Protein AF-0000000081423277 (afdb_homodimer)

InterPro domains:
  IPR006593 Cytochrome b561/ferric reductase, transmembrane domain [PF03188] (86-213)
  IPR006593 Cytochrome b561/ferric reductase, transmembrane domain [PS50939] (46-257)
  IPR006593 Cytochrome b561/ferric reductase, transmembrane domain [SM00665] (85-212)
  IPR043205 Cytochrome b561/Cytochrome b reductase 1-like [PTHR10106] (36-263)

Sequence (548 aa):
MDQNDYGYGYFVTYPDSKEGLVERENVEVSEDTKKVYKRFDYFVTLTHGIGITMLVLNAFYFGTSRGGFTWNGHLRIYQQGFINFHGFLMTAGFIFCQGEALIIYRVYRYEPKNVTKFLHVALHLCSLACAAVALTAIVKEKVMTTNIQMYSFHSWVGVIVISMYCIQFIVGFFNFAFPRTGYKVRSWIMPGHKWVGSLIFKLSAANVLMGHQGYACFGIDQWCNPLHNCPKNMGIVLNFSVISILFYAICVIIIITKKNWSRRITNDEKEHDEMDQNDYGYGYFVTYPDSKEGLVERENVEVSEDTKKVYKRFDYFVTLTHGIGITMLVLNAFYFGTSRGGFTWNGHLRIYQQGFINFHGFLMTAGFIFCQGEALIIYRVYRYEPKNVTKFLHVALHLCSLACAAVALTAIVKEKVMTTNIQMYSFHSWVGVIVISMYCIQFIVGFFNFAFPRTGYKVRSWIMPGHKWVGSLIFKLSAANVLMGHQGYACFGIDQWCNPLHNCPKNMGIVLNFSVISILFYAICVIIIITKKNWSRRITNDEKEHDE

Nearest PDB structures (foldseek):
  5zle-assembly1_A  TM=9.331E-01  e=3.308E-09  Homo sapiens
  4o79-assembly1_A  TM=9.192E-01  e=2.093E-07  Arabidopsis thaliana
  8d9p-assembly1_A  TM=3.036E-01  e=5.369E+00  synthetic construct
  6z0c-assembly1_A  TM=3.241E-01  e=7.242E+00  Escherichia coli
  4tql-assembly1_A  TM=1.841E-01  e=5.369E+00  synthetic construct

Radius of gyration: 27.17 Å; Cα contacts (8 Å, |Δi|>4): 530; chains: 2; bounding box: 77×77×68 Å

Foldseek 3Di:
DPPPPVPVPPPPDDPDDPDDPPVPPPPVCDPVLVVVVVVVLVLVVVLVVLLVVLLVLLQVLLQPPQQGQDQPPPPPVRHLNLLSLLLNLLCCQLQRLLLCLLLLCLNVLVDDPLVNLVSSLVSNVSSVVSNVSSVVSVCVVCVVVVVNDLPDPLSVLVVVLVVLSVVLSVVCCDCPVVNPDALVVNVVCVVVSSVSSLVSSVSSLVSSLVSLVVVCVVCCCQQVVPVHPNPPVSVVSSVSSNVSSVVSSVSSSCSNPDPSSHRDPPPVNVVVSD/DPPPPVPVPPPPPDPDDPDDPPVPPVPPPDPVLVVVVVVVLVLVVVLVVLLVVLLVLLQVLLQPPQQGQDQPPPPPVRHLNLLSLLLNLLCCQLQRLLLCLLLLCLNVLVDDPLVNLVSSLVSNVSSVVSNVSSVVSVCVVCVVVVVNDLPDPLSVLVVVLVVLSVVLSVVCCDCPVVNPDAPVVNVVCVVVSSVSSLVSSVSSLVSSLVSLVVVCVVCCCQQVVPVHPNPPVSVVSSVSSNVSSVVSSVSSSCSNPDPSSHRDPDPVNVVVSD

Structure (mmCIF, N/CA/C/O backbone):
data_AF-0000000081423277-model_v1
#
loop_
_entity.id
_entity.type
_entity.pdbx_description
1 polymer 'Cytochrome b561 domain-containing protein'
#
loop_
_atom_site.group_PDB
_atom_site.id
_atom_site.type_symbol
_atom_site.label_atom_id
_atom_site.label_alt_id
_atom_site.label_comp_id
_atom_site.label_asym_id
_atom_site.label_entity_id
_atom_site.label_seq_id
_atom_site.pdbx_PDB_ins_code
_atom_site.Cartn_x
_atom_site.Cartn_y
_atom_site.Cartn_z
_atom_site.occupancy
_atom_site.B_iso_or_equiv
_atom_site.auth_seq_id
_atom_site.auth_comp_id
_atom_site.auth_asym_id
_atom_site.auth_atom_id
_atom_site.pdbx_PDB_model_num
ATOM 1 N N . MET A 1 1 ? 27.562 11.891 42.625 1 24.11 1 MET A N 1
ATOM 2 C CA . MET A 1 1 ? 26.391 12.531 42.031 1 24.11 1 MET A CA 1
ATOM 3 C C . MET A 1 1 ? 26.719 13.125 40.656 1 24.11 1 MET A C 1
ATOM 5 O O . MET A 1 1 ? 27.484 14.094 40.562 1 24.11 1 MET A O 1
ATOM 9 N N . ASP A 1 2 ? 27 12.32 39.531 1 23.81 2 ASP A N 1
ATOM 10 C CA . ASP A 1 2 ? 27.625 12.25 38.188 1 23.81 2 ASP A CA 1
ATOM 11 C C . ASP A 1 2 ? 26.812 13.023 37.156 1 23.81 2 ASP A C 1
ATOM 13 O O . ASP A 1 2 ? 25.906 12.469 36.531 1 23.81 2 ASP A O 1
ATOM 17 N N . GLN A 1 3 ? 26.438 14.352 37.406 1 24.66 3 GLN A N 1
ATOM 18 C CA . GLN A 1 3 ? 25.547 15.312 36.75 1 24.66 3 GLN A CA 1
ATOM 19 C C . GLN A 1 3 ? 26.125 15.75 35.406 1 24.66 3 GLN A C 1
ATOM 21 O O . GLN A 1 3 ? 25.922 16.891 34.969 1 24.66 3 GLN A O 1
ATOM 26 N N . ASN A 1 4 ? 27.078 15.133 34.719 1 26.56 4 ASN A N 1
ATOM 27 C CA . ASN A 1 4 ? 27.625 15.711 33.5 1 26.56 4 ASN A CA 1
ATOM 28 C C . ASN A 1 4 ? 26.578 15.828 32.406 1 26.56 4 ASN A C 1
ATOM 30 O O . ASN A 1 4 ? 26.281 14.852 31.719 1 26.56 4 ASN A O 1
ATOM 34 N N . ASP A 1 5 ? 25.469 16.594 32.625 1 26.8 5 ASP A N 1
ATOM 35 C CA . ASP A 1 5 ? 24.453 17 31.672 1 26.8 5 ASP A CA 1
ATOM 36 C C . ASP A 1 5 ? 25.078 17.703 30.469 1 26.8 5 ASP A C 1
ATOM 38 O O . ASP A 1 5 ? 25.484 18.859 30.562 1 26.8 5 ASP A O 1
ATOM 42 N N . TYR A 1 6 ? 25.969 17.047 29.719 1 28.22 6 TYR A N 1
ATOM 43 C CA . TYR A 1 6 ? 26.625 17.594 28.531 1 28.22 6 TYR A CA 1
ATOM 44 C C . TYR A 1 6 ? 25.609 18.234 27.594 1 28.22 6 TYR A C 1
ATOM 46 O O . TYR A 1 6 ? 24.703 17.562 27.094 1 28.22 6 TYR A O 1
ATOM 54 N N . GLY A 1 7 ? 25.172 19.469 27.938 1 28.09 7 GLY A N 1
ATOM 55 C CA . GLY A 1 7 ? 24.5 20.391 27.031 1 28.09 7 GLY A CA 1
ATOM 56 C C . GLY A 1 7 ? 25.219 20.562 25.703 1 28.09 7 GLY A C 1
ATOM 57 O O . GLY A 1 7 ? 26.375 20.969 25.672 1 28.09 7 GLY A O 1
ATOM 58 N N . TYR A 1 8 ? 25.156 19.625 24.781 1 29 8 TYR A N 1
ATOM 59 C CA . TYR A 1 8 ? 25.781 19.703 23.469 1 29 8 TYR A CA 1
ATOM 60 C C . TYR A 1 8 ? 25.516 21.047 22.797 1 29 8 TYR A C 1
ATOM 62 O O . TYR A 1 8 ? 24.406 21.297 22.312 1 29 8 TYR A O 1
ATOM 70 N N . GLY A 1 9 ? 26 22.203 23.391 1 28.52 9 GLY A N 1
ATOM 71 C CA . GLY A 1 9 ? 26.062 23.547 22.812 1 28.52 9 GLY A CA 1
ATOM 72 C C . GLY A 1 9 ? 26.891 23.594 21.547 1 28.52 9 GLY A C 1
ATOM 73 O O . GLY A 1 9 ? 28.062 23.25 21.547 1 28.52 9 GLY A O 1
ATOM 74 N N . TYR A 1 10 ? 26.406 23.125 20.406 1 29.91 10 TYR A N 1
ATOM 75 C CA . TYR A 1 10 ? 27.203 23.422 19.219 1 29.91 10 TYR A CA 1
ATOM 76 C C . TYR A 1 10 ? 27.484 24.906 19.109 1 29.91 10 TYR A C 1
ATOM 78 O O . TYR A 1 10 ? 26.578 25.734 19.266 1 29.91 10 TYR A O 1
ATOM 86 N N . PHE A 1 11 ? 28.641 25.281 19.531 1 29.66 11 PHE A N 1
ATOM 87 C CA . PHE A 1 11 ? 29.25 26.609 19.469 1 29.66 11 PHE A CA 1
ATOM 88 C C . PHE A 1 11 ? 29.484 27.016 18.016 1 29.66 11 PHE A C 1
ATOM 90 O O . PHE A 1 11 ? 30.188 26.312 17.266 1 29.66 11 PHE A O 1
ATOM 97 N N . VAL A 1 12 ? 28.438 27.422 17.266 1 30.48 12 VAL A N 1
ATOM 98 C CA . VAL A 1 12 ? 28.812 28.031 15.984 1 30.48 12 VAL A CA 1
ATOM 99 C C . VAL A 1 12 ? 29.547 29.328 16.219 1 30.48 12 VAL A C 1
ATOM 101 O O . VAL A 1 12 ? 29.016 30.266 16.844 1 30.48 12 VAL A O 1
ATOM 104 N N . THR A 1 13 ? 30.797 29.312 16.344 1 29.69 13 THR A N 1
ATOM 105 C CA . THR A 1 13 ? 31.703 30.453 16.484 1 29.69 13 THR A CA 1
ATOM 106 C C . THR A 1 13 ? 31.719 31.297 15.219 1 29.69 13 THR A C 1
ATOM 108 O O . THR A 1 13 ? 32.156 30.812 14.164 1 29.69 13 THR A O 1
ATOM 111 N N . TYR A 1 14 ? 30.766 32.188 15 1 30.22 14 TYR A N 1
ATOM 112 C CA . TYR A 1 14 ? 31.031 33.156 13.953 1 30.22 14 TYR A CA 1
ATOM 113 C C . TYR A 1 14 ? 32.25 34 14.281 1 30.22 14 TYR A C 1
ATOM 115 O O . TYR A 1 14 ? 32.469 34.406 15.438 1 30.22 14 TYR A O 1
ATOM 123 N N . PRO A 1 15 ? 33.25 34.031 13.398 1 31.67 15 PRO A N 1
ATOM 124 C CA . PRO A 1 15 ? 34.531 34.75 13.641 1 31.67 15 PRO A CA 1
ATOM 125 C C . PRO A 1 15 ? 34.312 36.156 14.18 1 31.67 15 PRO A C 1
ATOM 127 O O . PRO A 1 15 ? 34.875 36.531 15.195 1 31.67 15 PRO A O 1
ATOM 130 N N . ASP A 1 16 ? 34.562 37.344 13.375 1 31.52 16 ASP A N 1
ATOM 131 C CA . ASP A 1 16 ? 35.219 38.625 13.656 1 31.52 16 ASP A CA 1
ATOM 132 C C . ASP A 1 16 ? 34.281 39.562 14.391 1 31.52 16 ASP A C 1
ATOM 134 O O . ASP A 1 16 ? 34.625 40.688 14.711 1 31.52 16 ASP A O 1
ATOM 138 N N . SER A 1 17 ? 33.031 39.906 13.953 1 34 17 SER A N 1
ATOM 139 C CA . SER A 1 17 ? 32.469 41.156 14.461 1 34 17 SER A CA 1
ATOM 140 C C . SER A 1 17 ? 32.344 41.125 15.977 1 34 17 SER A C 1
ATOM 142 O O . SER A 1 17 ? 31.938 40.094 16.547 1 34 17 SER A O 1
ATOM 144 N N . LYS A 1 18 ? 33.094 41.969 16.812 1 35.97 18 LYS A N 1
ATOM 145 C CA . LYS A 1 18 ? 33.188 42.25 18.25 1 35.97 18 LYS A CA 1
ATOM 146 C C . LYS A 1 18 ? 31.828 42.188 18.922 1 35.97 18 LYS A C 1
ATOM 148 O O . LYS A 1 18 ? 31.703 42.438 20.125 1 35.97 18 LYS A O 1
ATOM 153 N N . GLU A 1 19 ? 30.734 42.656 18.203 1 34.38 19 GLU A N 1
ATOM 154 C CA . GLU A 1 19 ? 29.547 42.938 19 1 34.38 19 GLU A CA 1
ATOM 155 C C . GLU A 1 19 ? 29.156 41.719 19.859 1 34.38 19 GLU A C 1
ATOM 157 O O . GLU A 1 19 ? 29.578 40.594 19.578 1 34.38 19 GLU A O 1
ATOM 162 N N . GLY A 1 20 ? 28.062 41.938 20.859 1 29.47 20 GLY A N 1
ATOM 163 C CA . GLY A 1 20 ? 27.562 41.219 22.031 1 29.47 20 GLY A CA 1
ATOM 164 C C . GLY A 1 20 ? 27.25 39.781 21.781 1 29.47 20 GLY A C 1
ATOM 165 O O . GLY A 1 20 ? 27.062 39.375 20.625 1 29.47 20 GLY A O 1
ATOM 166 N N . LEU A 1 21 ? 27.766 38.781 22.609 1 32.88 21 LEU A N 1
ATOM 167 C CA . LEU A 1 21 ? 27.359 37.406 22.875 1 32.88 21 LEU A CA 1
ATOM 168 C C . LEU A 1 21 ? 25.859 37.25 22.703 1 32.88 21 LEU A C 1
ATOM 170 O O . LEU A 1 21 ? 25.062 37.719 23.531 1 32.88 21 LEU A O 1
ATOM 174 N N . VAL A 1 22 ? 25.344 37.562 21.547 1 33.31 22 VAL A N 1
ATOM 175 C CA . VAL A 1 22 ? 23.938 37.156 21.578 1 33.31 22 VAL A CA 1
ATOM 176 C C . VAL A 1 22 ? 23.797 35.812 22.312 1 33.31 22 VAL A C 1
ATOM 178 O O . VAL A 1 22 ? 24.406 34.812 21.906 1 33.31 22 VAL A O 1
ATOM 181 N N . GLU A 1 23 ? 23.703 35.875 23.641 1 32.97 23 GLU A N 1
ATOM 182 C CA . GLU A 1 23 ? 23.234 34.75 24.438 1 32.97 23 GLU A CA 1
ATOM 183 C C . GLU A 1 23 ? 22.266 33.875 23.656 1 32.97 23 GLU A C 1
ATOM 185 O O . GLU A 1 23 ? 21.234 34.344 23.188 1 32.97 23 GLU A O 1
ATOM 190 N N . ARG A 1 24 ? 22.734 33.062 22.75 1 34.94 24 ARG A N 1
ATOM 191 C CA . ARG A 1 24 ? 21.828 32.031 22.266 1 34.94 24 ARG A CA 1
ATOM 192 C C . ARG A 1 24 ? 20.828 31.625 23.359 1 34.94 24 ARG A C 1
ATOM 194 O O . ARG A 1 24 ? 21.234 31.109 24.406 1 34.94 24 ARG A O 1
ATOM 201 N N . GLU A 1 25 ? 19.859 32.406 23.641 1 35.53 25 GLU A N 1
ATOM 202 C CA . GLU A 1 25 ? 18.797 31.984 24.531 1 35.53 25 GLU A CA 1
ATOM 203 C C . GLU A 1 25 ? 18.594 30.469 24.453 1 35.53 25 GLU A C 1
ATOM 205 O O . GLU A 1 25 ? 18.469 29.906 23.359 1 35.53 25 GLU A O 1
ATOM 210 N N . ASN A 1 26 ? 19.234 29.594 25.203 1 40.09 26 ASN A N 1
ATOM 211 C CA . ASN A 1 26 ? 18.781 28.25 25.578 1 40.09 26 ASN A CA 1
ATOM 212 C C . ASN A 1 26 ? 17.297 28.062 25.344 1 40.09 26 ASN A C 1
ATOM 214 O O . ASN A 1 26 ? 16.469 28.578 26.109 1 40.09 26 ASN A O 1
ATOM 218 N N . VAL A 1 27 ? 16.859 28.312 24.203 1 44.38 27 VAL A N 1
ATOM 219 C CA . VAL A 1 27 ? 15.445 27.984 24.062 1 44.38 27 VAL A CA 1
ATOM 220 C C . VAL A 1 27 ? 15.141 26.719 24.859 1 44.38 27 VAL A C 1
ATOM 222 O O . VAL A 1 27 ? 15.703 25.656 24.594 1 44.38 27 VAL A O 1
ATOM 225 N N . GLU A 1 28 ? 15.008 26.703 26.062 1 51.59 28 GLU A N 1
ATOM 226 C CA . GLU A 1 28 ? 14.477 25.656 26.938 1 51.59 28 GLU A CA 1
ATOM 227 C C . GLU A 1 28 ? 13.422 24.828 26.203 1 51.59 28 GLU A C 1
ATOM 229 O O . GLU A 1 28 ? 12.367 25.344 25.844 1 51.59 28 GLU A O 1
ATOM 234 N N . VAL A 1 29 ? 13.953 23.891 25.359 1 61.22 29 VAL A N 1
ATOM 235 C CA . VAL A 1 29 ? 12.984 22.922 24.844 1 61.22 29 VAL A CA 1
ATOM 236 C C . VAL A 1 29 ? 12.102 22.422 25.984 1 61.22 29 VAL A C 1
ATOM 238 O O . VAL A 1 29 ? 12.609 22.016 27.031 1 61.22 29 VAL A O 1
ATOM 241 N N . SER A 1 30 ? 10.922 22.844 26 1 71.88 30 SER A N 1
ATOM 242 C CA . SER A 1 30 ? 9.969 22.422 27.016 1 71.88 30 SER A CA 1
ATOM 243 C C . SER A 1 30 ? 10.094 20.922 27.297 1 71.88 30 SER A C 1
ATOM 245 O O . SER A 1 30 ? 10.578 20.172 26.453 1 71.88 30 SER A O 1
ATOM 247 N N . GLU A 1 31 ? 9.938 20.469 28.5 1 73.06 31 GLU A N 1
ATOM 248 C CA . GLU A 1 31 ? 9.945 19.062 28.906 1 73.06 31 GLU A CA 1
ATOM 249 C C . GLU A 1 31 ? 9.078 18.219 27.969 1 73.06 31 GLU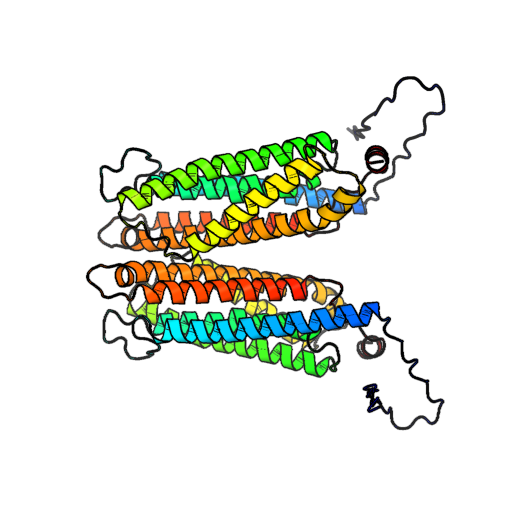 A C 1
ATOM 251 O O . GLU A 1 31 ? 9.43 17.078 27.641 1 73.06 31 GLU A O 1
ATOM 256 N N . ASP A 1 32 ? 8.016 18.766 27.484 1 75.12 32 ASP A N 1
ATOM 257 C CA . ASP A 1 32 ? 7.117 18.062 26.578 1 75.12 32 ASP A CA 1
ATOM 258 C C . ASP A 1 32 ? 7.781 17.812 25.219 1 75.12 32 ASP A C 1
ATOM 260 O O . ASP A 1 32 ? 7.637 16.734 24.641 1 75.12 32 ASP A O 1
ATOM 264 N N . THR A 1 33 ? 8.5 18.734 24.828 1 75.12 33 THR A N 1
ATOM 265 C CA . THR A 1 33 ? 9.203 18.609 23.547 1 75.12 33 THR A CA 1
ATOM 266 C C . THR A 1 33 ? 10.312 17.562 23.656 1 75.12 33 THR A C 1
ATOM 268 O O . THR A 1 33 ? 10.523 16.781 22.719 1 75.12 33 THR A O 1
ATOM 271 N N . LYS A 1 34 ? 10.953 17.562 24.797 1 76.44 34 LYS A N 1
ATOM 272 C CA . LYS A 1 34 ? 11.992 16.562 25.016 1 76.44 34 LYS A CA 1
ATOM 273 C C . LYS A 1 34 ? 11.414 15.148 24.984 1 76.44 34 LYS A C 1
ATOM 275 O O . LYS A 1 34 ? 12.031 14.227 24.438 1 76.44 34 LYS A O 1
ATOM 280 N N . LYS A 1 35 ? 10.289 14.961 25.547 1 80.44 35 LYS A N 1
ATOM 281 C CA . LYS A 1 35 ? 9.625 13.656 25.562 1 80.44 35 LYS A CA 1
ATOM 282 C C . LYS A 1 35 ? 9.234 13.234 24.156 1 80.44 35 LYS A C 1
ATOM 284 O O . LYS A 1 35 ? 9.359 12.062 23.797 1 80.44 35 LYS A O 1
ATOM 289 N N . VAL A 1 36 ? 8.797 14.164 23.375 1 78 36 VAL A N 1
ATOM 290 C CA . VAL A 1 36 ? 8.383 13.891 22 1 78 36 VAL A CA 1
ATOM 291 C C . VAL A 1 36 ? 9.594 13.453 21.172 1 78 36 VAL A C 1
ATOM 293 O O . VAL A 1 36 ? 9.523 12.477 20.422 1 78 36 VAL A O 1
ATOM 296 N N . TYR A 1 37 ? 10.711 14.062 21.406 1 80.31 37 TYR A N 1
ATOM 297 C CA . TYR A 1 37 ? 11.906 13.742 20.625 1 80.31 37 TYR A CA 1
ATOM 298 C C . TYR A 1 37 ? 12.492 12.406 21.062 1 80.31 37 TYR A C 1
ATOM 300 O O . TYR A 1 37 ? 13.031 11.664 20.234 1 80.31 37 TYR A O 1
ATOM 308 N N . LYS A 1 38 ? 12.336 12.109 22.312 1 84.12 38 LYS A N 1
ATOM 309 C CA . LYS A 1 38 ? 12.789 10.805 22.781 1 84.12 38 LYS A CA 1
ATOM 310 C C . LYS A 1 38 ? 11.969 9.68 22.156 1 84.12 38 LYS A C 1
ATOM 312 O O . LYS A 1 38 ? 12.523 8.664 21.734 1 84.12 38 LYS A O 1
ATOM 317 N N . ARG A 1 39 ? 10.719 9.891 22.125 1 84.19 39 ARG A N 1
ATOM 318 C CA . ARG A 1 39 ? 9.844 8.914 21.484 1 84.19 39 ARG A CA 1
ATOM 319 C C . ARG A 1 39 ? 10.164 8.766 20 1 84.19 39 ARG A C 1
ATOM 321 O O . ARG A 1 39 ? 10.141 7.66 19.469 1 84.19 39 ARG A O 1
ATOM 328 N N . PHE A 1 40 ? 10.477 9.875 19.469 1 88.38 40 PHE A N 1
ATOM 329 C CA . PHE A 1 40 ? 10.867 9.875 18.062 1 88.38 40 PHE A CA 1
ATOM 330 C C . PHE A 1 40 ? 12.141 9.055 17.859 1 88.38 40 PHE A C 1
ATOM 332 O O . PHE A 1 40 ? 12.211 8.219 16.969 1 88.38 40 PHE A O 1
ATOM 339 N N . ASP A 1 41 ? 13.047 9.219 18.688 1 88.56 41 ASP A N 1
ATOM 340 C CA . ASP A 1 41 ? 14.32 8.516 18.562 1 88.56 41 ASP A CA 1
ATOM 341 C C . ASP A 1 41 ? 14.141 7.008 18.734 1 88.56 41 ASP A C 1
ATOM 343 O O . ASP A 1 41 ? 14.766 6.215 18.031 1 88.56 41 ASP A O 1
ATOM 347 N N . TYR A 1 42 ? 13.328 6.672 19.641 1 90.69 42 TYR A N 1
ATOM 348 C CA . TYR A 1 42 ? 13.031 5.258 19.828 1 90.69 42 TYR A CA 1
ATOM 349 C C . TYR A 1 42 ? 12.359 4.664 18.594 1 90.69 42 TYR A C 1
ATOM 351 O O . TYR A 1 42 ? 12.703 3.562 18.156 1 90.69 42 TYR A O 1
ATOM 359 N N . PHE A 1 43 ? 11.461 5.41 18.078 1 92.38 43 PHE A N 1
ATOM 360 C CA . PHE A 1 43 ? 10.719 4.953 16.906 1 92.38 43 PHE A CA 1
ATOM 361 C C . PHE A 1 43 ? 11.648 4.828 15.695 1 92.38 43 PHE A C 1
ATOM 363 O O . PHE A 1 43 ? 11.555 3.865 14.93 1 92.38 43 PHE A O 1
ATOM 370 N N . VAL A 1 44 ? 12.539 5.715 15.57 1 93.88 44 VAL A N 1
ATOM 371 C CA . VAL A 1 44 ? 13.5 5.695 14.469 1 93.88 44 VAL A CA 1
ATOM 372 C C . VAL A 1 44 ? 14.438 4.504 14.633 1 93.88 44 VAL A C 1
ATOM 374 O O . VAL A 1 44 ? 14.742 3.807 13.656 1 93.88 44 VAL A O 1
ATOM 377 N N . THR A 1 45 ? 14.875 4.293 15.859 1 94.56 45 THR A N 1
ATOM 378 C CA . THR A 1 45 ? 15.75 3.154 16.125 1 94.56 45 THR A CA 1
ATOM 379 C C . THR A 1 45 ? 15.039 1.842 15.812 1 94.56 45 THR A C 1
ATOM 381 O O . THR A 1 45 ? 15.625 0.943 15.203 1 94.56 45 THR A O 1
ATOM 384 N N . LEU A 1 46 ? 13.828 1.8 16.188 1 95.75 46 LEU A N 1
ATOM 385 C CA . LEU A 1 46 ? 13.023 0.625 15.867 1 95.75 46 LEU A CA 1
ATOM 386 C C . LEU A 1 46 ? 12.891 0.444 14.359 1 95.75 46 LEU A C 1
ATOM 388 O O . LEU A 1 46 ? 13.031 -0.671 13.852 1 95.75 46 LEU A O 1
ATOM 392 N N . THR A 1 47 ? 12.664 1.513 13.672 1 96.56 47 THR A N 1
ATOM 393 C CA . THR A 1 47 ? 12.508 1.482 12.219 1 96.56 47 THR A CA 1
ATOM 394 C C . THR A 1 47 ? 13.789 0.978 11.555 1 96.56 47 THR A C 1
ATOM 396 O O . THR A 1 47 ? 13.734 0.128 10.664 1 96.56 47 THR A O 1
ATOM 399 N N . HIS A 1 48 ? 14.961 1.421 12.047 1 97.25 48 HIS A N 1
ATOM 400 C CA . HIS A 1 48 ? 16.234 0.952 11.508 1 97.25 48 HIS A CA 1
ATOM 401 C C . HIS A 1 48 ? 16.438 -0.53 11.797 1 97.25 48 HIS A C 1
ATOM 403 O O . HIS A 1 48 ? 16.953 -1.269 10.953 1 97.25 48 HIS A O 1
ATOM 409 N N . GLY A 1 49 ? 16.047 -0.907 12.984 1 97.12 49 GLY A N 1
ATOM 410 C CA . GLY A 1 49 ? 16.141 -2.316 13.328 1 97.12 49 GLY A CA 1
ATOM 411 C C . GLY A 1 49 ? 15.305 -3.213 12.438 1 97.12 49 GLY A C 1
ATOM 412 O O . GLY A 1 49 ? 15.781 -4.254 11.977 1 97.12 49 GLY A O 1
ATOM 413 N N . ILE A 1 50 ? 14.125 -2.809 12.156 1 97.81 50 ILE A N 1
ATOM 414 C CA . ILE A 1 50 ? 13.242 -3.555 11.273 1 97.81 50 ILE A CA 1
ATOM 415 C C . ILE A 1 50 ? 13.82 -3.572 9.859 1 97.81 50 ILE A C 1
ATOM 417 O O . ILE A 1 50 ? 13.766 -4.598 9.172 1 97.81 50 ILE A O 1
ATOM 421 N N . GLY A 1 51 ? 14.359 -2.439 9.469 1 98.06 51 GLY A N 1
ATOM 422 C CA . GLY A 1 51 ? 14.961 -2.354 8.148 1 98.06 51 GLY A CA 1
ATOM 423 C C . GLY A 1 51 ? 16.125 -3.309 7.961 1 98.06 51 GLY A C 1
ATOM 424 O O . GLY A 1 51 ? 16.219 -3.984 6.938 1 98.06 51 GLY A O 1
ATOM 425 N N . ILE A 1 52 ? 16.984 -3.381 8.938 1 97.75 52 ILE A N 1
ATOM 426 C CA . ILE A 1 52 ? 18.125 -4.281 8.883 1 97.75 52 ILE A CA 1
ATOM 427 C C . ILE A 1 52 ? 17.656 -5.73 8.883 1 97.75 52 ILE A C 1
ATOM 429 O O . ILE A 1 52 ? 18.141 -6.555 8.109 1 97.75 52 ILE A O 1
ATOM 433 N N . THR A 1 53 ? 16.703 -5.996 9.727 1 97.44 53 THR A N 1
ATOM 434 C CA . THR A 1 53 ? 16.125 -7.336 9.773 1 97.44 53 THR A CA 1
ATOM 435 C C . THR A 1 53 ? 15.523 -7.711 8.422 1 97.44 53 THR A C 1
ATOM 437 O O . THR A 1 53 ? 15.711 -8.836 7.945 1 97.44 53 THR A O 1
ATOM 440 N N . MET A 1 54 ? 14.844 -6.797 7.82 1 97.81 54 MET A N 1
ATOM 441 C CA . MET A 1 54 ? 14.227 -6.992 6.508 1 97.81 54 MET A CA 1
ATOM 442 C C . MET A 1 54 ? 15.281 -7.336 5.461 1 97.81 54 MET A C 1
ATOM 444 O O . MET A 1 54 ? 15.102 -8.273 4.68 1 97.81 54 MET A O 1
ATOM 448 N N . LEU A 1 55 ? 16.391 -6.672 5.484 1 97.94 55 LEU A N 1
ATOM 449 C CA . LEU A 1 55 ? 17.453 -6.926 4.516 1 97.94 55 LEU A CA 1
ATOM 450 C C . LEU A 1 55 ? 18.078 -8.297 4.738 1 97.94 55 LEU A C 1
ATOM 452 O O . LEU A 1 55 ? 18.328 -9.039 3.781 1 97.94 55 LEU A O 1
ATOM 456 N N . VAL A 1 56 ? 18.234 -8.625 5.984 1 97.44 56 VAL A N 1
ATOM 457 C CA . VAL A 1 56 ? 18.859 -9.898 6.316 1 97.44 56 VAL A CA 1
ATOM 458 C C . VAL A 1 56 ? 17.938 -11.047 5.934 1 97.44 56 VAL A C 1
ATOM 460 O O . VAL A 1 56 ? 18.359 -12.016 5.297 1 97.44 56 VAL A O 1
ATOM 463 N N . LEU A 1 57 ? 16.719 -10.938 6.27 1 95.81 57 LEU A N 1
ATOM 464 C CA . LEU A 1 57 ? 15.742 -11.984 5.961 1 95.81 57 LEU A CA 1
ATOM 465 C C . LEU A 1 57 ? 15.578 -12.141 4.453 1 95.81 57 LEU A C 1
ATOM 467 O O . LEU A 1 57 ? 15.523 -13.266 3.943 1 95.81 57 LEU A O 1
ATOM 471 N N . ASN A 1 58 ? 15.5 -11.062 3.744 1 96.31 58 ASN A N 1
ATOM 472 C CA . ASN A 1 58 ? 15.344 -11.117 2.293 1 96.31 58 ASN A CA 1
ATOM 473 C C . ASN A 1 58 ? 16.594 -11.68 1.618 1 96.31 58 ASN A C 1
ATOM 475 O O . ASN A 1 58 ? 16.5 -12.477 0.683 1 96.31 58 ASN A O 1
ATOM 479 N N . ALA A 1 59 ? 17.75 -11.266 2.125 1 96.12 59 ALA A N 1
ATOM 480 C CA . ALA A 1 59 ? 18.984 -11.82 1.587 1 96.12 59 ALA A CA 1
ATOM 481 C C . ALA A 1 59 ? 19.062 -13.328 1.79 1 96.12 59 ALA A C 1
ATOM 483 O O . ALA A 1 59 ? 19.438 -14.07 0.882 1 96.12 59 ALA A O 1
ATOM 484 N N . PHE A 1 60 ? 18.656 -13.688 2.939 1 92.81 60 PHE A N 1
ATOM 485 C CA . PHE A 1 60 ? 18.656 -15.109 3.252 1 92.81 60 PHE A CA 1
ATOM 486 C C . PHE A 1 60 ? 17.656 -15.859 2.379 1 92.81 60 PHE A C 1
ATOM 488 O O . PHE A 1 60 ? 17.984 -16.906 1.804 1 92.81 60 PHE A O 1
ATOM 495 N N . TYR A 1 61 ? 16.516 -15.352 2.268 1 89.88 61 TYR A N 1
ATOM 496 C CA . TYR A 1 61 ? 15.461 -16 1.506 1 89.88 61 TYR A CA 1
ATOM 497 C C . TYR A 1 61 ? 15.844 -16.141 0.036 1 89.88 61 TYR A C 1
ATOM 499 O O . TYR A 1 61 ? 15.836 -17.234 -0.52 1 89.88 61 TYR A O 1
ATOM 507 N N . PHE A 1 62 ? 16.219 -15.086 -0.601 1 90.75 62 PHE A N 1
ATOM 508 C CA . PHE A 1 62 ? 16.578 -15.109 -2.016 1 90.75 62 PHE A CA 1
ATOM 509 C C . PHE A 1 62 ? 17.875 -15.867 -2.234 1 90.75 62 PHE A C 1
ATOM 511 O O . PHE A 1 62 ? 18.062 -16.516 -3.271 1 90.75 62 PHE A O 1
ATOM 518 N N . GLY A 1 63 ? 18.75 -15.883 -1.261 1 89.88 63 GLY A N 1
ATOM 519 C CA . GLY A 1 63 ? 20.047 -16.547 -1.375 1 89.88 63 GLY A CA 1
ATOM 520 C C . GLY A 1 63 ? 19.953 -18.047 -1.248 1 89.88 63 GLY A C 1
ATOM 521 O O . GLY A 1 63 ? 20.844 -18.766 -1.706 1 89.88 63 GLY A O 1
ATOM 522 N N . THR A 1 64 ? 18.859 -18.5 -0.704 1 86.06 64 THR A N 1
ATOM 523 C CA . THR A 1 64 ? 18.75 -19.938 -0.473 1 86.06 64 THR A CA 1
ATOM 524 C C . THR A 1 64 ? 17.609 -20.531 -1.297 1 86.06 64 THR A C 1
ATOM 526 O O . THR A 1 64 ? 17.406 -21.75 -1.301 1 86.06 64 THR A O 1
ATOM 529 N N . SER A 1 65 ? 17 -19.672 -1.943 1 81.56 65 SER A N 1
ATOM 530 C CA . SER A 1 65 ? 15.867 -20.156 -2.719 1 81.56 65 SER A CA 1
ATOM 531 C C . SER A 1 65 ? 16.219 -20.25 -4.203 1 81.56 65 SER A C 1
ATOM 533 O O . SER A 1 65 ? 16.922 -19.391 -4.738 1 81.56 65 SER A O 1
ATOM 535 N N . ARG A 1 66 ? 15.773 -21.344 -4.793 1 81.56 66 ARG A N 1
ATOM 536 C CA . ARG A 1 66 ? 15.742 -21.516 -6.242 1 81.56 66 ARG A CA 1
ATOM 537 C C . ARG A 1 66 ? 17.094 -21.188 -6.863 1 81.56 66 ARG A C 1
ATOM 539 O O . ARG A 1 66 ? 17.172 -20.438 -7.844 1 81.56 66 ARG A O 1
ATOM 546 N N . GLY A 1 67 ? 18.109 -21.688 -6.301 1 80.5 67 GLY A N 1
ATOM 547 C CA . GLY A 1 67 ? 19.453 -21.594 -6.859 1 80.5 67 GLY A CA 1
ATOM 548 C C . GLY A 1 67 ? 20.25 -20.422 -6.301 1 80.5 67 GLY A C 1
ATOM 549 O O . GLY A 1 67 ? 21.406 -20.219 -6.68 1 80.5 67 GLY A O 1
ATOM 550 N N . GLY A 1 68 ? 19.578 -19.641 -5.434 1 88.44 68 GLY A N 1
ATOM 551 C CA . GLY A 1 68 ? 20.281 -18.562 -4.773 1 88.44 68 GLY A CA 1
ATOM 552 C C . GLY A 1 68 ? 20.703 -17.453 -5.727 1 88.44 68 GLY A C 1
ATOM 553 O O . GLY A 1 68 ? 20.062 -17.234 -6.754 1 88.44 68 GLY A O 1
ATOM 554 N N . PHE A 1 69 ? 21.688 -16.688 -5.34 1 90.81 69 PHE A N 1
ATOM 555 C CA . PHE A 1 69 ? 22.203 -15.594 -6.152 1 90.81 69 PHE A CA 1
ATOM 556 C C . PHE A 1 69 ? 23.203 -16.109 -7.176 1 90.81 69 PHE A C 1
ATOM 558 O O . PHE A 1 69 ? 24.391 -16.234 -6.875 1 90.81 69 PHE A O 1
ATOM 565 N N . THR A 1 70 ? 22.703 -16.469 -8.328 1 88.19 70 THR A N 1
ATOM 566 C CA . THR A 1 70 ? 23.531 -16.938 -9.422 1 88.19 70 THR A CA 1
ATOM 567 C C . THR A 1 70 ? 23.312 -16.094 -10.68 1 88.19 70 THR A C 1
ATOM 569 O O . THR A 1 70 ? 22.188 -16.016 -11.188 1 88.19 70 THR A O 1
ATOM 572 N N . TRP A 1 71 ? 24.266 -15.406 -11.211 1 84.75 71 TRP A N 1
ATOM 573 C CA . TRP A 1 71 ? 24.156 -14.516 -12.367 1 84.75 71 TRP A CA 1
ATOM 574 C C . TRP A 1 71 ? 24.328 -15.289 -13.672 1 84.75 71 TRP A C 1
ATOM 576 O O . TRP A 1 71 ? 23.656 -15.008 -14.664 1 84.75 71 TRP A O 1
ATOM 586 N N . ASN A 1 72 ? 25.328 -16.234 -13.836 1 70.06 72 ASN A N 1
ATOM 587 C CA . ASN A 1 72 ? 25.609 -16.984 -15.055 1 70.06 72 ASN A CA 1
ATOM 588 C C . ASN A 1 72 ? 25.094 -18.422 -14.953 1 70.06 72 ASN A C 1
ATOM 590 O O . ASN A 1 72 ? 25.453 -19.266 -15.773 1 70.06 72 ASN A O 1
ATOM 594 N N . GLY A 1 73 ? 24.453 -18.812 -13.883 1 55 73 GLY A N 1
ATOM 595 C CA . GLY A 1 73 ? 24.25 -20.234 -13.641 1 55 73 GLY A CA 1
ATOM 596 C C . GLY A 1 73 ? 23.047 -20.797 -14.367 1 55 73 GLY A C 1
ATOM 597 O O . GLY A 1 73 ? 22.562 -21.875 -14.023 1 55 73 GLY A O 1
ATOM 598 N N . HIS A 1 74 ? 22.516 -20.141 -15.234 1 51.78 74 HIS A N 1
ATOM 599 C CA . HIS A 1 74 ? 21.266 -20.547 -15.859 1 51.78 74 HIS A CA 1
ATOM 600 C C . HIS A 1 74 ? 21.312 -22.016 -16.281 1 51.78 74 HIS A C 1
ATOM 602 O O . HIS A 1 74 ? 20.375 -22.531 -16.891 1 51.78 74 HIS A O 1
ATOM 608 N N . LEU A 1 75 ? 22.453 -22.656 -16.219 1 48.06 75 LEU A N 1
ATOM 609 C CA . LEU A 1 75 ? 22.406 -23.875 -17 1 48.06 75 LEU A CA 1
ATOM 610 C C . LEU A 1 75 ? 21.312 -24.812 -16.484 1 48.06 75 LEU A C 1
ATOM 612 O O . LEU A 1 75 ? 21 -25.812 -17.125 1 48.06 75 LEU A O 1
ATOM 616 N N . ARG A 1 76 ? 20.812 -24.547 -15.312 1 50 76 ARG A N 1
ATOM 617 C CA . ARG A 1 76 ? 19.812 -25.562 -15.008 1 50 76 ARG A CA 1
ATOM 618 C C . ARG A 1 76 ? 18.422 -24.953 -14.906 1 50 76 ARG A C 1
ATOM 620 O O . ARG A 1 76 ? 18.266 -23.797 -14.516 1 50 76 ARG A O 1
ATOM 627 N N . ILE A 1 77 ? 17.422 -25.359 -15.609 1 48.38 77 ILE A N 1
ATOM 628 C CA . ILE A 1 77 ? 16.016 -25.062 -15.859 1 48.38 77 ILE A CA 1
ATOM 629 C C . ILE A 1 77 ? 15.391 -24.438 -14.617 1 48.38 77 ILE A C 1
ATOM 631 O O . ILE A 1 77 ? 14.547 -23.547 -14.727 1 48.38 77 ILE A O 1
ATOM 635 N N . TYR A 1 78 ? 15.93 -24.844 -13.383 1 53.5 78 TYR A N 1
ATOM 636 C CA . TYR A 1 78 ? 15.18 -24.469 -12.188 1 53.5 78 TYR A CA 1
ATOM 637 C C . TYR A 1 78 ? 15.875 -23.344 -11.438 1 53.5 78 TYR A C 1
ATOM 639 O O . TYR A 1 78 ? 15.422 -22.922 -10.367 1 53.5 78 TYR A O 1
ATOM 647 N N . GLN A 1 79 ? 16.891 -22.734 -12.156 1 61.88 79 GLN A N 1
ATOM 648 C CA . GLN A 1 79 ? 17.609 -21.703 -11.414 1 61.88 79 GLN A CA 1
ATOM 649 C C . GLN A 1 79 ? 17.109 -20.312 -11.781 1 61.88 79 GLN A C 1
ATOM 651 O O . GLN A 1 79 ? 17.172 -19.906 -12.945 1 61.88 79 GLN A O 1
ATOM 656 N N . GLN A 1 80 ? 16.562 -19.672 -10.844 1 80.12 80 GLN A N 1
ATOM 657 C CA . GLN A 1 80 ? 15.984 -18.344 -10.984 1 80.12 80 GLN A CA 1
ATOM 658 C C . GLN A 1 80 ? 16.844 -17.297 -10.273 1 80.12 80 GLN A C 1
ATOM 660 O O . GLN A 1 80 ? 16.312 -16.453 -9.539 1 80.12 80 GLN A O 1
ATOM 665 N N . GLY A 1 81 ? 18.219 -17.453 -10.57 1 86.75 81 GLY A N 1
ATOM 666 C CA . GLY A 1 81 ? 19.156 -16.531 -9.93 1 86.75 81 GLY A CA 1
ATOM 667 C C . GLY A 1 81 ? 18.891 -15.078 -10.281 1 86.75 81 GLY A C 1
ATOM 668 O O . GLY A 1 81 ? 19 -14.203 -9.414 1 86.75 81 GLY A O 1
ATOM 669 N N . PHE A 1 82 ? 18.484 -14.812 -11.539 1 90.31 82 PHE A N 1
ATOM 670 C CA . PHE A 1 82 ? 18.203 -13.453 -11.984 1 90.31 82 PHE A CA 1
ATOM 671 C C . PHE A 1 82 ? 17.016 -12.867 -11.234 1 90.31 82 PHE A C 1
ATOM 673 O O . PHE A 1 82 ? 17.031 -11.703 -10.836 1 90.31 82 PHE A O 1
ATOM 680 N N . ILE A 1 83 ? 16.062 -13.719 -11.008 1 90.25 83 ILE A N 1
ATOM 681 C CA . ILE A 1 83 ? 14.875 -13.258 -10.297 1 90.25 83 ILE A CA 1
ATOM 682 C C . ILE A 1 83 ? 15.234 -12.969 -8.836 1 90.25 83 ILE A C 1
ATOM 684 O O . ILE A 1 83 ? 14.719 -12.016 -8.25 1 90.25 83 ILE A O 1
ATOM 688 N N . ASN A 1 84 ? 16.125 -13.758 -8.312 1 93.06 84 ASN A N 1
ATOM 689 C CA . ASN A 1 84 ? 16.578 -13.555 -6.934 1 93.06 84 ASN A CA 1
ATOM 690 C C . ASN A 1 84 ? 17.344 -12.242 -6.781 1 93.06 84 ASN A C 1
ATOM 692 O O . ASN A 1 84 ? 17.094 -11.492 -5.832 1 93.06 84 ASN A O 1
ATOM 696 N N . PHE A 1 85 ? 18.188 -11.984 -7.766 1 95.25 85 PHE A N 1
ATOM 697 C CA . PHE A 1 85 ? 18.875 -10.703 -7.766 1 95.25 85 PHE A CA 1
ATOM 698 C C . PHE A 1 85 ? 17.891 -9.555 -7.867 1 95.25 85 PHE A C 1
ATOM 700 O O . PHE A 1 85 ? 17.984 -8.57 -7.125 1 95.25 85 PHE A O 1
ATOM 707 N N . HIS A 1 86 ? 16.969 -9.688 -8.797 1 96.31 86 HIS A N 1
ATOM 708 C CA . HIS A 1 86 ? 15.977 -8.641 -9.023 1 96.31 86 HIS A CA 1
ATOM 709 C C . HIS A 1 86 ? 15.18 -8.359 -7.75 1 96.31 86 HIS A C 1
ATOM 711 O O . HIS A 1 86 ? 15.102 -7.207 -7.309 1 96.31 86 HIS A O 1
ATOM 717 N N . GLY A 1 87 ? 14.68 -9.43 -7.156 1 96.25 87 GLY A N 1
ATOM 718 C CA . GLY A 1 87 ? 13.859 -9.266 -5.965 1 96.25 87 GLY A CA 1
ATOM 719 C C . GLY A 1 87 ? 14.609 -8.633 -4.809 1 96.25 87 GLY A C 1
ATOM 720 O O . GLY A 1 87 ? 14.109 -7.707 -4.168 1 96.25 87 GLY A O 1
ATOM 721 N N . PHE A 1 88 ? 15.789 -9.109 -4.555 1 97.5 88 PHE A N 1
ATOM 722 C CA . PHE A 1 88 ? 16.562 -8.617 -3.416 1 97.5 88 PHE A CA 1
ATOM 723 C C . PHE A 1 88 ? 16.984 -7.168 -3.635 1 97.5 88 PHE A C 1
ATOM 725 O O . PHE A 1 88 ? 16.812 -6.328 -2.746 1 97.5 88 PHE A O 1
ATOM 732 N N . LEU A 1 89 ? 17.469 -6.848 -4.777 1 98.38 89 LEU A N 1
ATOM 733 C CA . LEU A 1 89 ? 18.016 -5.52 -5.035 1 98.38 89 LEU A CA 1
ATOM 734 C C . LEU A 1 89 ? 16.891 -4.484 -5.105 1 98.38 89 LEU A C 1
ATOM 736 O O . LEU A 1 89 ? 17.094 -3.33 -4.715 1 98.38 89 LEU A O 1
ATOM 740 N N . MET A 1 90 ? 15.719 -4.91 -5.609 1 98.56 90 MET A N 1
ATOM 741 C CA . MET A 1 90 ? 14.594 -3.979 -5.594 1 98.56 90 MET A CA 1
ATOM 742 C C . MET A 1 90 ? 14.125 -3.717 -4.164 1 98.56 90 MET A C 1
ATOM 744 O O . MET A 1 90 ? 13.719 -2.602 -3.834 1 98.56 90 MET A O 1
ATOM 748 N N . THR A 1 91 ? 14.172 -4.691 -3.318 1 98.44 91 THR A N 1
ATOM 749 C CA . THR A 1 91 ? 13.836 -4.5 -1.914 1 98.44 91 THR A CA 1
ATOM 750 C C . THR A 1 91 ? 14.852 -3.598 -1.229 1 98.44 91 THR A C 1
ATOM 752 O O . THR A 1 91 ? 14.484 -2.654 -0.526 1 98.44 91 THR A O 1
ATOM 755 N N . ALA A 1 92 ? 16.094 -3.852 -1.466 1 98.56 92 ALA A N 1
ATOM 756 C CA . ALA A 1 92 ? 17.172 -3.053 -0.871 1 98.56 92 ALA A CA 1
ATOM 757 C C . ALA A 1 92 ? 17.125 -1.613 -1.377 1 98.56 92 ALA A C 1
ATOM 759 O O . ALA A 1 92 ? 17.297 -0.67 -0.602 1 98.56 92 ALA A O 1
ATOM 760 N N . GLY A 1 93 ? 16.859 -1.468 -2.611 1 98.62 93 GLY A N 1
ATOM 761 C CA . GLY A 1 93 ? 16.906 -0.155 -3.234 1 98.62 93 GLY A CA 1
ATOM 762 C C . GLY A 1 93 ? 15.625 0.641 -3.037 1 98.62 93 GLY A C 1
ATOM 763 O O . GLY A 1 93 ? 15.664 1.784 -2.58 1 98.62 93 GLY A O 1
ATOM 764 N N . PHE A 1 94 ? 14.5 0.019 -3.275 1 98.62 94 PHE A N 1
ATOM 765 C CA . PHE A 1 94 ? 13.266 0.782 -3.4 1 98.62 94 PHE A CA 1
ATOM 766 C C . PHE A 1 94 ? 12.422 0.662 -2.135 1 98.62 94 PHE A C 1
ATOM 768 O O . PHE A 1 94 ? 11.328 1.22 -2.055 1 98.62 94 PHE A O 1
ATOM 775 N N . ILE A 1 95 ? 12.898 -0.082 -1.149 1 98.62 95 ILE A N 1
ATOM 776 C CA . ILE A 1 95 ? 12.266 -0.054 0.167 1 98.62 95 ILE A CA 1
ATOM 777 C C . ILE A 1 95 ? 13.242 0.529 1.189 1 98.62 95 ILE A C 1
ATOM 779 O O . ILE A 1 95 ? 12.992 1.594 1.759 1 98.62 95 ILE A O 1
ATOM 783 N N . PHE A 1 96 ? 14.391 -0.106 1.282 1 98.69 96 PHE A N 1
ATOM 784 C CA . PHE A 1 96 ? 15.297 0.302 2.35 1 98.69 96 PHE A CA 1
ATOM 785 C C . PHE A 1 96 ? 15.953 1.637 2.021 1 98.69 96 PHE A C 1
ATOM 787 O O . PHE A 1 96 ? 15.789 2.613 2.756 1 98.69 96 PHE A O 1
ATOM 794 N N . CYS A 1 97 ? 16.719 1.729 0.899 1 98.62 97 CYS A N 1
ATOM 795 C CA . CYS A 1 97 ? 17.422 2.961 0.555 1 98.62 97 CYS A CA 1
ATOM 796 C C . CYS A 1 97 ? 16.438 4.109 0.351 1 98.62 97 CYS A C 1
ATOM 798 O O . CYS A 1 97 ? 16.656 5.211 0.855 1 98.62 97 CYS A O 1
ATOM 800 N N . GLN A 1 98 ? 15.383 3.822 -0.396 1 98.69 98 GLN A N 1
ATOM 801 C CA . GLN A 1 98 ? 14.375 4.848 -0.624 1 98.69 98 GLN A CA 1
ATOM 802 C C . GLN A 1 98 ? 13.742 5.293 0.69 1 98.69 98 GLN A C 1
ATOM 804 O O . GLN A 1 98 ? 13.562 6.492 0.923 1 98.69 98 GLN A O 1
ATOM 809 N N . GLY A 1 99 ? 13.359 4.328 1.557 1 98.31 99 GLY A N 1
ATOM 810 C CA . GLY A 1 99 ? 12.797 4.656 2.855 1 98.31 99 GLY A CA 1
ATOM 811 C C . GLY A 1 99 ? 13.727 5.492 3.715 1 98.31 99 GLY A C 1
ATOM 812 O O . GLY A 1 99 ? 13.297 6.484 4.312 1 98.31 99 GLY A O 1
ATOM 813 N N . GLU A 1 100 ? 15.008 5.145 3.742 1 98.06 100 GLU A N 1
ATOM 814 C CA . GLU A 1 100 ? 16 5.902 4.5 1 98.06 100 GLU A CA 1
ATOM 815 C C . GLU A 1 100 ? 16.141 7.32 3.951 1 98.06 100 GLU A C 1
ATOM 817 O O . GLU A 1 100 ? 16.297 8.273 4.715 1 98.06 100 GLU A O 1
ATOM 822 N N . ALA A 1 101 ? 16.094 7.41 2.658 1 98.12 101 ALA A N 1
ATOM 823 C CA . ALA A 1 101 ? 16.203 8.727 2.043 1 98.12 101 ALA A CA 1
ATOM 824 C C . ALA A 1 101 ? 15.039 9.625 2.449 1 98.12 101 ALA A C 1
ATOM 826 O O . ALA A 1 101 ? 15.211 10.836 2.627 1 98.12 101 ALA A O 1
ATOM 827 N N . LEU A 1 102 ? 13.891 9.055 2.615 1 97.31 102 LEU A N 1
ATOM 828 C CA . LEU A 1 102 ? 12.695 9.828 2.932 1 97.31 102 LEU A CA 1
ATOM 829 C C . LEU A 1 102 ? 12.742 10.336 4.367 1 97.31 102 LEU A C 1
ATOM 831 O O . LEU A 1 102 ? 12.242 11.43 4.66 1 97.31 102 LEU A O 1
ATOM 835 N N . ILE A 1 103 ? 13.352 9.578 5.242 1 96.19 103 ILE A N 1
ATOM 836 C CA . ILE A 1 103 ? 13.234 9.953 6.648 1 96.19 103 ILE A CA 1
ATOM 837 C C . ILE A 1 103 ? 14.508 10.68 7.09 1 96.19 103 ILE A C 1
ATOM 839 O O . ILE A 1 103 ? 14.578 11.188 8.211 1 96.19 103 ILE A O 1
ATOM 843 N N . ILE A 1 104 ? 15.5 10.805 6.23 1 95.06 104 ILE A N 1
ATOM 844 C CA . ILE A 1 104 ? 16.828 11.266 6.609 1 95.06 104 ILE A CA 1
ATOM 845 C C . ILE A 1 104 ? 16.75 12.695 7.137 1 95.06 104 ILE A C 1
ATOM 847 O O . ILE A 1 104 ? 17.469 13.055 8.078 1 95.06 104 ILE A O 1
ATOM 851 N N . TYR A 1 105 ? 15.867 13.586 6.629 1 90.88 105 TYR A N 1
ATOM 852 C CA . TYR A 1 105 ? 15.742 14.977 7.059 1 90.88 105 TYR A CA 1
ATOM 853 C C . TYR A 1 105 ? 15.188 15.062 8.477 1 90.88 105 TYR A C 1
ATOM 855 O O . TYR A 1 105 ? 15.484 16 9.211 1 90.88 105 TYR A O 1
ATOM 863 N N . ARG A 1 106 ? 14.414 14.07 8.828 1 88.62 106 ARG A N 1
ATOM 864 C CA . ARG A 1 106 ? 13.828 14.07 10.164 1 88.62 106 ARG A CA 1
ATOM 865 C C . ARG A 1 106 ? 14.758 13.398 11.172 1 88.62 106 ARG A C 1
ATOM 867 O O . ARG A 1 106 ? 14.797 13.789 12.336 1 88.62 106 ARG A O 1
ATOM 874 N N . VAL A 1 107 ? 15.461 12.445 10.672 1 89 107 VAL A N 1
ATOM 875 C CA . VAL A 1 107 ? 16.391 11.703 11.523 1 89 107 VAL A CA 1
ATOM 876 C C . VAL A 1 107 ? 17.594 12.578 11.859 1 89 107 VAL A C 1
ATOM 878 O O . VAL A 1 107 ? 18.047 12.609 13 1 89 107 VAL A O 1
ATOM 881 N N . TYR A 1 108 ? 18.109 13.289 10.938 1 87.06 108 TYR A N 1
ATOM 882 C CA . TYR A 1 108 ? 19.266 14.148 11.125 1 87.06 108 TYR A CA 1
ATOM 883 C C . TYR A 1 108 ? 18.844 15.609 11.227 1 87.06 108 TYR A C 1
ATOM 885 O O . TYR A 1 108 ? 19.422 16.484 10.57 1 87.06 108 TYR A O 1
ATOM 893 N N . ARG A 1 109 ? 17.891 15.82 12.094 1 80.5 109 ARG A N 1
ATOM 894 C CA . ARG A 1 109 ? 17.281 17.141 12.227 1 80.5 109 ARG A CA 1
ATOM 895 C C . ARG A 1 109 ? 18.281 18.156 12.773 1 80.5 109 ARG A C 1
ATOM 897 O O . ARG A 1 109 ? 18.141 19.359 12.555 1 80.5 109 ARG A O 1
ATOM 904 N N . TYR A 1 110 ? 19.344 17.672 13.359 1 79.38 110 TYR A N 1
ATOM 905 C CA . TYR A 1 110 ? 20.281 18.594 14 1 79.38 110 TYR A CA 1
ATOM 906 C C . TYR A 1 110 ? 21.516 18.797 13.133 1 79.38 110 TYR A C 1
ATOM 908 O O . TYR A 1 110 ? 22.375 19.609 13.469 1 79.38 110 TYR A O 1
ATOM 916 N N . GLU A 1 111 ? 21.531 18.172 12.016 1 84.19 111 GLU A N 1
ATOM 917 C CA . GLU A 1 111 ? 22.656 18.328 11.086 1 84.19 111 GLU A CA 1
ATOM 918 C C . GLU A 1 111 ? 22.375 19.438 10.078 1 84.19 111 GLU A C 1
ATOM 920 O O . GLU A 1 111 ? 21.234 19.766 9.797 1 84.19 111 GLU A O 1
ATOM 925 N N . PRO A 1 112 ? 23.484 20.047 9.664 1 85.19 112 PRO A N 1
ATOM 926 C CA . PRO A 1 112 ? 23.297 21.047 8.602 1 85.19 112 PRO A CA 1
ATOM 927 C C . PRO A 1 112 ? 22.547 20.484 7.395 1 85.19 112 PRO A C 1
ATOM 929 O O . PRO A 1 112 ? 22.719 19.312 7.051 1 85.19 112 PRO A O 1
ATOM 932 N N . LYS A 1 113 ? 21.812 21.281 6.785 1 86.12 113 LYS A N 1
ATOM 933 C CA . LYS A 1 113 ? 20.953 20.891 5.664 1 86.12 113 LYS A CA 1
ATOM 934 C C . LYS A 1 113 ? 21.781 20.328 4.516 1 86.12 113 LYS A C 1
ATOM 936 O O . LYS A 1 113 ? 21.344 19.422 3.801 1 86.12 113 LYS A O 1
ATOM 941 N N . ASN A 1 114 ? 22.984 20.828 4.414 1 88.44 114 ASN A N 1
ATOM 942 C CA . ASN A 1 114 ? 23.828 20.344 3.324 1 88.44 114 ASN A CA 1
ATOM 943 C C . ASN A 1 114 ? 24.219 18.891 3.508 1 88.44 114 ASN A C 1
ATOM 945 O O . ASN A 1 114 ? 24.312 18.141 2.533 1 88.44 114 ASN A O 1
ATOM 949 N N . VAL A 1 115 ? 24.453 18.578 4.699 1 89.94 115 VAL A N 1
ATOM 950 C CA . VAL A 1 115 ? 24.812 17.188 4.988 1 89.94 115 VAL A CA 1
ATOM 951 C C . VAL A 1 115 ? 23.609 16.281 4.742 1 89.94 115 VAL A C 1
ATOM 953 O O . VAL A 1 115 ? 23.719 15.25 4.082 1 89.94 115 VAL A O 1
ATOM 956 N N . THR A 1 116 ? 22.453 16.688 5.234 1 92.88 116 THR A N 1
ATOM 957 C CA . THR A 1 116 ? 21.234 15.891 5.062 1 92.88 116 THR A CA 1
ATOM 958 C C . THR A 1 116 ? 20.859 15.789 3.588 1 92.88 116 THR A C 1
ATOM 960 O O . THR A 1 116 ? 20.438 14.727 3.121 1 92.88 116 THR A O 1
ATOM 963 N N . LYS A 1 117 ? 21.078 16.844 2.932 1 94.12 117 LYS A N 1
ATOM 964 C CA . LYS A 1 117 ? 20.812 16.859 1.496 1 94.12 117 LYS A CA 1
ATOM 965 C C . LYS A 1 117 ? 21.75 15.891 0.764 1 94.12 117 LYS A C 1
ATOM 967 O O . LYS A 1 117 ? 21.312 15.148 -0.114 1 94.12 117 LYS A O 1
ATOM 972 N N . PHE A 1 118 ? 22.984 15.953 1.104 1 94.44 118 PHE A N 1
ATOM 973 C CA . PHE A 1 118 ? 23.953 15.055 0.491 1 94.44 118 PHE A CA 1
ATOM 974 C C . PHE A 1 118 ? 23.594 13.602 0.741 1 94.44 118 PHE A C 1
ATOM 976 O O . PHE A 1 118 ? 23.625 12.781 -0.179 1 94.44 118 PHE A O 1
ATOM 983 N N . LEU A 1 119 ? 23.266 13.266 1.946 1 95.75 119 LEU A N 1
ATOM 984 C CA . LEU A 1 119 ? 22.891 11.898 2.297 1 95.75 119 LEU A CA 1
ATOM 985 C C . LEU A 1 119 ? 21.609 11.484 1.585 1 95.75 119 LEU A C 1
ATOM 987 O O . LEU A 1 119 ? 21.484 10.344 1.139 1 95.75 119 LEU A O 1
ATOM 991 N N . HIS A 1 120 ? 20.672 12.406 1.479 1 97.69 120 HIS A N 1
ATOM 992 C CA . HIS A 1 120 ? 19.422 12.18 0.753 1 97.69 120 HIS A CA 1
ATOM 993 C C . HIS A 1 120 ? 19.703 11.797 -0.698 1 97.69 120 HIS A C 1
ATOM 995 O O . HIS A 1 120 ? 19.203 10.773 -1.178 1 97.69 120 HIS A O 1
ATOM 1001 N N . VAL A 1 121 ? 20.562 12.523 -1.339 1 97.56 121 VAL A N 1
ATOM 1002 C CA . VAL A 1 121 ? 20.891 12.281 -2.74 1 97.56 121 VAL A CA 1
ATOM 1003 C C . VAL A 1 121 ? 21.672 10.977 -2.869 1 97.56 121 VAL A C 1
ATOM 1005 O O . VAL A 1 121 ? 21.422 10.18 -3.773 1 97.56 121 VAL A O 1
ATOM 1008 N N . ALA A 1 122 ? 22.609 10.797 -2.008 1 97.56 122 ALA A N 1
ATOM 1009 C CA . ALA A 1 122 ? 23.438 9.602 -2.047 1 97.56 122 ALA A CA 1
ATOM 1010 C C . ALA A 1 122 ? 22.594 8.336 -1.906 1 97.56 122 ALA A C 1
ATOM 1012 O O . ALA A 1 122 ? 22.812 7.352 -2.609 1 97.56 122 ALA A O 1
ATOM 1013 N N . LEU A 1 123 ? 21.672 8.336 -1.007 1 98.38 123 LEU A N 1
ATOM 1014 C CA . LEU A 1 123 ? 20.781 7.195 -0.797 1 98.38 123 LEU A CA 1
ATOM 1015 C C . LEU A 1 123 ? 19.922 6.941 -2.031 1 98.38 123 LEU A C 1
ATOM 1017 O O . LEU A 1 123 ? 19.703 5.789 -2.416 1 98.38 123 LEU A O 1
ATOM 1021 N N . HIS A 1 124 ? 19.406 7.996 -2.662 1 98.56 124 HIS A N 1
ATOM 1022 C CA . HIS A 1 124 ? 18.625 7.824 -3.883 1 98.56 124 HIS A CA 1
ATOM 1023 C C . HIS A 1 124 ? 19.5 7.305 -5.023 1 98.56 124 HIS A C 1
ATOM 1025 O O . HIS A 1 124 ? 19.031 6.547 -5.875 1 98.56 124 HIS A O 1
ATOM 1031 N N . LEU A 1 125 ? 20.781 7.695 -5.062 1 97.88 125 LEU A N 1
ATOM 1032 C CA . LEU A 1 125 ? 21.688 7.164 -6.066 1 97.88 125 LEU A CA 1
ATOM 1033 C C . LEU A 1 125 ? 21.922 5.672 -5.852 1 97.88 125 LEU A C 1
ATOM 1035 O O . LEU A 1 125 ? 22.031 4.91 -6.812 1 97.88 125 LEU A O 1
ATOM 1039 N N . CYS A 1 126 ? 22.031 5.293 -4.609 1 98.44 126 CYS A N 1
ATOM 1040 C CA . CYS A 1 126 ? 22.141 3.875 -4.289 1 98.44 126 CYS A CA 1
ATOM 1041 C C . CYS A 1 126 ? 20.906 3.115 -4.766 1 98.44 126 CYS A C 1
ATOM 1043 O O . CYS A 1 126 ? 21.016 2.021 -5.32 1 98.44 126 CYS A O 1
ATOM 1045 N N . SER A 1 127 ? 19.734 3.713 -4.535 1 98.69 127 SER A N 1
ATOM 1046 C CA . SER A 1 127 ? 18.5 3.111 -5.004 1 98.69 127 SER A CA 1
ATOM 1047 C C . SER A 1 127 ? 18.516 2.91 -6.516 1 98.69 127 SER A C 1
ATOM 1049 O O . SER A 1 127 ? 18.156 1.837 -7.008 1 98.69 127 SER A O 1
ATOM 1051 N N . LEU A 1 128 ? 19 3.885 -7.215 1 98.5 128 LEU A N 1
ATOM 1052 C CA . LEU A 1 128 ? 19.047 3.814 -8.672 1 98.5 128 LEU A CA 1
ATOM 1053 C C . LEU A 1 128 ? 20.062 2.777 -9.133 1 98.5 128 LEU A C 1
ATOM 1055 O O . LEU A 1 128 ? 19.844 2.088 -10.133 1 98.5 128 LEU A O 1
ATOM 1059 N N . ALA A 1 129 ? 21.156 2.67 -8.461 1 98.44 129 ALA A N 1
ATOM 1060 C CA . ALA A 1 129 ? 22.156 1.654 -8.781 1 98.44 129 ALA A CA 1
ATOM 1061 C C . ALA A 1 129 ? 21.594 0.25 -8.586 1 98.44 129 ALA A C 1
ATOM 1063 O O . ALA A 1 129 ? 21.781 -0.623 -9.438 1 98.44 129 ALA A O 1
ATOM 1064 N N . CYS A 1 130 ? 20.938 0.07 -7.461 1 98.56 130 CYS A N 1
ATOM 1065 C CA . CYS A 1 130 ? 20.281 -1.208 -7.219 1 98.56 130 CYS A CA 1
ATOM 1066 C C . CYS A 1 130 ? 19.266 -1.516 -8.32 1 98.56 130 CYS A C 1
ATOM 1068 O O . CYS A 1 130 ? 19.219 -2.637 -8.82 1 98.56 130 CYS A O 1
ATOM 1070 N N . ALA A 1 131 ? 18.516 -0.519 -8.695 1 98.44 131 ALA A N 1
ATOM 1071 C CA . ALA A 1 131 ? 17.5 -0.701 -9.719 1 98.44 131 ALA A CA 1
ATOM 1072 C C . ALA A 1 131 ? 18.125 -1.067 -11.062 1 98.44 131 ALA A C 1
ATOM 1074 O O . ALA A 1 131 ? 17.594 -1.91 -11.789 1 98.44 131 ALA A O 1
ATOM 1075 N N . ALA A 1 132 ? 19.219 -0.484 -11.391 1 98.06 132 ALA A N 1
ATOM 1076 C CA . ALA A 1 132 ? 19.891 -0.763 -12.656 1 98.06 132 ALA A CA 1
ATOM 1077 C C . ALA A 1 132 ? 20.297 -2.229 -12.75 1 98.06 132 ALA A C 1
ATOM 1079 O O . ALA A 1 132 ? 20.031 -2.893 -13.758 1 98.06 132 ALA A O 1
ATOM 1080 N N . VAL A 1 133 ? 20.875 -2.725 -11.727 1 97.62 133 VAL A N 1
ATOM 1081 C CA . VAL A 1 133 ? 21.297 -4.121 -11.711 1 97.62 133 VAL A CA 1
ATOM 1082 C C . VAL A 1 133 ? 20.078 -5.031 -11.688 1 97.62 133 VAL A C 1
ATOM 1084 O O . VAL A 1 133 ? 20.031 -6.027 -12.414 1 97.62 133 VAL A O 1
ATOM 1087 N N . ALA A 1 134 ? 19.109 -4.672 -10.859 1 97.69 134 ALA A N 1
ATOM 1088 C CA . ALA A 1 134 ? 17.906 -5.484 -10.711 1 97.69 134 ALA A CA 1
ATOM 1089 C C . ALA A 1 134 ? 17.141 -5.578 -12.031 1 97.69 134 ALA A C 1
ATOM 1091 O O . ALA A 1 134 ? 16.672 -6.656 -12.414 1 97.69 134 ALA A O 1
ATOM 1092 N N . LEU A 1 135 ? 17.016 -4.492 -12.719 1 96.31 135 LEU A N 1
ATOM 1093 C CA . LEU A 1 135 ? 16.297 -4.477 -13.984 1 96.31 135 LEU A CA 1
ATOM 1094 C C . LEU A 1 135 ? 17.062 -5.246 -15.062 1 96.31 135 LEU A C 1
ATOM 1096 O O . LEU A 1 135 ? 16.453 -5.934 -15.883 1 96.31 135 LEU A O 1
ATOM 1100 N N . THR A 1 136 ? 18.359 -5.145 -15.062 1 95.12 136 THR A N 1
ATOM 1101 C CA . THR A 1 136 ? 19.156 -5.953 -15.969 1 95.12 136 THR A CA 1
ATOM 1102 C C . THR A 1 136 ? 18.922 -7.441 -15.719 1 95.12 136 THR A C 1
ATOM 1104 O O . THR A 1 136 ? 18.766 -8.219 -16.672 1 95.12 136 THR A O 1
ATOM 1107 N N . ALA A 1 137 ? 18.859 -7.805 -14.477 1 93.38 137 ALA A N 1
ATOM 1108 C CA . ALA A 1 137 ? 18.672 -9.203 -14.102 1 93.38 137 ALA A CA 1
ATOM 1109 C C . ALA A 1 137 ? 17.312 -9.719 -14.602 1 93.38 137 ALA A C 1
ATOM 1111 O O . ALA A 1 137 ? 17.234 -10.797 -15.188 1 93.38 137 ALA A O 1
ATOM 1112 N N . ILE A 1 138 ? 16.312 -8.938 -14.438 1 91.31 138 ILE A N 1
ATOM 1113 C CA . ILE A 1 138 ? 14.984 -9.445 -14.773 1 91.31 138 ILE A CA 1
ATOM 1114 C C . ILE A 1 138 ? 14.82 -9.477 -16.297 1 91.31 138 ILE A C 1
ATOM 1116 O O . ILE A 1 138 ? 14.156 -10.367 -16.828 1 91.31 138 ILE A O 1
ATOM 1120 N N . VAL A 1 139 ? 15.391 -8.539 -17.016 1 89.44 139 VAL A N 1
ATOM 1121 C CA . VAL A 1 139 ? 15.344 -8.547 -18.469 1 89.44 139 VAL A CA 1
ATOM 1122 C C . VAL A 1 139 ? 16.094 -9.773 -19 1 89.44 139 VAL A C 1
ATOM 1124 O O . VAL A 1 139 ? 15.609 -10.453 -19.906 1 89.44 139 VAL A O 1
ATOM 1127 N N . LYS A 1 140 ? 17.203 -10.086 -18.422 1 87.69 140 LYS A N 1
ATOM 1128 C CA . LYS A 1 140 ? 17.938 -11.281 -18.812 1 87.69 140 LYS A CA 1
ATOM 1129 C C . LYS A 1 140 ? 17.125 -12.547 -18.547 1 87.69 140 LYS A C 1
ATOM 1131 O O . LYS A 1 140 ? 17.109 -13.461 -19.375 1 87.69 140 LYS A O 1
ATOM 1136 N N . GLU A 1 141 ? 16.469 -12.562 -17.406 1 84.44 141 GLU A N 1
ATOM 1137 C CA . GLU A 1 141 ? 15.617 -13.695 -17.078 1 84.44 141 GLU A CA 1
ATOM 1138 C C . GLU A 1 141 ? 14.508 -13.875 -18.109 1 84.44 141 GLU A C 1
ATOM 1140 O O . GLU A 1 141 ? 14.266 -14.984 -18.578 1 84.44 141 GLU A O 1
ATOM 1145 N N . LYS A 1 142 ? 13.883 -12.859 -18.547 1 80.19 142 LYS A N 1
ATOM 1146 C CA . LYS A 1 142 ? 12.758 -12.922 -19.484 1 80.19 142 LYS A CA 1
ATOM 1147 C C . LYS A 1 142 ? 13.227 -13.305 -20.891 1 80.19 142 LYS A C 1
ATOM 1149 O O . LYS A 1 142 ? 12.523 -14.023 -21.594 1 80.19 142 LYS A O 1
ATOM 1154 N N . VAL A 1 143 ? 14.352 -12.828 -21.234 1 81.06 143 VAL A N 1
ATOM 1155 C CA . VAL A 1 143 ? 14.906 -13.148 -22.547 1 81.06 143 VAL A CA 1
ATOM 1156 C C . VAL A 1 143 ? 15.289 -14.625 -22.594 1 81.06 143 VAL A C 1
ATOM 1158 O O . VAL A 1 143 ? 15.008 -15.312 -23.578 1 81.06 143 VAL A O 1
ATOM 1161 N N . MET A 1 144 ? 15.758 -15.109 -21.562 1 76.94 144 MET A N 1
ATOM 1162 C CA . MET A 1 144 ? 16.234 -16.484 -21.516 1 76.94 144 MET A CA 1
ATOM 1163 C C . MET A 1 144 ? 15.055 -17.469 -21.453 1 76.94 144 MET A C 1
ATOM 1165 O O . MET A 1 144 ? 15.133 -18.578 -21.984 1 76.94 144 MET A O 1
ATOM 1169 N N . THR A 1 145 ? 14.039 -17.094 -20.75 1 71.69 145 THR A N 1
ATOM 1170 C CA . THR A 1 145 ? 12.898 -18 -20.578 1 71.69 145 THR A CA 1
ATOM 1171 C C . THR A 1 145 ? 11.867 -17.797 -21.688 1 71.69 145 THR A C 1
ATOM 1173 O O . THR A 1 145 ? 10.852 -18.484 -21.734 1 71.69 145 THR A O 1
ATOM 1176 N N . THR A 1 146 ? 12.078 -16.969 -22.641 1 63.53 146 THR A N 1
ATOM 1177 C CA . THR A 1 146 ? 11.164 -16.641 -23.734 1 63.53 146 THR A CA 1
ATOM 1178 C C . THR A 1 146 ? 9.844 -16.094 -23.203 1 63.53 146 THR A C 1
ATOM 1180 O O . THR A 1 146 ? 8.805 -16.25 -23.828 1 63.53 146 THR A O 1
ATOM 1183 N N . ASN A 1 147 ? 9.82 -15.789 -21.969 1 59.81 147 ASN A N 1
ATOM 1184 C CA . ASN A 1 147 ? 8.664 -15.141 -21.344 1 59.81 147 ASN A CA 1
ATOM 1185 C C . ASN A 1 147 ? 8.766 -13.617 -21.422 1 59.81 147 ASN A C 1
ATOM 1187 O O . ASN A 1 147 ? 8.781 -12.938 -20.406 1 59.81 147 ASN A O 1
ATOM 1191 N N . ILE A 1 148 ? 8.969 -13.156 -22.672 1 54 148 ILE A N 1
ATOM 1192 C CA . ILE A 1 148 ? 9.328 -11.766 -22.922 1 54 148 ILE A CA 1
ATOM 1193 C C . ILE A 1 148 ? 8.156 -10.852 -22.562 1 54 148 ILE A C 1
ATOM 1195 O O . ILE A 1 148 ? 8.328 -9.648 -22.391 1 54 148 ILE A O 1
ATOM 1199 N N . GLN A 1 149 ? 6.973 -11.43 -22.312 1 55.38 149 GLN A N 1
ATOM 1200 C CA . GLN A 1 149 ? 5.816 -10.547 -22.219 1 55.38 149 GLN A CA 1
ATOM 1201 C C . GLN A 1 149 ? 5.648 -10 -20.812 1 55.38 149 GLN A C 1
ATOM 1203 O O . GLN A 1 149 ? 5.926 -10.695 -19.828 1 55.38 149 GLN A O 1
ATOM 1208 N N . MET A 1 150 ? 5.766 -8.719 -20.688 1 56.75 150 MET A N 1
ATOM 1209 C CA . MET A 1 150 ? 5.449 -7.965 -19.469 1 56.75 150 MET A CA 1
ATOM 1210 C C . MET A 1 150 ? 3.973 -8.109 -19.125 1 56.75 150 MET A C 1
ATOM 1212 O O . MET A 1 150 ? 3.225 -7.129 -19.156 1 56.75 150 MET A O 1
ATOM 1216 N N . TYR A 1 151 ? 3.662 -9.273 -18.766 1 64.06 151 TYR A N 1
ATOM 1217 C CA . TYR A 1 151 ? 2.221 -9.5 -18.734 1 64.06 151 TYR A CA 1
ATOM 1218 C C . TYR A 1 151 ? 1.689 -9.398 -17.297 1 64.06 151 TYR A C 1
ATOM 1220 O O . TYR A 1 151 ? 0.48 -9.281 -17.094 1 64.06 151 TYR A O 1
ATOM 1228 N N . SER A 1 152 ? 2.684 -9.172 -16.406 1 76.62 152 SER A N 1
ATOM 1229 C CA . SER A 1 152 ? 2.125 -9.203 -15.062 1 76.62 152 SER A CA 1
ATOM 1230 C C . SER A 1 152 ? 1.782 -7.801 -14.578 1 76.62 152 SER A C 1
ATOM 1232 O O . SER A 1 152 ? 2.402 -6.82 -15 1 76.62 152 SER A O 1
ATOM 1234 N N . PHE A 1 153 ? 0.755 -7.668 -13.859 1 82.94 153 PHE A N 1
ATOM 1235 C CA . PHE A 1 153 ? 0.405 -6.387 -13.266 1 82.94 153 PHE A CA 1
ATOM 1236 C C . PHE A 1 153 ? 1.569 -5.828 -12.453 1 82.94 153 PHE A C 1
ATOM 1238 O O . PHE A 1 153 ? 1.814 -4.621 -12.461 1 82.94 153 PHE A O 1
ATOM 1245 N N . HIS A 1 154 ? 2.367 -6.652 -11.805 1 89.31 154 HIS A N 1
ATOM 1246 C CA . HIS A 1 154 ? 3.572 -6.242 -11.094 1 89.31 154 HIS A CA 1
ATOM 1247 C C . HIS A 1 154 ? 4.535 -5.5 -12.016 1 89.31 154 HIS A C 1
ATOM 1249 O O . HIS A 1 154 ? 5.051 -4.441 -11.656 1 89.31 154 HIS A O 1
ATOM 1255 N N . SER A 1 155 ? 4.641 -6.043 -13.195 1 89.38 155 SER A N 1
ATOM 1256 C CA . SER A 1 155 ? 5.578 -5.43 -14.133 1 89.38 155 SER A CA 1
ATOM 1257 C C . SER A 1 155 ? 5.074 -4.07 -14.609 1 89.38 155 SER A C 1
ATOM 1259 O O . SER A 1 155 ? 5.863 -3.145 -14.812 1 89.38 155 SER A O 1
ATOM 1261 N N . TRP A 1 156 ? 3.771 -3.934 -14.758 1 88.69 156 TRP A N 1
ATOM 1262 C CA . TRP A 1 156 ? 3.197 -2.654 -15.164 1 88.69 156 TRP A CA 1
ATOM 1263 C C . TRP A 1 156 ? 3.412 -1.597 -14.094 1 88.69 156 TRP A C 1
ATOM 1265 O O . TRP A 1 156 ? 3.879 -0.493 -14.383 1 88.69 156 TRP A O 1
ATOM 1275 N N . VAL A 1 157 ? 3.068 -1.962 -12.914 1 91.88 157 VAL A N 1
ATOM 1276 C CA . VAL A 1 157 ? 3.229 -1.026 -11.812 1 91.88 157 VAL A CA 1
ATOM 1277 C C . VAL A 1 157 ? 4.711 -0.708 -11.609 1 91.88 157 VAL A C 1
ATOM 1279 O O . VAL A 1 157 ? 5.074 0.439 -11.344 1 91.88 157 VAL A O 1
ATOM 1282 N N . GLY A 1 158 ? 5.539 -1.7 -11.797 1 94.94 158 GLY A N 1
ATOM 1283 C CA . GLY A 1 158 ? 6.973 -1.491 -11.672 1 94.94 158 GLY A CA 1
ATOM 1284 C C . GLY A 1 158 ? 7.512 -0.457 -12.648 1 94.94 158 GLY A C 1
ATOM 1285 O O . GLY A 1 158 ? 8.305 0.406 -12.266 1 94.94 158 GLY A O 1
ATOM 1286 N N . VAL A 1 159 ? 7.051 -0.535 -13.836 1 93.81 159 VAL A N 1
ATOM 1287 C CA . VAL A 1 159 ? 7.496 0.406 -14.859 1 93.81 159 VAL A CA 1
ATOM 1288 C C . VAL A 1 159 ? 7.02 1.813 -14.508 1 93.81 159 VAL A C 1
ATOM 1290 O O . VAL A 1 159 ? 7.77 2.783 -14.648 1 93.81 159 VAL A O 1
ATOM 1293 N N . ILE A 1 160 ? 5.824 1.887 -14 1 93.38 160 ILE A N 1
ATOM 1294 C CA . ILE A 1 160 ? 5.281 3.18 -13.594 1 93.38 160 ILE A CA 1
ATOM 1295 C C . ILE A 1 160 ? 6.113 3.748 -12.445 1 93.38 160 ILE A C 1
ATOM 1297 O O . ILE A 1 160 ? 6.512 4.914 -12.477 1 93.38 160 ILE A O 1
ATOM 1301 N N . VAL A 1 161 ? 6.43 2.951 -11.492 1 97.06 161 VAL A N 1
ATOM 1302 C CA . VAL A 1 161 ? 7.152 3.383 -10.297 1 97.06 161 VAL A CA 1
ATOM 1303 C C . VAL A 1 161 ? 8.555 3.84 -10.688 1 97.06 161 VAL A C 1
ATOM 1305 O O . VAL A 1 161 ? 9 4.922 -10.289 1 97.06 161 VAL A O 1
ATOM 1308 N N . ILE A 1 162 ? 9.266 3.062 -11.484 1 97.69 162 ILE A N 1
ATOM 1309 C CA . ILE A 1 162 ? 10.641 3.402 -11.836 1 97.69 162 ILE A CA 1
ATOM 1310 C C . ILE A 1 162 ? 10.664 4.672 -12.68 1 97.69 162 ILE A C 1
ATOM 1312 O O . ILE A 1 162 ? 11.562 5.504 -12.539 1 97.69 162 ILE A O 1
ATOM 1316 N N . SER A 1 163 ? 9.664 4.82 -13.57 1 97.5 163 SER A N 1
ATOM 1317 C CA . SER A 1 163 ? 9.578 6.031 -14.375 1 97.5 163 SER A CA 1
ATOM 1318 C C . SER A 1 163 ? 9.344 7.262 -13.508 1 97.5 163 SER A C 1
ATOM 1320 O O . SER A 1 163 ? 10.031 8.273 -13.656 1 97.5 163 SER A O 1
ATOM 1322 N N . MET A 1 164 ? 8.398 7.152 -12.617 1 97.81 164 MET A N 1
ATOM 1323 C CA . MET A 1 164 ? 8.133 8.25 -11.695 1 97.81 164 MET A CA 1
ATOM 1324 C C . MET A 1 164 ? 9.359 8.555 -10.844 1 97.81 164 MET A C 1
ATOM 1326 O O . MET A 1 164 ? 9.664 9.727 -10.586 1 97.81 164 MET A O 1
ATOM 1330 N N . TYR A 1 165 ? 10.016 7.551 -10.445 1 98.44 165 TYR A N 1
ATOM 1331 C CA . TYR A 1 165 ? 11.195 7.695 -9.594 1 98.44 165 TYR A CA 1
ATOM 1332 C C . TYR A 1 165 ? 12.297 8.461 -10.32 1 98.44 165 TYR A C 1
ATOM 1334 O O . TYR A 1 165 ? 12.906 9.367 -9.758 1 98.44 165 TYR A O 1
ATOM 1342 N N . CYS A 1 166 ? 12.516 8.117 -11.57 1 97.94 166 CYS A N 1
ATOM 1343 C CA . CYS A 1 166 ? 13.547 8.773 -12.375 1 97.94 166 CYS A CA 1
ATOM 1344 C C . CYS A 1 166 ? 13.195 10.242 -12.594 1 97.94 166 CYS A C 1
ATOM 1346 O O . CYS A 1 166 ? 14.055 11.117 -12.453 1 97.94 166 CYS A O 1
ATOM 1348 N N . ILE A 1 167 ? 11.969 10.492 -12.891 1 97.88 167 ILE A N 1
ATOM 1349 C CA . ILE A 1 167 ? 11.531 11.867 -13.094 1 97.88 167 ILE A CA 1
ATOM 1350 C C . ILE A 1 167 ? 11.688 12.656 -11.789 1 97.88 167 ILE A C 1
ATOM 1352 O O . ILE A 1 167 ? 12.211 13.773 -11.797 1 97.88 167 ILE A O 1
ATOM 1356 N N . GLN A 1 168 ? 11.266 12.039 -10.68 1 97.62 168 GLN A N 1
ATOM 1357 C CA . GLN A 1 168 ? 11.391 12.664 -9.367 1 97.62 168 GLN A CA 1
ATOM 1358 C C . GLN A 1 168 ? 12.844 12.961 -9.031 1 97.62 168 GLN A C 1
ATOM 1360 O O . GLN A 1 168 ? 13.164 14.023 -8.484 1 97.62 168 GLN A O 1
ATOM 1365 N N . PHE A 1 169 ? 13.703 12 -9.305 1 97.62 169 PHE A N 1
ATOM 1366 C CA . PHE A 1 169 ? 15.125 12.172 -9.031 1 97.62 169 PHE A CA 1
ATOM 1367 C C . PHE A 1 169 ? 15.703 13.328 -9.844 1 97.62 169 PHE A C 1
ATOM 1369 O O . PHE A 1 169 ? 16.438 14.164 -9.305 1 97.62 169 PHE A O 1
ATOM 1376 N N . ILE A 1 170 ? 15.359 13.453 -11.094 1 96.12 170 ILE A N 1
ATOM 1377 C CA . ILE A 1 170 ? 15.875 14.477 -11.992 1 96.12 170 ILE A CA 1
ATOM 1378 C C . ILE A 1 170 ? 15.367 15.852 -11.555 1 96.12 170 ILE A C 1
ATOM 1380 O O . ILE A 1 170 ? 16.156 16.797 -11.438 1 96.12 170 ILE A O 1
ATOM 1384 N N . VAL A 1 171 ? 14.125 15.961 -11.289 1 94.81 171 VAL A N 1
ATOM 1385 C CA . VAL A 1 171 ? 13.523 17.219 -10.844 1 94.81 171 VAL A CA 1
ATOM 1386 C C . VAL A 1 171 ? 14.148 17.641 -9.516 1 94.81 171 VAL A C 1
ATOM 1388 O O . VAL A 1 171 ? 14.516 18.812 -9.336 1 94.81 171 VAL A O 1
ATOM 1391 N N . GLY A 1 172 ? 14.258 16.672 -8.641 1 94.62 172 GLY A N 1
ATOM 1392 C CA . GLY A 1 172 ? 14.859 16.969 -7.348 1 94.62 172 GLY A CA 1
ATOM 1393 C C . GLY A 1 172 ? 16.312 17.359 -7.449 1 94.62 172 GLY A C 1
ATOM 1394 O O . GLY A 1 172 ? 16.766 18.281 -6.766 1 94.62 172 GLY A O 1
ATOM 1395 N N . PHE A 1 173 ? 17 16.688 -8.297 1 94.25 173 PHE A N 1
ATOM 1396 C CA . PHE A 1 173 ? 18.438 16.938 -8.445 1 94.25 173 PHE A CA 1
ATOM 1397 C C . PHE A 1 173 ? 18.688 18.328 -8.984 1 94.25 173 PHE A C 1
ATOM 1399 O O . PHE A 1 173 ? 19.516 19.078 -8.453 1 94.25 173 PHE A O 1
ATOM 1406 N N . PHE A 1 174 ? 17.938 18.844 -9.906 1 92.38 174 PHE A N 1
ATOM 1407 C CA . PHE A 1 174 ? 18.219 20.094 -10.586 1 92.38 174 PHE A CA 1
ATOM 1408 C C . PHE A 1 174 ? 17.609 21.266 -9.82 1 92.38 174 PHE A C 1
ATOM 1410 O O . PHE A 1 174 ? 18.062 22.406 -9.969 1 92.38 174 PHE A O 1
ATOM 1417 N N . ASN A 1 175 ? 16.672 20.969 -8.945 1 91.75 175 ASN A N 1
ATOM 1418 C CA . ASN A 1 175 ? 16.047 22.078 -8.227 1 91.75 175 ASN A CA 1
ATOM 1419 C C . ASN A 1 175 ? 16.625 22.219 -6.812 1 91.75 175 ASN A C 1
ATOM 1421 O O . ASN A 1 175 ? 16.656 23.312 -6.262 1 91.75 175 ASN A O 1
ATOM 1425 N N . PHE A 1 176 ? 17.078 21.125 -6.309 1 91.69 176 PHE A N 1
ATOM 1426 C CA . PHE A 1 176 ? 17.406 21.219 -4.891 1 91.69 176 PHE A CA 1
ATOM 1427 C C . PHE A 1 176 ? 18.875 20.828 -4.656 1 91.69 176 PHE A C 1
ATOM 1429 O O . PHE A 1 176 ? 19.578 21.5 -3.91 1 91.69 176 PHE A O 1
ATOM 1436 N N . ALA A 1 177 ? 19.359 19.766 -5.184 1 88.81 177 ALA A N 1
ATOM 1437 C CA . ALA A 1 177 ? 20.75 19.344 -4.98 1 88.81 177 ALA A CA 1
ATOM 1438 C C . ALA A 1 177 ? 21.703 20.266 -5.734 1 88.81 177 ALA A C 1
ATOM 1440 O O . ALA A 1 177 ? 22.75 20.641 -5.207 1 88.81 177 ALA A O 1
ATOM 1441 N N . PHE A 1 178 ? 21.406 20.562 -6.91 1 85.62 178 PHE A N 1
ATOM 1442 C CA . PHE A 1 178 ? 22.141 21.484 -7.754 1 85.62 178 PHE A CA 1
ATOM 1443 C C . PHE A 1 178 ? 21.234 22.609 -8.266 1 85.62 178 PHE A C 1
ATOM 1445 O O . PHE A 1 178 ? 20.875 22.625 -9.445 1 85.62 178 PHE A O 1
ATOM 1452 N N . PRO A 1 179 ? 21 23.578 -7.25 1 79.81 179 PRO A N 1
ATOM 1453 C CA . PRO A 1 179 ? 19.953 24.578 -7.539 1 79.81 179 PRO A CA 1
ATOM 1454 C C . PRO A 1 179 ? 20.281 25.422 -8.766 1 79.81 179 PRO A C 1
ATOM 1456 O O . PRO A 1 179 ? 21.219 26.219 -8.742 1 79.81 179 PRO A O 1
ATOM 1459 N N . ARG A 1 180 ? 19.5 25.125 -9.844 1 81.94 180 ARG A N 1
ATOM 1460 C CA . ARG A 1 180 ? 19.562 25.891 -11.086 1 81.94 180 ARG A CA 1
ATOM 1461 C C . ARG A 1 180 ? 18.375 26.828 -11.227 1 81.94 180 ARG A C 1
ATOM 1463 O O . ARG A 1 180 ? 18.25 27.531 -12.234 1 81.94 180 ARG A O 1
ATOM 1470 N N . THR A 1 181 ? 17.562 26.75 -10.195 1 85.31 181 THR A N 1
ATOM 1471 C CA . THR A 1 181 ? 16.359 27.578 -10.266 1 85.31 181 THR A CA 1
ATOM 1472 C C . THR A 1 181 ? 16.297 28.562 -9.102 1 85.31 181 THR A C 1
ATOM 1474 O O . THR A 1 181 ? 17.047 28.422 -8.125 1 85.31 181 THR A O 1
ATOM 1477 N N . GLY A 1 182 ? 15.492 29.484 -9.312 1 85.81 182 GLY A N 1
ATOM 1478 C CA . GLY A 1 182 ? 15.336 30.5 -8.281 1 85.81 182 GLY A CA 1
ATOM 1479 C C . GLY A 1 182 ? 14.531 30.016 -7.094 1 85.81 182 GLY A C 1
ATOM 1480 O O . GLY A 1 182 ? 13.922 28.953 -7.141 1 85.81 182 GLY A O 1
ATOM 1481 N N . TYR A 1 183 ? 14.562 30.766 -6.039 1 86.06 183 TYR A N 1
ATOM 1482 C CA . TYR A 1 183 ? 13.898 30.438 -4.781 1 86.06 183 TYR A CA 1
ATOM 1483 C C . TYR A 1 183 ? 12.398 30.297 -4.973 1 86.06 183 TYR A C 1
ATOM 1485 O O . TYR A 1 183 ? 11.766 29.406 -4.406 1 86.06 183 TYR A O 1
ATOM 1493 N N . LYS A 1 184 ? 11.875 31.188 -5.672 1 87.5 184 LYS A N 1
ATOM 1494 C CA . LYS A 1 184 ? 10.43 31.172 -5.887 1 87.5 184 LYS A CA 1
ATOM 1495 C C . LYS A 1 184 ? 9.977 29.875 -6.527 1 87.5 184 LYS A C 1
ATOM 1497 O O . LYS A 1 184 ? 8.969 29.297 -6.113 1 87.5 184 LYS A O 1
ATOM 1502 N N . VAL A 1 185 ? 10.773 29.469 -7.5 1 88.19 185 VAL A N 1
ATOM 1503 C CA . VAL A 1 185 ? 10.453 28.219 -8.203 1 88.19 185 VAL A CA 1
ATOM 1504 C C . VAL A 1 185 ? 10.633 27.031 -7.266 1 88.19 185 VAL A C 1
ATOM 1506 O O . VAL A 1 185 ? 9.766 26.156 -7.195 1 88.19 185 VAL A O 1
ATOM 1509 N N . ARG A 1 186 ? 11.641 27 -6.488 1 89.88 186 ARG A N 1
ATOM 1510 C CA . ARG A 1 186 ? 11.93 25.906 -5.566 1 89.88 186 ARG A CA 1
ATOM 1511 C C . ARG A 1 186 ? 10.852 25.797 -4.488 1 89.88 186 ARG A C 1
ATOM 1513 O O . ARG A 1 186 ? 10.422 24.703 -4.137 1 89.88 186 ARG A O 1
ATOM 1520 N N . SER A 1 187 ? 10.398 26.938 -4.051 1 88.88 187 SER A N 1
ATOM 1521 C CA . SER A 1 187 ? 9.375 26.969 -3.008 1 88.88 187 SER A CA 1
ATOM 1522 C C . SER A 1 187 ? 8.039 26.453 -3.531 1 88.88 187 SER A C 1
ATOM 1524 O O . SER A 1 187 ? 7.254 25.859 -2.779 1 88.88 187 SER A O 1
ATOM 1526 N N . TRP A 1 188 ? 7.98 26.656 -4.809 1 88.19 188 TRP A N 1
ATOM 1527 C CA . TRP A 1 188 ? 6.738 26.203 -5.438 1 88.19 188 TRP A CA 1
ATOM 1528 C C . TRP A 1 188 ? 6.773 24.703 -5.703 1 88.19 188 TRP A C 1
ATOM 1530 O O . TRP A 1 188 ? 5.754 24.031 -5.582 1 88.19 188 TRP A O 1
ATOM 1540 N N . ILE A 1 189 ? 7.898 24.141 -5.949 1 91.62 189 ILE A N 1
ATOM 1541 C CA . ILE A 1 189 ? 8.055 22.734 -6.352 1 91.62 189 ILE A CA 1
ATOM 1542 C C . ILE A 1 189 ? 8.18 21.859 -5.109 1 91.62 189 ILE A C 1
ATOM 1544 O O . ILE A 1 189 ? 7.805 20.688 -5.137 1 91.62 189 ILE A O 1
ATOM 1548 N N . MET A 1 190 ? 8.523 22.344 -4.004 1 92.44 190 MET A N 1
ATOM 1549 C CA . MET A 1 190 ? 8.914 21.594 -2.812 1 92.44 190 MET A CA 1
ATOM 1550 C C . MET A 1 190 ? 7.754 20.781 -2.273 1 92.44 190 MET A C 1
ATOM 1552 O O . MET A 1 190 ? 7.895 19.578 -2.039 1 92.44 190 MET A O 1
ATOM 1556 N N . PRO A 1 191 ? 6.609 21.391 -2.164 1 90.12 191 PRO A N 1
ATOM 1557 C CA . PRO A 1 191 ? 5.508 20.578 -1.646 1 90.12 191 PRO A CA 1
ATOM 1558 C C . PRO A 1 191 ? 5.145 19.406 -2.57 1 90.12 191 PRO A C 1
ATOM 1560 O O . PRO A 1 191 ? 4.828 18.312 -2.098 1 90.12 191 PRO A O 1
ATOM 1563 N N . GLY A 1 192 ? 5.145 19.703 -3.828 1 92.25 192 GLY A N 1
ATOM 1564 C CA . GLY A 1 192 ? 4.902 18.641 -4.797 1 92.25 192 GLY A CA 1
ATOM 1565 C C . GLY A 1 192 ? 5.945 17.547 -4.754 1 92.25 192 GLY A C 1
ATOM 1566 O O . GLY A 1 192 ? 5.609 16.359 -4.824 1 92.25 192 GLY A O 1
ATOM 1567 N N . HIS A 1 193 ? 7.238 17.969 -4.676 1 95.31 193 HIS A N 1
ATOM 1568 C CA . HIS A 1 193 ? 8.336 17.016 -4.59 1 95.31 193 HIS A CA 1
ATOM 1569 C C . HIS A 1 193 ? 8.172 16.094 -3.389 1 95.31 193 HIS A C 1
ATOM 1571 O O . HIS A 1 193 ? 8.336 14.883 -3.51 1 95.31 193 HIS A O 1
ATOM 1577 N N . LYS A 1 194 ? 7.758 16.641 -2.277 1 93.5 194 LYS A N 1
ATOM 1578 C CA . LYS A 1 194 ? 7.57 15.859 -1.058 1 93.5 194 LYS A CA 1
ATOM 1579 C C . LYS A 1 194 ? 6.398 14.891 -1.197 1 93.5 194 LYS A C 1
ATOM 1581 O O . LYS A 1 194 ? 6.504 13.719 -0.82 1 93.5 194 LYS A O 1
ATOM 1586 N N . TRP A 1 195 ? 5.371 15.367 -1.76 1 91.75 195 TRP A N 1
ATOM 1587 C CA . TRP A 1 195 ? 4.168 14.555 -1.921 1 91.75 195 TRP A CA 1
ATOM 1588 C C . TRP A 1 195 ? 4.406 13.414 -2.906 1 91.75 195 TRP A C 1
ATOM 1590 O O . TRP A 1 195 ? 4.043 12.273 -2.637 1 91.75 195 TRP A O 1
ATOM 1600 N N . VAL A 1 196 ? 4.957 13.719 -4.004 1 95.44 196 VAL A N 1
ATOM 1601 C CA . VAL A 1 196 ? 5.211 12.711 -5.031 1 95.44 196 VAL A CA 1
ATOM 1602 C C . VAL A 1 196 ? 6.203 11.68 -4.512 1 95.44 196 VAL A C 1
ATOM 1604 O O . VAL A 1 196 ? 6.066 10.484 -4.781 1 95.44 196 VAL A O 1
ATOM 1607 N N . GLY A 1 197 ? 7.23 12.156 -3.834 1 96.31 197 GLY A N 1
ATOM 1608 C CA . GLY A 1 197 ? 8.164 11.219 -3.223 1 96.31 197 GLY A CA 1
ATOM 1609 C C . GLY A 1 197 ? 7.484 10.219 -2.305 1 96.31 197 GLY A C 1
ATOM 1610 O O . GLY A 1 197 ? 7.781 9.023 -2.359 1 96.31 197 GLY A O 1
ATOM 1611 N N . SER A 1 198 ? 6.605 10.695 -1.497 1 94.38 198 SER A N 1
ATOM 1612 C CA . SER A 1 198 ? 5.852 9.836 -0.597 1 94.38 198 SER A CA 1
ATOM 1613 C C . SER A 1 198 ? 4.988 8.844 -1.374 1 94.38 198 SER A C 1
ATOM 1615 O O . SER A 1 198 ? 4.891 7.676 -1.005 1 94.38 198 SER A O 1
ATOM 1617 N N . LEU A 1 199 ? 4.348 9.305 -2.404 1 93.88 199 LEU A N 1
ATOM 1618 C CA . LEU A 1 199 ? 3.508 8.461 -3.244 1 93.88 199 LEU A CA 1
ATOM 1619 C C . LEU A 1 199 ? 4.332 7.348 -3.891 1 93.88 199 LEU A C 1
ATOM 1621 O O . LEU A 1 199 ? 3.918 6.188 -3.902 1 93.88 199 LEU A O 1
ATOM 1625 N N . ILE A 1 200 ? 5.445 7.715 -4.41 1 97.19 200 ILE A N 1
ATOM 1626 C CA . ILE A 1 200 ? 6.309 6.738 -5.062 1 97.19 200 ILE A CA 1
ATOM 1627 C C . ILE A 1 200 ? 6.695 5.645 -4.07 1 97.19 200 ILE A C 1
ATOM 1629 O O . ILE A 1 200 ? 6.715 4.461 -4.418 1 97.19 200 ILE A O 1
ATOM 1633 N N . PHE A 1 201 ? 7.016 6.023 -2.881 1 97.69 201 PHE A N 1
ATOM 1634 C CA . PHE A 1 201 ? 7.406 5.043 -1.875 1 97.69 201 PHE A CA 1
ATOM 1635 C C . PHE A 1 201 ? 6.262 4.078 -1.585 1 97.69 201 PHE A C 1
ATOM 1637 O O . PHE A 1 201 ? 6.477 2.867 -1.468 1 97.69 201 PHE A O 1
ATOM 1644 N N . LYS A 1 202 ? 5.062 4.562 -1.454 1 93.88 202 LYS A N 1
ATOM 1645 C CA . LYS A 1 202 ? 3.893 3.719 -1.225 1 93.88 202 LYS A CA 1
ATOM 1646 C C . LYS A 1 202 ? 3.67 2.76 -2.391 1 93.88 202 LYS A C 1
ATOM 1648 O O . LYS A 1 202 ? 3.373 1.581 -2.184 1 93.88 202 LYS A O 1
ATOM 1653 N N . LEU A 1 203 ? 3.809 3.279 -3.559 1 95.62 203 LEU A N 1
ATOM 1654 C CA . LEU A 1 203 ? 3.662 2.439 -4.742 1 95.62 203 LEU A CA 1
ATOM 1655 C C . LEU A 1 203 ? 4.773 1.396 -4.812 1 95.62 203 LEU A C 1
ATOM 1657 O O . LEU A 1 203 ? 4.535 0.258 -5.223 1 95.62 203 LEU A O 1
ATOM 1661 N N . SER A 1 204 ? 5.996 1.835 -4.449 1 97.88 204 SER A N 1
ATOM 1662 C CA . SER A 1 204 ? 7.109 0.894 -4.402 1 97.88 204 SER A CA 1
ATOM 1663 C C . SER A 1 204 ? 6.832 -0.245 -3.43 1 97.88 204 SER A C 1
ATOM 1665 O O . SER A 1 204 ? 7.07 -1.412 -3.744 1 97.88 204 SER A O 1
ATOM 1667 N N . ALA A 1 205 ? 6.348 0.09 -2.293 1 96.19 205 ALA A N 1
ATOM 1668 C CA . ALA A 1 205 ? 6.031 -0.927 -1.293 1 96.19 205 ALA A CA 1
ATOM 1669 C C . ALA A 1 205 ? 4.977 -1.898 -1.814 1 96.19 205 ALA A C 1
ATOM 1671 O O . ALA A 1 205 ? 5.137 -3.117 -1.702 1 96.19 205 ALA A O 1
ATOM 1672 N N . ALA A 1 206 ? 3.934 -1.379 -2.42 1 93.12 206 ALA A N 1
ATOM 1673 C CA . ALA A 1 206 ? 2.887 -2.227 -2.982 1 93.12 206 ALA A CA 1
ATOM 1674 C C . ALA A 1 206 ? 3.447 -3.152 -4.059 1 93.12 206 ALA A C 1
ATOM 1676 O O . ALA A 1 206 ? 3.098 -4.332 -4.117 1 93.12 206 ALA A O 1
ATOM 1677 N N . ASN A 1 207 ? 4.289 -2.586 -4.863 1 95.94 207 ASN A N 1
ATOM 1678 C CA . ASN A 1 207 ? 4.836 -3.365 -5.973 1 95.94 207 ASN A CA 1
ATOM 1679 C C . ASN A 1 207 ? 5.77 -4.465 -5.477 1 95.94 207 ASN A C 1
ATOM 1681 O O . ASN A 1 207 ? 5.773 -5.57 -6.02 1 95.94 207 ASN A O 1
ATOM 1685 N N . VAL A 1 208 ? 6.637 -4.125 -4.488 1 96.75 208 VAL A N 1
ATOM 1686 C CA . VAL A 1 208 ? 7.547 -5.117 -3.928 1 96.75 208 VAL A CA 1
ATOM 1687 C C . VAL A 1 208 ? 6.75 -6.238 -3.264 1 96.75 208 VAL A C 1
ATOM 1689 O O . VAL A 1 208 ? 7.102 -7.414 -3.385 1 96.75 208 VAL A O 1
ATOM 1692 N N . LEU A 1 209 ? 5.684 -5.879 -2.617 1 93.06 209 LEU A N 1
ATOM 1693 C CA . LEU A 1 209 ? 4.824 -6.887 -2.01 1 93.06 209 LEU A CA 1
ATOM 1694 C C . LEU A 1 209 ? 4.195 -7.777 -3.074 1 93.06 209 LEU A C 1
ATOM 1696 O O . LEU A 1 209 ? 4.152 -9 -2.922 1 93.06 209 LEU A O 1
ATOM 1700 N N . MET A 1 210 ? 3.746 -7.176 -4.137 1 90.69 210 MET A N 1
ATOM 1701 C CA . MET A 1 210 ? 3.191 -7.941 -5.246 1 90.69 210 MET A CA 1
ATOM 1702 C C . MET A 1 210 ? 4.238 -8.875 -5.84 1 90.69 210 MET A C 1
ATOM 1704 O O . MET A 1 210 ? 3.938 -10.023 -6.168 1 90.69 210 MET A O 1
ATOM 1708 N N . GLY A 1 211 ? 5.445 -8.367 -5.984 1 91.38 211 GLY A N 1
ATOM 1709 C CA . GLY A 1 211 ? 6.523 -9.188 -6.512 1 91.38 211 GLY A CA 1
ATOM 1710 C C . GLY A 1 211 ? 6.836 -10.391 -5.637 1 91.38 211 GLY A C 1
ATOM 1711 O O . GLY A 1 211 ? 7.027 -11.5 -6.141 1 91.38 211 GLY A O 1
ATOM 1712 N N . HIS A 1 212 ? 6.906 -10.172 -4.332 1 90.62 212 HIS A N 1
ATOM 1713 C CA . HIS A 1 212 ? 7.156 -11.266 -3.4 1 90.62 212 HIS A CA 1
ATOM 1714 C C . HIS A 1 212 ? 6.039 -12.305 -3.455 1 90.62 212 HIS A C 1
ATOM 1716 O O . HIS A 1 212 ? 6.301 -13.508 -3.379 1 90.62 212 HIS A O 1
ATOM 1722 N N . GLN A 1 213 ? 4.82 -11.828 -3.586 1 86 213 GLN A N 1
ATOM 1723 C CA . GLN A 1 213 ? 3.697 -12.75 -3.686 1 86 213 GLN A CA 1
ATOM 1724 C C . GLN A 1 213 ? 3.783 -13.586 -4.961 1 86 213 GLN A C 1
ATOM 1726 O O . GLN A 1 213 ? 3.537 -14.797 -4.934 1 86 213 GLN A O 1
ATOM 1731 N N . GLY A 1 214 ? 4.082 -12.922 -6.051 1 83.12 214 GLY A N 1
ATOM 1732 C CA . GLY A 1 214 ? 4.273 -13.656 -7.289 1 83.12 214 GLY A CA 1
ATOM 1733 C C . GLY A 1 214 ? 5.379 -14.688 -7.207 1 83.12 214 GLY A C 1
ATOM 1734 O O . GLY A 1 214 ? 5.234 -15.805 -7.703 1 83.12 214 GLY A O 1
ATOM 1735 N N . TYR A 1 215 ? 6.449 -14.25 -6.617 1 83.5 215 TYR A N 1
ATOM 1736 C CA . TYR A 1 215 ? 7.578 -15.156 -6.441 1 83.5 215 TYR A CA 1
ATOM 1737 C C . TYR A 1 215 ? 7.18 -16.375 -5.613 1 83.5 215 TYR A C 1
ATOM 1739 O O . TYR A 1 215 ? 7.566 -17.5 -5.93 1 83.5 215 TYR A O 1
ATOM 1747 N N . ALA A 1 216 ? 6.453 -16.188 -4.566 1 79.12 216 ALA A N 1
ATOM 1748 C CA . ALA A 1 216 ? 5.992 -17.266 -3.711 1 79.12 216 ALA A CA 1
ATOM 1749 C C . ALA A 1 216 ? 5.051 -18.203 -4.465 1 79.12 216 ALA A C 1
ATOM 1751 O O . ALA A 1 216 ? 5.105 -19.422 -4.289 1 79.12 216 ALA A O 1
ATOM 1752 N N . CYS A 1 217 ? 4.199 -17.719 -5.312 1 74.44 217 CYS A N 1
ATOM 1753 C CA . CYS A 1 217 ? 3.215 -18.516 -6.043 1 74.44 217 CYS A CA 1
ATOM 1754 C C . CYS A 1 217 ? 3.885 -19.375 -7.105 1 74.44 217 CYS A C 1
ATOM 1756 O O . CYS A 1 217 ? 3.475 -20.5 -7.34 1 74.44 217 CYS A O 1
ATOM 1758 N N . PHE A 1 218 ? 4.824 -18.828 -7.711 1 68.38 218 PHE A N 1
ATOM 1759 C CA . PHE A 1 218 ? 5.516 -19.625 -8.727 1 68.38 218 PHE A CA 1
ATOM 1760 C C . PHE A 1 218 ? 6.359 -20.719 -8.086 1 68.38 218 PHE A C 1
ATOM 1762 O O . PHE A 1 218 ? 6.625 -21.75 -8.703 1 68.38 218 PHE A O 1
ATOM 1769 N N . GLY A 1 219 ? 6.801 -20.406 -6.875 1 59.06 219 GLY A N 1
ATOM 1770 C CA . GLY A 1 219 ? 7.652 -21.375 -6.215 1 59.06 219 GLY A CA 1
ATOM 1771 C C . GLY A 1 219 ? 6.879 -22.406 -5.41 1 59.06 219 GLY A C 1
ATOM 1772 O O . GLY A 1 219 ? 7.461 -23.344 -4.863 1 59.06 219 GLY A O 1
ATOM 1773 N N . ILE A 1 220 ? 5.52 -22.156 -5.277 1 54.75 220 ILE A N 1
ATOM 1774 C CA . ILE A 1 220 ? 4.723 -23.047 -4.43 1 54.75 220 ILE A CA 1
ATOM 1775 C C . ILE A 1 220 ? 4.82 -24.469 -4.941 1 54.75 220 ILE A C 1
ATOM 1777 O O . ILE A 1 220 ? 4.848 -25.422 -4.152 1 54.75 220 ILE A O 1
ATOM 1781 N N . ASP A 1 221 ? 4.621 -24.594 -6.223 1 49.72 221 ASP A N 1
ATOM 1782 C CA . ASP A 1 221 ? 4.816 -25.969 -6.684 1 49.72 221 ASP A CA 1
ATOM 1783 C C . ASP A 1 221 ? 6.148 -26.531 -6.188 1 49.72 221 ASP A C 1
ATOM 1785 O O . ASP A 1 221 ? 6.27 -27.734 -5.957 1 49.72 221 ASP A O 1
ATOM 1789 N N . GLN A 1 222 ? 7.023 -25.703 -6.191 1 44.28 222 GLN A N 1
ATOM 1790 C CA . GLN A 1 222 ? 8.312 -26.188 -5.695 1 44.28 222 GLN A CA 1
ATOM 1791 C C . GLN A 1 222 ? 8.289 -26.344 -4.176 1 44.28 222 GLN A C 1
ATOM 1793 O O . GLN A 1 222 ? 8.961 -27.219 -3.629 1 44.28 222 GLN A O 1
ATOM 1798 N N . TRP A 1 223 ? 7.551 -25.406 -3.592 1 42.19 223 TRP A N 1
ATOM 1799 C CA . TRP A 1 223 ? 7.551 -25.5 -2.137 1 42.19 223 TRP A CA 1
ATOM 1800 C C . TRP A 1 223 ? 6.605 -26.609 -1.665 1 42.19 223 TRP A C 1
ATOM 1802 O O . TRP A 1 223 ? 6.887 -27.297 -0.686 1 42.19 223 TRP A O 1
ATOM 1812 N N . CYS A 1 224 ? 5.371 -26.578 -2.25 1 43.22 224 CYS A N 1
ATOM 1813 C CA . CYS A 1 224 ? 4.395 -27.516 -1.698 1 43.22 224 CYS A CA 1
ATOM 1814 C C . CYS A 1 224 ? 4.371 -28.812 -2.494 1 43.22 224 CYS A C 1
ATOM 1816 O O . CYS A 1 224 ? 3.457 -29.625 -2.34 1 43.22 224 CYS A O 1
ATOM 1818 N N . ASN A 1 225 ? 5.152 -28.828 -3.48 1 41.31 225 ASN A N 1
ATOM 1819 C CA . ASN A 1 225 ? 5.078 -30.141 -4.109 1 41.31 225 ASN A CA 1
ATOM 1820 C C . ASN A 1 225 ? 5.543 -31.25 -3.164 1 41.31 225 ASN A C 1
ATOM 1822 O O . ASN A 1 225 ? 6.633 -31.156 -2.592 1 41.31 225 ASN A O 1
ATOM 1826 N N . PRO A 1 226 ? 4.672 -32.062 -2.826 1 42.25 226 PRO A N 1
ATOM 1827 C CA . PRO A 1 226 ? 5.082 -33.219 -2.055 1 42.25 226 PRO A CA 1
ATOM 1828 C C . PRO A 1 226 ? 6.418 -33.812 -2.521 1 42.25 226 PRO A C 1
ATOM 1830 O O . PRO A 1 226 ? 7.152 -34.406 -1.726 1 42.25 226 PRO A O 1
ATOM 1833 N N . LEU A 1 227 ? 6.57 -33.812 -3.744 1 41.12 227 LEU A N 1
ATOM 1834 C CA . LEU A 1 227 ? 7.75 -34.5 -4.242 1 41.12 227 LEU A CA 1
ATOM 1835 C C . LEU A 1 227 ? 9.008 -33.688 -4.008 1 41.12 227 LEU A C 1
ATOM 1837 O O . LEU A 1 227 ? 10.125 -34.188 -4.094 1 41.12 227 LEU A O 1
ATOM 1841 N N . HIS A 1 228 ? 8.852 -32.375 -3.994 1 42.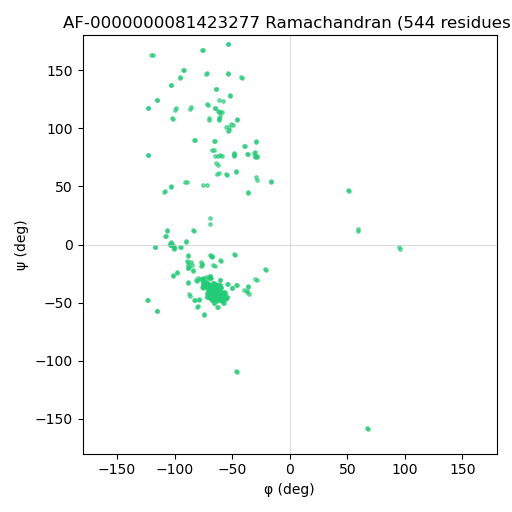62 228 HIS A N 1
ATOM 1842 C CA . HIS A 1 228 ? 10.07 -31.609 -3.793 1 42.62 228 HIS A CA 1
ATOM 1843 C C . HIS A 1 228 ? 10.18 -31.109 -2.355 1 42.62 228 HIS A C 1
ATOM 1845 O O . HIS A 1 228 ? 9.172 -30.75 -1.742 1 42.62 228 HIS A O 1
ATOM 1851 N N . ASN A 1 229 ? 11.062 -31.656 -1.565 1 41.38 229 ASN A N 1
ATOM 1852 C CA . ASN A 1 229 ? 11.438 -31.312 -0.197 1 41.38 229 ASN A CA 1
ATOM 1853 C C . ASN A 1 229 ? 11.398 -29.812 0.03 1 41.38 229 ASN A C 1
ATOM 1855 O O . ASN A 1 229 ? 12.375 -29.109 -0.262 1 41.38 229 ASN A O 1
ATOM 1859 N N . CYS A 1 230 ? 10.414 -29.156 -0.404 1 47.62 230 CYS A N 1
ATOM 1860 C CA . CYS A 1 230 ? 10.484 -27.766 0.004 1 47.62 230 CYS A CA 1
ATOM 1861 C C . CYS A 1 230 ? 10.453 -27.625 1.522 1 47.62 230 CYS A C 1
ATOM 1863 O O . CYS A 1 230 ? 9.562 -28.172 2.178 1 47.62 230 CYS A O 1
ATOM 1865 N N . PRO A 1 231 ? 11.531 -27.266 2.094 1 50.06 231 PRO A N 1
ATOM 1866 C CA . PRO A 1 231 ? 11.438 -27.125 3.549 1 50.06 231 PRO A CA 1
ATOM 1867 C C . PRO A 1 231 ? 10.289 -26.219 3.982 1 50.06 231 PRO A C 1
ATOM 1869 O O . PRO A 1 231 ? 10.156 -25.094 3.475 1 50.06 231 PRO A O 1
ATOM 1872 N N . LYS A 1 232 ? 9.078 -26.797 4.453 1 57.91 232 LYS A N 1
ATOM 1873 C CA . LYS A 1 232 ? 7.988 -26.094 5.129 1 57.91 232 LYS A CA 1
ATOM 1874 C C . LYS A 1 232 ? 8.477 -24.797 5.758 1 57.91 232 LYS A C 1
ATOM 1876 O O . LYS A 1 232 ? 7.777 -23.781 5.727 1 57.91 232 LYS A O 1
ATOM 1881 N N . ASN A 1 233 ? 9.781 -24.797 5.961 1 66.5 233 ASN A N 1
ATOM 1882 C CA . ASN A 1 233 ? 10.336 -23.672 6.723 1 66.5 233 ASN A CA 1
ATOM 1883 C C . ASN A 1 233 ? 10.633 -22.484 5.828 1 66.5 233 ASN A C 1
ATOM 1885 O O . ASN A 1 233 ? 10.609 -21.344 6.285 1 66.5 233 ASN A O 1
ATOM 1889 N N . MET A 1 234 ? 10.664 -22.703 4.535 1 71.94 234 MET A N 1
ATOM 1890 C CA . MET A 1 234 ? 11.016 -21.578 3.668 1 71.94 234 MET A CA 1
ATOM 1891 C C . MET A 1 234 ? 9.82 -20.656 3.469 1 71.94 234 MET A C 1
ATOM 1893 O O . MET A 1 234 ? 9.992 -19.438 3.332 1 71.94 234 MET A O 1
ATOM 1897 N N . GLY A 1 235 ? 8.656 -21.234 3.537 1 74.69 235 GLY A N 1
ATOM 1898 C CA . GLY A 1 235 ? 7.449 -20.422 3.475 1 74.69 235 GLY A CA 1
ATOM 1899 C C . GLY A 1 235 ? 7.309 -19.469 4.652 1 74.69 235 GLY A C 1
ATOM 1900 O O . GLY A 1 235 ? 6.891 -18.328 4.484 1 74.69 235 GLY A O 1
ATOM 1901 N N . ILE A 1 236 ? 7.746 -19.984 5.719 1 78.81 236 ILE A N 1
ATOM 1902 C CA . ILE A 1 236 ? 7.664 -19.172 6.922 1 78.81 236 ILE A CA 1
ATOM 1903 C C . ILE A 1 236 ? 8.672 -18.016 6.836 1 78.81 236 ILE A C 1
ATOM 1905 O O . ILE A 1 236 ? 8.367 -16.891 7.203 1 78.81 236 ILE A O 1
ATOM 1909 N N . VAL A 1 237 ? 9.891 -18.344 6.328 1 81.44 237 VAL A N 1
ATOM 1910 C CA . VAL A 1 237 ? 10.922 -17.312 6.184 1 81.44 237 VAL A CA 1
ATOM 1911 C C . VAL A 1 237 ? 10.445 -16.25 5.195 1 81.44 237 VAL A C 1
ATOM 1913 O O . VAL A 1 237 ? 10.648 -15.055 5.418 1 81.44 237 VAL A O 1
ATOM 1916 N N . LEU A 1 238 ? 9.828 -16.688 4.168 1 83.38 238 LEU A N 1
ATOM 1917 C CA . LEU A 1 238 ? 9.297 -15.742 3.189 1 83.38 238 LEU A CA 1
ATOM 1918 C C . LEU A 1 238 ? 8.234 -14.844 3.814 1 83.38 238 LEU A C 1
ATOM 1920 O O . LEU A 1 238 ? 8.227 -13.633 3.604 1 83.38 238 LEU A O 1
ATOM 1924 N N . ASN A 1 239 ? 7.41 -15.5 4.609 1 85.31 239 ASN A N 1
ATOM 1925 C CA . ASN A 1 239 ? 6.34 -14.734 5.238 1 85.31 239 ASN A CA 1
ATOM 1926 C C . ASN A 1 239 ? 6.887 -13.68 6.195 1 85.31 239 ASN A C 1
ATOM 1928 O O . ASN A 1 239 ? 6.426 -12.539 6.191 1 85.31 239 ASN A O 1
ATOM 1932 N N . PHE A 1 240 ? 7.887 -14.016 6.887 1 87.94 240 PHE A N 1
ATOM 1933 C CA . PHE A 1 240 ? 8.469 -13.055 7.812 1 87.94 240 PHE A CA 1
ATOM 1934 C C . PHE A 1 240 ? 9.242 -11.977 7.059 1 87.94 240 PHE A C 1
ATOM 1936 O O . PHE A 1 240 ? 9.281 -10.82 7.484 1 87.94 240 PHE A O 1
ATOM 1943 N N . SER A 1 241 ? 9.82 -12.344 5.965 1 90.19 241 SER A N 1
ATOM 1944 C CA . SER A 1 241 ? 10.516 -11.367 5.129 1 90.19 241 SER A CA 1
ATOM 1945 C C . SER A 1 241 ? 9.547 -10.312 4.598 1 90.19 241 SER A C 1
ATOM 1947 O O . SER A 1 241 ? 9.828 -9.109 4.672 1 90.19 241 SER A O 1
ATOM 1949 N N . VAL A 1 242 ? 8.43 -10.758 4.195 1 92 242 VAL A N 1
ATOM 1950 C CA . VAL A 1 242 ? 7.457 -9.852 3.605 1 92 242 VAL A CA 1
ATOM 1951 C C . VAL A 1 242 ? 6.797 -9.016 4.703 1 92 242 VAL A C 1
ATOM 1953 O O . VAL A 1 242 ? 6.559 -7.82 4.523 1 92 242 VAL A O 1
ATOM 1956 N N . ILE A 1 243 ? 6.578 -9.609 5.84 1 92.56 243 ILE A N 1
ATOM 1957 C CA . ILE A 1 243 ? 6.008 -8.883 6.973 1 92.56 243 ILE A CA 1
ATOM 1958 C C . ILE A 1 243 ? 6.953 -7.762 7.395 1 92.56 243 ILE A C 1
ATOM 1960 O O . ILE A 1 243 ? 6.512 -6.66 7.727 1 92.56 243 ILE A O 1
ATOM 1964 N N . SER A 1 244 ? 8.172 -8.047 7.383 1 95.56 244 SER A N 1
ATOM 1965 C CA . SER A 1 244 ? 9.156 -7.031 7.758 1 95.56 244 SER A CA 1
ATOM 1966 C C . SER A 1 244 ? 9.164 -5.875 6.766 1 95.56 244 SER A C 1
ATOM 1968 O O . SER A 1 244 ? 9.359 -4.723 7.148 1 95.56 244 SER A O 1
ATOM 1970 N N . ILE A 1 245 ? 8.922 -6.168 5.52 1 96.5 245 ILE A N 1
ATOM 1971 C CA . ILE A 1 245 ? 8.828 -5.125 4.504 1 96.5 245 ILE A CA 1
ATOM 1972 C C . ILE A 1 245 ? 7.629 -4.227 4.797 1 96.5 245 ILE A C 1
ATOM 1974 O O . ILE A 1 245 ? 7.746 -2.998 4.793 1 96.5 245 ILE A O 1
ATOM 1978 N N . LEU A 1 246 ? 6.547 -4.887 5.078 1 94.88 246 LEU A N 1
ATOM 1979 C CA . LEU A 1 246 ? 5.309 -4.168 5.359 1 94.88 246 LEU A CA 1
ATOM 1980 C C . LEU A 1 246 ? 5.465 -3.275 6.582 1 94.88 246 LEU A C 1
ATOM 1982 O O . LEU A 1 246 ? 5.105 -2.096 6.547 1 94.88 246 LEU A O 1
ATOM 1986 N N . PHE A 1 247 ? 6.008 -3.791 7.586 1 95.06 247 PHE A N 1
ATOM 1987 C CA . PHE A 1 247 ? 6.168 -3.041 8.828 1 95.06 247 PHE A CA 1
ATOM 1988 C C . PHE A 1 247 ? 7.145 -1.887 8.641 1 95.06 247 PHE A C 1
ATOM 1990 O O . PHE A 1 247 ? 6.914 -0.786 9.141 1 95.06 247 PHE A O 1
ATOM 1997 N N . TYR A 1 248 ? 8.273 -2.152 8.023 1 97.75 248 TYR A N 1
ATOM 1998 C CA . TYR A 1 248 ? 9.234 -1.09 7.758 1 97.75 248 TYR A CA 1
ATOM 1999 C C . TYR A 1 248 ? 8.594 0.049 6.977 1 97.75 248 TYR A C 1
ATOM 2001 O O . TYR A 1 248 ? 8.766 1.221 7.32 1 97.75 248 TYR A O 1
ATOM 2009 N N . ALA A 1 249 ? 7.848 -0.301 5.914 1 96.81 249 ALA A N 1
ATOM 2010 C CA . ALA A 1 249 ? 7.195 0.71 5.082 1 96.81 249 ALA A CA 1
ATOM 2011 C C . ALA A 1 249 ? 6.199 1.53 5.895 1 96.81 249 ALA A C 1
ATOM 2013 O O . ALA A 1 249 ? 6.137 2.754 5.762 1 96.81 249 ALA A O 1
ATOM 2014 N N . ILE A 1 250 ? 5.438 0.861 6.746 1 94.12 250 ILE A N 1
ATOM 2015 C CA . ILE A 1 250 ? 4.465 1.542 7.594 1 94.12 250 ILE A CA 1
ATOM 2016 C C . ILE A 1 250 ? 5.18 2.521 8.516 1 94.12 250 ILE A C 1
ATOM 2018 O O . ILE A 1 250 ? 4.75 3.668 8.672 1 94.12 250 ILE A O 1
ATOM 2022 N N . CYS A 1 251 ? 6.266 2.109 9.102 1 95.56 251 CYS A N 1
ATOM 2023 C CA . CYS A 1 251 ? 7.023 2.963 10.008 1 95.56 251 CYS A CA 1
ATOM 2024 C C . CYS A 1 251 ? 7.551 4.195 9.289 1 95.56 251 CYS A C 1
ATOM 2026 O O . CYS A 1 251 ? 7.465 5.309 9.805 1 95.56 251 CYS A O 1
ATOM 2028 N N . VAL A 1 252 ? 8.07 3.973 8.109 1 96.25 252 VAL A N 1
ATOM 2029 C CA . VAL A 1 252 ? 8.594 5.086 7.32 1 96.25 252 VAL A CA 1
ATOM 2030 C C . VAL A 1 252 ? 7.477 6.082 7.027 1 96.25 252 VAL A C 1
ATOM 2032 O O . VAL A 1 252 ? 7.656 7.289 7.188 1 96.25 252 VAL A O 1
ATOM 2035 N N . ILE A 1 253 ? 6.309 5.586 6.68 1 92.62 253 ILE A N 1
ATOM 2036 C CA . ILE A 1 253 ? 5.176 6.441 6.336 1 92.62 253 ILE A CA 1
ATOM 2037 C C . ILE A 1 253 ? 4.723 7.215 7.574 1 92.62 253 ILE A C 1
ATOM 2039 O O . ILE A 1 253 ? 4.402 8.398 7.488 1 92.62 253 ILE A O 1
ATOM 2043 N N . ILE A 1 254 ? 4.738 6.598 8.711 1 91.88 254 ILE A N 1
ATOM 2044 C CA . ILE A 1 254 ? 4.367 7.258 9.961 1 91.88 254 ILE A CA 1
ATOM 2045 C C . ILE A 1 254 ? 5.344 8.391 10.25 1 91.88 254 ILE A C 1
ATOM 2047 O O . ILE A 1 254 ? 4.93 9.5 10.617 1 91.88 254 ILE A O 1
ATOM 2051 N N . ILE A 1 255 ? 6.59 8.141 10.023 1 92.88 255 ILE A N 1
ATOM 2052 C CA . ILE A 1 255 ? 7.613 9.133 10.32 1 92.88 255 ILE A CA 1
ATOM 2053 C C . ILE A 1 255 ? 7.438 10.352 9.422 1 92.88 255 ILE A C 1
ATOM 2055 O O . ILE A 1 255 ? 7.504 11.492 9.883 1 92.88 255 ILE A O 1
ATOM 2059 N N . ILE A 1 256 ? 7.062 10.148 8.18 1 91.5 256 ILE A N 1
ATOM 2060 C CA . ILE A 1 256 ? 7.07 11.281 7.254 1 91.5 256 ILE A CA 1
ATOM 2061 C C . ILE A 1 256 ? 5.727 12 7.309 1 91.5 256 ILE A C 1
ATOM 2063 O O . ILE A 1 256 ? 5.594 13.117 6.797 1 91.5 256 ILE A O 1
ATOM 2067 N N . THR A 1 257 ? 4.727 11.406 7.883 1 85.5 257 THR A N 1
ATOM 2068 C CA . THR A 1 257 ? 3.404 12.016 7.902 1 85.5 257 THR A CA 1
ATOM 2069 C C . THR A 1 257 ? 3.154 12.727 9.234 1 85.5 257 THR A C 1
ATOM 2071 O O . THR A 1 257 ? 2.318 13.625 9.312 1 85.5 257 THR A O 1
ATOM 2074 N N . LYS A 1 258 ? 3.814 12.336 10.25 1 81.12 258 LYS A N 1
ATOM 2075 C CA . LYS A 1 258 ? 3.592 12.969 11.555 1 81.12 258 LYS A CA 1
ATOM 2076 C C . LYS A 1 258 ? 4.16 14.383 11.586 1 81.12 258 LYS A C 1
ATOM 2078 O O . LYS A 1 258 ? 5.371 14.57 11.438 1 81.12 258 LYS A O 1
ATOM 2083 N N . LYS A 1 259 ? 3.34 15.32 11.828 1 73.81 259 LYS A N 1
ATOM 2084 C CA . LYS A 1 259 ? 3.699 16.734 11.789 1 73.81 259 LYS A CA 1
ATOM 2085 C C . LYS A 1 259 ? 4.629 17.094 12.945 1 73.81 259 LYS A C 1
ATOM 2087 O O . LYS A 1 259 ? 5.562 17.875 12.773 1 73.81 259 LYS A O 1
ATOM 2092 N N . ASN A 1 260 ? 4.398 16.484 14.078 1 70.75 260 ASN A N 1
ATOM 2093 C CA . ASN A 1 260 ? 5.176 16.844 15.266 1 70.75 260 ASN A CA 1
ATOM 2094 C C . ASN A 1 260 ? 6.637 16.422 15.117 1 70.75 260 ASN A C 1
ATOM 2096 O O . ASN A 1 260 ? 7.496 16.875 15.875 1 70.75 260 ASN A O 1
ATOM 2100 N N . TRP A 1 261 ? 6.875 15.695 14.148 1 71.56 261 TRP A N 1
ATOM 2101 C CA . TRP A 1 261 ? 8.234 15.18 13.977 1 71.56 261 TRP A CA 1
ATOM 2102 C C . TRP A 1 261 ? 8.938 15.875 12.82 1 71.56 261 TRP A C 1
ATOM 2104 O O . TRP A 1 261 ? 10.047 15.492 12.438 1 71.56 261 TRP A O 1
ATOM 2114 N N . SER A 1 262 ? 8.281 16.859 12.336 1 70 262 SER A N 1
ATOM 2115 C CA . SER A 1 262 ? 8.891 17.578 11.219 1 70 262 SER A CA 1
ATOM 2116 C C . SER A 1 262 ? 10.07 18.438 11.695 1 70 262 SER A C 1
ATOM 2118 O O . SER A 1 262 ? 10.109 18.859 12.852 1 70 262 SER A O 1
ATOM 2120 N N . ARG A 1 263 ? 11.047 18.547 10.797 1 60.75 263 ARG A N 1
ATOM 2121 C CA . ARG A 1 263 ? 12.203 19.375 11.094 1 60.75 263 ARG A CA 1
ATOM 2122 C C . ARG A 1 263 ? 11.805 20.844 11.227 1 60.75 263 ARG A C 1
ATOM 2124 O O . ARG A 1 263 ? 11.047 21.359 10.398 1 60.75 263 ARG A O 1
ATOM 2131 N N . ARG A 1 264 ? 12.031 21.359 12.438 1 52.44 264 ARG A N 1
ATOM 2132 C CA . ARG A 1 264 ? 11.797 22.781 12.633 1 52.44 264 ARG A CA 1
ATOM 2133 C C . ARG A 1 264 ? 12.836 23.625 11.891 1 52.44 264 ARG A C 1
ATOM 2135 O O . ARG A 1 264 ? 14.031 23.328 11.961 1 52.44 264 ARG A O 1
ATOM 2142 N N . ILE A 1 265 ? 12.367 24.281 10.758 1 51 265 ILE A N 1
ATOM 2143 C CA . ILE A 1 265 ? 13.234 25.203 10.023 1 51 265 ILE A CA 1
ATOM 2144 C C . ILE A 1 265 ? 13.883 26.188 10.992 1 51 265 ILE A C 1
ATOM 2146 O O . ILE A 1 265 ? 13.188 26.875 11.742 1 51 265 ILE A O 1
ATOM 2150 N N . THR A 1 266 ? 15.102 26.016 11.32 1 46.75 266 THR A N 1
ATOM 2151 C CA . THR A 1 266 ? 15.812 26.984 12.156 1 46.75 266 THR A CA 1
ATOM 2152 C C . THR A 1 266 ? 15.938 28.328 11.445 1 46.75 266 THR A C 1
ATOM 2154 O O . THR A 1 266 ? 15.938 28.375 10.211 1 46.75 266 THR A O 1
ATOM 2157 N N . ASN A 1 267 ? 15.664 29.359 12.117 1 43.81 267 ASN A N 1
ATOM 2158 C CA . ASN A 1 267 ? 15.828 30.734 11.672 1 43.81 267 ASN A CA 1
ATOM 2159 C C . ASN A 1 267 ? 17.062 30.891 10.797 1 43.81 267 ASN A C 1
ATOM 2161 O O . ASN A 1 267 ? 17.078 31.703 9.875 1 43.81 267 ASN A O 1
ATOM 2165 N N . ASP A 1 268 ? 18.125 30.375 11.023 1 43.66 268 ASP A N 1
ATOM 2166 C CA . ASP A 1 268 ? 19.375 30.547 10.273 1 43.66 268 ASP A CA 1
ATOM 2167 C C . ASP A 1 268 ? 19.234 29.984 8.859 1 43.66 268 ASP A C 1
ATOM 2169 O O . ASP A 1 268 ? 19.812 30.516 7.914 1 43.66 268 ASP A O 1
ATOM 2173 N N . GLU A 1 269 ? 18.562 29 8.633 1 49.31 269 GLU A N 1
ATOM 2174 C CA . GLU A 1 269 ? 18.391 28.391 7.316 1 49.31 269 GLU A CA 1
ATOM 2175 C C . GLU A 1 269 ? 17.438 29.219 6.449 1 49.31 269 GLU A C 1
ATOM 2177 O O . GLU A 1 269 ? 17.562 29.219 5.223 1 49.31 269 GLU A O 1
ATOM 2182 N N . LYS A 1 270 ? 16.484 29.906 6.941 1 47.19 2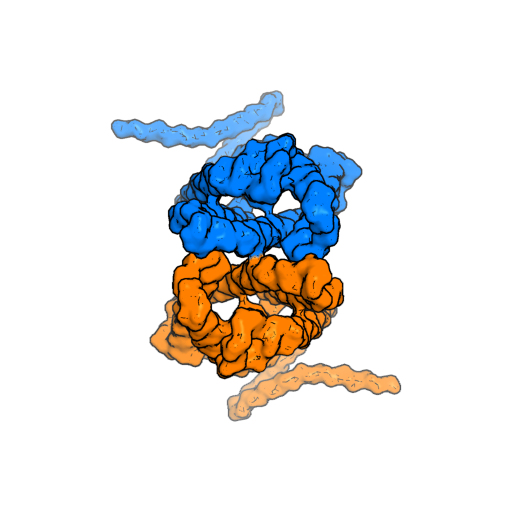70 LYS A N 1
ATOM 2183 C CA . LYS A 1 270 ? 15.656 30.875 6.215 1 47.19 270 LYS A CA 1
ATOM 2184 C C . LYS A 1 270 ? 16.5 32 5.645 1 47.19 270 LYS A C 1
ATOM 2186 O O . LYS A 1 270 ? 16.219 32.5 4.555 1 47.19 270 LYS A O 1
ATOM 2191 N N . GLU A 1 271 ? 17.484 32.375 6.297 1 43.5 271 GLU A N 1
ATOM 2192 C CA . GLU A 1 271 ? 18.328 33.5 5.852 1 43.5 271 GLU A CA 1
ATOM 2193 C C . GLU A 1 271 ? 19.234 33.062 4.699 1 43.5 271 GLU A C 1
ATOM 2195 O O . GLU A 1 271 ? 19.578 33.875 3.836 1 43.5 271 GLU A O 1
ATOM 2200 N N . HIS A 1 272 ? 19.656 31.844 4.648 1 42.09 272 HIS A N 1
ATOM 2201 C CA . HIS A 1 272 ? 20.562 31.469 3.566 1 42.09 272 HIS A CA 1
ATOM 2202 C C . HIS A 1 272 ? 19.781 31.125 2.295 1 42.09 272 HIS A C 1
ATOM 2204 O O . HIS A 1 272 ? 20.375 31 1.221 1 42.09 272 HIS A O 1
ATOM 2210 N N . ASP A 1 273 ? 18.672 30.812 2.379 1 42.41 273 ASP A N 1
ATOM 2211 C CA . ASP A 1 273 ? 17.875 30.625 1.166 1 42.41 273 ASP A CA 1
ATOM 2212 C C . ASP A 1 273 ? 17.484 31.969 0.565 1 42.41 273 ASP A C 1
ATOM 2214 O O . ASP A 1 273 ? 16.938 32.031 -0.54 1 42.41 273 ASP A O 1
ATOM 2218 N N . GLU A 1 274 ? 17.562 33.094 1.281 1 32.38 274 GLU A N 1
ATOM 2219 C CA . GLU A 1 274 ? 17.453 34.406 0.7 1 32.38 274 GLU A CA 1
ATOM 2220 C C . GLU A 1 274 ? 18.766 34.844 0.041 1 32.38 274 GLU A C 1
ATOM 2222 O O . GLU A 1 274 ? 19.844 34.594 0.584 1 32.38 274 GLU A O 1
ATOM 2227 N N . MET B 1 1 ? -33.125 36.188 -20.188 1 24.03 1 MET B N 1
ATOM 2228 C CA . MET B 1 1 ? -31.938 36.219 -19.312 1 24.03 1 MET B CA 1
ATOM 2229 C C . MET B 1 1 ? -32.219 35.5 -17.984 1 24.03 1 MET B C 1
ATOM 2231 O O . MET B 1 1 ? -33.031 35.969 -17.188 1 24.03 1 MET B O 1
ATOM 2235 N N . ASP B 1 2 ? -32.344 34.094 -17.906 1 23.61 2 ASP B N 1
ATOM 2236 C CA . ASP B 1 2 ? -32.875 32.969 -17.141 1 23.61 2 ASP B CA 1
ATOM 2237 C C . ASP B 1 2 ? -32.031 32.719 -15.883 1 23.61 2 ASP B C 1
ATOM 2239 O O . ASP B 1 2 ? -31.047 31.984 -15.93 1 23.61 2 ASP B O 1
ATOM 2243 N N . GLN B 1 3 ? -31.75 33.781 -15.023 1 25.03 3 GLN B N 1
ATOM 2244 C CA . GLN B 1 3 ? -30.859 33.906 -13.867 1 25.03 3 GLN B CA 1
ATOM 2245 C C . GLN B 1 3 ? -31.375 33.094 -12.688 1 25.03 3 GLN B C 1
ATOM 2247 O O . GLN B 1 3 ? -31.594 33.656 -11.602 1 25.03 3 GLN B O 1
ATOM 2252 N N . ASN B 1 4 ? -32.188 32.062 -12.742 1 26.55 4 ASN B N 1
ATOM 2253 C CA . ASN B 1 4 ? -32.688 31.406 -11.531 1 26.55 4 ASN B CA 1
ATOM 2254 C C . ASN B 1 4 ? -31.547 30.812 -10.703 1 26.55 4 ASN B C 1
ATOM 2256 O O . ASN B 1 4 ? -31.047 29.734 -11.016 1 26.55 4 ASN B O 1
ATOM 2260 N N . ASP B 1 5 ? -30.609 31.625 -10.203 1 27.27 5 ASP B N 1
ATOM 2261 C CA . ASP B 1 5 ? -29.562 31.297 -9.227 1 27.27 5 ASP B CA 1
ATOM 2262 C C . ASP B 1 5 ? -30.156 30.703 -7.965 1 27.27 5 ASP B C 1
ATOM 2264 O O . ASP B 1 5 ? -30.719 31.422 -7.133 1 27.27 5 ASP B O 1
ATOM 2268 N N . TYR B 1 6 ? -30.859 29.562 -8.039 1 28.23 6 TYR B N 1
ATOM 2269 C CA . TYR B 1 6 ? -31.469 28.859 -6.918 1 28.23 6 TYR B CA 1
ATOM 2270 C C . TYR B 1 6 ? -30.469 28.688 -5.773 1 28.23 6 TYR B C 1
ATOM 2272 O O . TYR B 1 6 ? -29.438 28.031 -5.93 1 28.23 6 TYR B O 1
ATOM 2280 N N . GLY B 1 7 ? -30.234 29.766 -5.008 1 28 7 GLY B N 1
ATOM 2281 C CA . GLY B 1 7 ? -29.609 29.734 -3.693 1 28 7 GLY B CA 1
ATOM 2282 C C . GLY B 1 7 ? -30.219 28.672 -2.779 1 28 7 GLY B C 1
ATOM 2283 O O . GLY B 1 7 ? -31.422 28.688 -2.51 1 28 7 GLY B O 1
ATOM 2284 N N . TYR B 1 8 ? -29.906 27.391 -2.916 1 28.62 8 TYR B N 1
ATOM 2285 C CA . TYR B 1 8 ? -30.406 26.297 -2.088 1 28.62 8 TYR B CA 1
ATOM 2286 C C . TYR B 1 8 ? -30.312 26.656 -0.608 1 28.62 8 TYR B C 1
ATOM 2288 O O . TYR B 1 8 ? -29.219 26.641 -0.025 1 28.62 8 TYR B O 1
ATOM 2296 N N . GLY B 1 9 ? -31.016 27.719 -0.12 1 28.52 9 GLY B N 1
ATOM 2297 C CA . GLY B 1 9 ? -31.234 28.047 1.276 1 28.52 9 GLY B CA 1
ATOM 2298 C C . GLY B 1 9 ? -31.969 26.953 2.035 1 28.52 9 GLY B C 1
ATOM 2299 O O . GLY B 1 9 ? -33.062 26.562 1.662 1 28.52 9 GLY B O 1
ATOM 2300 N N . TYR B 1 10 ? -31.312 25.844 2.416 1 29.59 10 TYR B N 1
ATOM 2301 C CA . TYR B 1 10 ? -32.062 24.953 3.299 1 29.59 10 TYR B CA 1
ATOM 2302 C C . TYR B 1 10 ? -32.594 25.703 4.516 1 29.59 10 TYR B C 1
ATOM 2304 O O . TYR B 1 10 ? -31.859 26.469 5.145 1 29.59 10 TYR B O 1
ATOM 2312 N N . PHE B 1 11 ? -33.812 26.078 4.43 1 29.47 11 PHE B N 1
ATOM 2313 C CA . PHE B 1 11 ? -34.625 26.688 5.465 1 29.47 11 PHE B CA 1
ATOM 2314 C C . PHE B 1 11 ? -34.812 25.75 6.645 1 29.47 11 PHE B C 1
ATOM 2316 O O . PHE B 1 11 ? -35.312 24.625 6.48 1 29.47 11 PHE B O 1
ATOM 2323 N N . VAL B 1 12 ? -33.781 25.578 7.523 1 30.47 12 VAL B N 1
ATOM 2324 C CA . VAL B 1 12 ? -34.125 24.859 8.742 1 30.47 12 VAL B CA 1
ATOM 2325 C C . VAL B 1 12 ? -35.125 25.688 9.562 1 30.47 12 VAL B C 1
ATOM 2327 O O . VAL B 1 12 ? -34.812 26.812 9.961 1 30.47 12 VAL B O 1
ATOM 2330 N N . THR B 1 13 ? -36.344 25.531 9.336 1 29.3 13 THR B N 1
ATOM 2331 C CA . THR B 1 13 ? -37.438 26.156 10.07 1 29.3 13 THR B CA 1
ATOM 2332 C C . THR B 1 13 ? -37.5 25.625 11.5 1 29.3 13 THR B C 1
ATOM 2334 O O . THR B 1 13 ? -37.75 24.438 11.711 1 29.3 13 THR B O 1
ATOM 2337 N N . TYR B 1 14 ? -36.688 26.125 12.438 1 30.23 14 TYR B N 1
ATOM 2338 C CA . TYR B 1 14 ? -37.031 25.812 13.82 1 30.23 14 TYR B CA 1
ATOM 2339 C C . TYR B 1 14 ? -38.438 26.297 14.164 1 30.23 14 TYR B C 1
ATOM 2341 O O . TYR B 1 14 ? -38.844 27.391 13.742 1 30.23 14 TYR B O 1
ATOM 2349 N N . PRO B 1 15 ? -39.344 25.406 14.625 1 31.67 15 PRO B N 1
ATOM 2350 C CA . PRO B 1 15 ? -40.719 25.75 14.922 1 31.67 15 PRO B CA 1
ATOM 2351 C C . PRO B 1 15 ? -40.844 27.031 15.727 1 31.67 15 PRO B C 1
ATOM 2353 O O . PRO B 1 15 ? -41.594 27.938 15.344 1 31.67 15 PRO B O 1
ATOM 2356 N N . ASP B 1 16 ? -41.25 27.031 17.109 1 31.53 16 ASP B N 1
ATOM 2357 C CA . ASP B 1 16 ? -42.156 27.875 17.891 1 31.53 16 ASP B CA 1
ATOM 2358 C C . ASP B 1 16 ? -41.469 29.188 18.281 1 31.53 16 ASP B C 1
ATOM 2360 O O . ASP B 1 16 ? -42.062 30.016 18.969 1 31.53 16 ASP B O 1
ATOM 2364 N N . SER B 1 17 ? -40.281 29.266 18.906 1 33.62 17 SER B N 1
ATOM 2365 C CA . SER B 1 17 ? -40 30.531 19.594 1 33.62 17 SER B CA 1
ATOM 2366 C C . SER B 1 17 ? -40.031 31.703 18.641 1 33.62 17 SER B C 1
ATOM 2368 O O . SER B 1 17 ? -39.5 31.609 17.516 1 33.62 17 SER B O 1
ATOM 2370 N N . LYS B 1 18 ? -40.969 32.719 18.688 1 35.69 18 LYS B N 1
ATOM 2371 C CA . LYS B 1 18 ? -41.25 34 18.016 1 35.69 18 LYS B CA 1
ATOM 2372 C C . LYS B 1 18 ? -39.969 34.75 17.688 1 35.69 18 LYS B C 1
ATOM 2374 O O . LYS B 1 18 ? -40 35.844 17.141 1 35.69 18 LYS B O 1
ATOM 2379 N N . GLU B 1 19 ? -38.938 34.656 18.594 1 34.19 19 GLU B N 1
ATOM 2380 C CA . GLU B 1 19 ? -37.906 35.656 18.453 1 34.19 19 GLU B CA 1
ATOM 2381 C C . GLU B 1 19 ? -37.344 35.688 17.031 1 34.19 19 GLU B C 1
ATOM 2383 O O . GLU B 1 19 ? -37.531 34.75 16.266 1 34.19 19 GLU B O 1
ATOM 2388 N N . GLY B 1 20 ? -36.406 36.781 16.688 1 29.33 20 GLY B N 1
ATOM 2389 C CA . GLY B 1 20 ? -35.875 37.406 15.492 1 29.33 20 GLY B CA 1
ATOM 2390 C C . GLY B 1 20 ? -35.281 36.375 14.516 1 29.33 20 GLY B C 1
ATOM 2391 O O . GLY B 1 20 ? -34.938 35.281 14.898 1 29.33 20 GLY B O 1
ATOM 2392 N N . LEU B 1 21 ? -35.688 36.375 13.195 1 32.81 21 LEU B N 1
ATOM 2393 C CA . LEU B 1 21 ? -35.094 35.875 11.969 1 32.81 21 LEU B CA 1
ATOM 2394 C C . LEU B 1 21 ? -33.562 35.875 12.078 1 32.81 21 LEU B C 1
ATOM 2396 O O . LEU B 1 21 ? -32.938 36.938 12.055 1 32.81 21 LEU B O 1
ATOM 2400 N N . VAL B 1 22 ? -33.031 35.219 13.094 1 33.22 22 VAL B N 1
ATOM 2401 C CA . VAL B 1 22 ? -31.578 35.25 12.883 1 33.22 22 VAL B CA 1
ATOM 2402 C C . VAL B 1 22 ? -31.266 35.062 11.398 1 33.22 22 VAL B C 1
ATOM 2404 O O . VAL B 1 22 ? -31.656 34.062 10.805 1 33.22 22 VAL B O 1
ATOM 2407 N N . GLU B 1 23 ? -31.297 36.156 10.641 1 32.81 23 GLU B N 1
ATOM 2408 C CA . GLU B 1 23 ? -30.719 36.188 9.305 1 32.81 23 GLU B CA 1
ATOM 2409 C C . GLU B 1 23 ? -29.562 35.219 9.172 1 32.81 23 GLU B C 1
ATOM 2411 O O . GLU B 1 23 ? -28.578 35.312 9.914 1 32.81 23 GLU B O 1
ATOM 2416 N N . ARG B 1 24 ? -29.828 33.969 9.07 1 34.91 24 ARG B N 1
ATOM 2417 C CA . ARG B 1 24 ? -28.719 33.125 8.633 1 34.91 24 ARG B CA 1
ATOM 2418 C C . ARG B 1 24 ? -27.781 33.906 7.715 1 34.91 24 ARG B C 1
ATOM 2420 O O . ARG B 1 24 ? -28.172 34.344 6.625 1 34.91 24 ARG B O 1
ATOM 2427 N N . GLU B 1 25 ? -26.984 34.75 8.242 1 35.53 25 GLU B N 1
ATOM 2428 C CA . GLU B 1 25 ? -25.938 35.375 7.438 1 35.53 25 GLU B CA 1
ATOM 2429 C C . GLU B 1 25 ? -25.484 34.469 6.316 1 35.53 25 GLU B C 1
ATOM 2431 O O . GLU B 1 25 ? -25.172 33.281 6.555 1 35.53 25 GLU B O 1
ATOM 2436 N N . ASN B 1 26 ? -26.016 34.406 5.102 1 39.94 26 ASN B N 1
ATOM 2437 C CA . ASN B 1 26 ? -25.391 33.969 3.857 1 39.94 26 ASN B CA 1
ATOM 2438 C C . ASN B 1 26 ? -23.859 33.938 3.988 1 39.94 26 ASN B C 1
ATOM 2440 O O . ASN B 1 26 ? -23.203 34.969 3.973 1 39.94 26 ASN B O 1
ATOM 2444 N N . VAL B 1 27 ? -23.406 33.25 4.945 1 44.91 27 VAL B N 1
ATOM 2445 C CA . VAL B 1 27 ? -21.953 33.188 4.887 1 44.91 27 VAL B CA 1
ATOM 2446 C C . VAL B 1 27 ? -21.484 33.094 3.434 1 44.91 27 VAL B C 1
ATOM 2448 O O . VAL B 1 27 ? -21.844 32.156 2.715 1 44.91 27 VAL B O 1
ATOM 2451 N N . GLU B 1 28 ? -21.453 34.062 2.699 1 51.5 28 GLU B N 1
ATOM 2452 C CA . GLU B 1 28 ? -20.812 34.188 1.394 1 51.5 28 GLU B CA 1
ATOM 2453 C C . GLU B 1 28 ? -19.578 33.312 1.285 1 51.5 28 GLU B C 1
ATOM 2455 O O . GLU B 1 28 ? -18.594 33.5 2.014 1 51.5 28 GLU B O 1
ATOM 2460 N N . VAL B 1 29 ? -19.875 32 1.046 1 61.25 29 VAL B N 1
ATOM 2461 C CA . VAL B 1 29 ? -18.703 31.188 0.694 1 61.25 29 VAL B CA 1
ATOM 2462 C C . VAL B 1 29 ? -17.859 31.922 -0.338 1 61.25 29 VAL B C 1
ATOM 2464 O O . VAL B 1 29 ? -18.375 32.406 -1.354 1 61.25 29 VAL B O 1
ATOM 2467 N N . SER B 1 30 ? -16.797 32.375 0.072 1 72.62 30 SER B N 1
ATOM 2468 C CA . SER B 1 30 ? -15.875 33.094 -0.818 1 72.62 30 SER B CA 1
ATOM 2469 C C . SER B 1 30 ? -15.773 32.375 -2.166 1 72.62 30 SER B C 1
ATOM 2471 O O . SER B 1 30 ? -16.047 31.188 -2.271 1 72.62 30 SER B O 1
ATOM 2473 N N . GLU B 1 31 ? -15.648 33.062 -3.25 1 72.88 31 GLU B N 1
ATOM 2474 C CA . GLU B 1 31 ? -15.445 32.531 -4.594 1 72.88 31 GLU B CA 1
ATOM 2475 C C . GLU B 1 31 ? -14.367 31.438 -4.598 1 72.88 31 GLU B C 1
ATOM 2477 O O . GLU B 1 31 ? -14.492 30.438 -5.297 1 72.88 31 GLU B O 1
ATOM 2482 N N . ASP B 1 32 ? -13.391 31.578 -3.785 1 75 32 ASP B N 1
ATOM 2483 C CA . ASP B 1 32 ? -12.305 30.609 -3.693 1 75 32 ASP B CA 1
ATOM 2484 C C . ASP B 1 32 ? -12.797 29.297 -3.088 1 75 32 ASP B C 1
ATOM 2486 O O . ASP B 1 32 ? -12.422 28.219 -3.549 1 75 32 ASP B O 1
ATOM 2490 N N . THR B 1 33 ? -13.625 29.406 -2.18 1 75.25 33 THR B N 1
ATOM 2491 C CA . THR B 1 33 ? -14.18 28.219 -1.546 1 75.25 33 THR B CA 1
ATOM 2492 C C . THR B 1 33 ? -15.094 27.469 -2.508 1 75.25 33 THR B C 1
ATOM 2494 O O . THR B 1 33 ? -15.102 26.234 -2.539 1 75.25 33 THR B O 1
ATOM 2497 N N . LYS B 1 34 ? -15.82 28.234 -3.275 1 76.62 34 LYS B N 1
ATOM 2498 C CA . LYS B 1 34 ? -16.688 27.625 -4.273 1 76.62 34 LYS B CA 1
ATOM 2499 C C . LYS B 1 34 ? -15.883 26.844 -5.309 1 76.62 34 LYS B C 1
ATOM 2501 O O . LYS B 1 34 ? -16.281 25.766 -5.727 1 76.62 34 LYS B O 1
ATOM 2506 N N . LYS B 1 35 ? -14.797 27.375 -5.715 1 80.44 35 LYS B N 1
ATOM 2507 C CA . LYS B 1 35 ? -13.93 26.703 -6.676 1 80.44 35 LYS B CA 1
ATOM 2508 C C . LYS B 1 35 ? -13.344 25.422 -6.094 1 80.44 35 LYS B C 1
ATOM 2510 O O . LYS B 1 35 ? -13.242 24.406 -6.789 1 80.44 35 LYS B O 1
ATOM 2515 N N . VAL B 1 36 ? -13.008 25.453 -4.852 1 78.12 36 VAL B N 1
ATOM 2516 C CA . VAL B 1 36 ? -12.445 24.297 -4.172 1 78.12 36 VAL B CA 1
ATOM 2517 C C . VAL B 1 36 ? -13.484 23.188 -4.094 1 78.12 36 VAL B C 1
ATOM 2519 O O . VAL B 1 36 ? -13.188 22.016 -4.371 1 78.12 36 VAL B O 1
ATOM 2522 N N . TYR B 1 37 ? -14.695 23.531 -3.855 1 80.25 37 TYR B N 1
ATOM 2523 C CA . TYR B 1 37 ? -15.75 22.531 -3.715 1 80.25 37 TYR B CA 1
ATOM 2524 C C . TYR B 1 37 ? -16.141 21.953 -5.07 1 80.25 37 TYR B C 1
ATOM 2526 O O . TYR B 1 37 ? -16.469 20.781 -5.176 1 80.25 37 TYR B O 1
ATOM 2534 N N . LYS B 1 38 ? -16.047 22.781 -6.059 1 84.06 38 LYS B N 1
ATOM 2535 C CA . LYS B 1 38 ? -16.312 22.281 -7.402 1 84.06 38 LYS B CA 1
ATOM 2536 C C . LYS B 1 38 ? -15.258 21.25 -7.82 1 84.06 38 LYS B C 1
ATOM 2538 O O . LYS B 1 38 ? -15.586 20.203 -8.391 1 84.06 38 LYS B O 1
ATOM 2543 N N . ARG B 1 39 ? -14.055 21.562 -7.531 1 84.12 39 ARG B N 1
ATOM 2544 C CA . ARG B 1 39 ? -12.969 20.625 -7.824 1 84.12 39 ARG B CA 1
ATOM 2545 C C . ARG B 1 39 ? -13.133 19.328 -7.035 1 84.12 39 ARG B C 1
ATOM 2547 O O . ARG B 1 39 ? -12.875 18.25 -7.559 1 84.12 39 ARG B O 1
ATOM 2554 N N . PHE B 1 40 ? -13.594 19.531 -5.875 1 88.31 40 PHE B N 1
ATOM 2555 C CA . PHE B 1 40 ? -13.852 18.375 -5.031 1 88.31 40 PHE B CA 1
ATOM 2556 C C . PHE B 1 40 ? -14.945 17.5 -5.637 1 88.31 40 PHE B C 1
ATOM 2558 O O . PHE B 1 40 ? -14.797 16.281 -5.727 1 88.31 40 PHE B O 1
ATOM 2565 N N . ASP B 1 41 ? -15.938 18.078 -6.102 1 88.62 41 ASP B N 1
ATOM 2566 C CA . ASP B 1 41 ? -17.062 17.328 -6.664 1 88.62 41 ASP B CA 1
ATOM 2567 C C . ASP B 1 41 ? -16.641 16.578 -7.93 1 88.62 41 ASP B C 1
ATOM 2569 O O . ASP B 1 41 ? -17.062 15.445 -8.156 1 88.62 41 ASP B O 1
ATOM 2573 N N . TYR B 1 42 ? -15.852 17.219 -8.688 1 90.81 42 TYR B N 1
ATOM 2574 C CA . TYR B 1 42 ? -15.344 16.562 -9.891 1 90.81 42 TYR B CA 1
ATOM 2575 C C . TYR B 1 42 ? -14.477 15.359 -9.523 1 90.81 42 TYR B C 1
ATOM 2577 O O . TYR B 1 42 ? -14.586 14.297 -10.141 1 90.81 42 TYR B O 1
ATOM 2585 N N .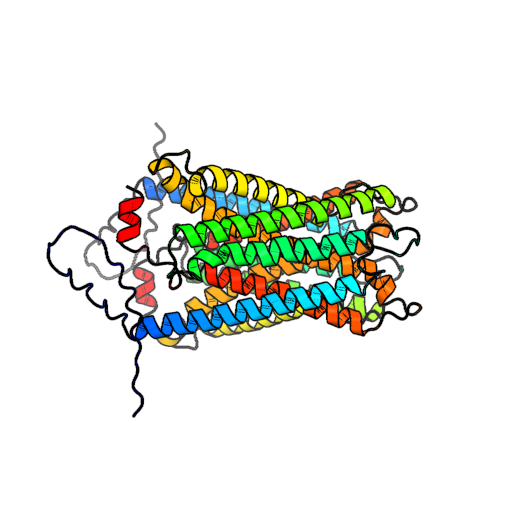 PHE B 1 43 ? -13.672 15.57 -8.547 1 92.44 43 PHE B N 1
ATOM 2586 C CA . PHE B 1 43 ? -12.773 14.508 -8.109 1 92.44 43 PHE B CA 1
ATOM 2587 C C . PHE B 1 43 ? -13.555 13.336 -7.527 1 92.44 43 PHE B C 1
ATOM 2589 O O . PHE B 1 43 ? -13.234 12.18 -7.789 1 92.44 43 PHE B O 1
ATOM 2596 N N . VAL B 1 44 ? -14.57 13.617 -6.832 1 93.88 44 VAL B N 1
ATOM 2597 C CA . VAL B 1 44 ? -15.422 12.594 -6.238 1 93.88 44 VAL B CA 1
ATOM 2598 C C . VAL B 1 44 ? -16.156 11.828 -7.34 1 93.88 44 VAL B C 1
ATOM 2600 O O . VAL B 1 44 ? -16.25 10.602 -7.297 1 93.88 44 VAL B O 1
ATOM 2603 N N . THR B 1 45 ? -16.656 12.57 -8.305 1 94.56 45 THR B N 1
ATOM 2604 C CA . THR B 1 45 ? -17.328 11.938 -9.43 1 94.56 45 THR B CA 1
ATOM 2605 C C . THR B 1 45 ? -16.391 11.016 -10.188 1 94.56 45 THR B C 1
ATOM 2607 O O . THR B 1 45 ? -16.75 9.898 -10.555 1 94.56 45 THR B O 1
ATOM 2610 N N . LEU B 1 46 ? -15.219 11.5 -10.359 1 95.81 46 LEU B N 1
ATOM 2611 C CA . LEU B 1 46 ? -14.203 10.68 -11.008 1 95.81 46 LEU B CA 1
ATOM 2612 C C . LEU B 1 46 ? -13.922 9.422 -10.195 1 95.81 46 LEU B C 1
ATOM 2614 O O . LEU B 1 46 ? -13.82 8.328 -10.75 1 95.81 46 LEU B O 1
ATOM 2618 N N . THR B 1 47 ? -13.82 9.578 -8.914 1 96.56 47 THR B N 1
ATOM 2619 C CA . THR B 1 47 ? -13.539 8.461 -8.016 1 96.56 47 THR B CA 1
ATOM 2620 C C . THR B 1 47 ? -14.656 7.418 -8.094 1 96.56 47 THR B C 1
ATOM 2622 O O . THR B 1 47 ? -14.383 6.219 -8.195 1 96.56 47 THR B O 1
ATOM 2625 N N . HIS B 1 48 ? -15.914 7.855 -8.148 1 97.19 48 HIS B N 1
ATOM 2626 C CA . HIS B 1 48 ? -17.031 6.938 -8.281 1 97.19 48 HIS B CA 1
ATOM 2627 C C . HIS B 1 48 ? -17.016 6.223 -9.625 1 97.19 48 HIS B C 1
ATOM 2629 O O . HIS B 1 48 ? -17.312 5.031 -9.711 1 97.19 48 HIS B O 1
ATOM 2635 N N . GLY B 1 49 ? -16.656 6.992 -10.633 1 97.12 49 GLY B N 1
ATOM 2636 C CA . GLY B 1 49 ? -16.547 6.391 -11.953 1 97.12 49 GLY B CA 1
ATOM 2637 C C . GLY B 1 49 ? -15.5 5.297 -12.023 1 97.12 49 GLY B C 1
ATOM 2638 O O . GLY B 1 49 ? -15.742 4.227 -12.578 1 97.12 49 GLY B O 1
ATOM 2639 N N . ILE B 1 50 ? -14.391 5.523 -11.438 1 97.81 50 ILE B N 1
ATOM 2640 C CA . ILE B 1 50 ? -13.312 4.535 -11.398 1 97.81 50 ILE B CA 1
ATOM 2641 C C . ILE B 1 50 ? -13.758 3.33 -10.57 1 97.81 50 ILE B C 1
ATOM 2643 O O . ILE B 1 50 ? -13.469 2.186 -10.93 1 97.81 50 ILE B O 1
ATOM 2647 N N . GLY B 1 51 ? -14.445 3.619 -9.484 1 98.06 51 GLY B N 1
ATOM 2648 C CA . GLY B 1 51 ? -14.938 2.541 -8.648 1 98.06 51 GLY B CA 1
ATOM 2649 C C . GLY B 1 51 ? -15.898 1.617 -9.367 1 98.06 51 GLY B C 1
ATOM 2650 O O . GLY B 1 51 ? -15.797 0.394 -9.258 1 98.06 51 GLY B O 1
ATOM 2651 N N . ILE B 1 52 ? -16.812 2.184 -10.102 1 97.75 52 ILE B N 1
ATOM 2652 C CA . ILE B 1 52 ? -17.766 1.398 -10.859 1 97.75 52 ILE B CA 1
ATOM 2653 C C . ILE B 1 52 ? -17.062 0.604 -11.953 1 97.75 52 ILE B C 1
ATOM 2655 O O . ILE B 1 52 ? -17.328 -0.583 -12.141 1 97.75 52 ILE B O 1
ATOM 2659 N N . THR B 1 53 ? -16.156 1.262 -12.609 1 97.38 53 THR B N 1
ATOM 2660 C CA . THR B 1 53 ? -15.375 0.586 -13.633 1 97.38 53 THR B CA 1
ATOM 2661 C C . THR B 1 53 ? -14.594 -0.584 -13.031 1 97.38 53 THR B C 1
ATOM 2663 O O . THR B 1 53 ? -14.547 -1.667 -13.617 1 97.38 53 THR B O 1
ATOM 2666 N N . MET B 1 54 ? -14.031 -0.388 -11.883 1 97.75 54 MET B N 1
ATOM 2667 C CA . MET B 1 54 ? -13.281 -1.415 -11.172 1 97.75 54 MET B CA 1
ATOM 2668 C C . MET B 1 54 ? -14.164 -2.621 -10.867 1 97.75 54 MET B C 1
ATOM 2670 O O . MET B 1 54 ? -13.766 -3.764 -11.094 1 97.75 54 MET B O 1
ATOM 2674 N N . LEU B 1 55 ? -15.383 -2.389 -10.453 1 97.94 55 LEU B N 1
ATOM 2675 C CA . LEU B 1 55 ? -16.297 -3.477 -10.125 1 97.94 55 LEU B CA 1
ATOM 2676 C C . LEU B 1 55 ? -16.688 -4.246 -11.383 1 97.94 55 LEU B C 1
ATOM 2678 O O . LEU B 1 55 ? -16.719 -5.48 -11.375 1 97.94 55 LEU B O 1
ATOM 2682 N N . VAL B 1 56 ? -16.891 -3.512 -12.43 1 97.44 56 VAL B N 1
ATOM 2683 C CA . VAL B 1 56 ? -17.312 -4.137 -13.68 1 97.44 56 VAL B CA 1
ATOM 2684 C C . VAL B 1 56 ? -16.172 -4.969 -14.258 1 97.44 56 VAL B C 1
ATOM 2686 O O . VAL B 1 56 ? -16.375 -6.125 -14.641 1 97.44 56 VAL B O 1
ATOM 2689 N N . LEU B 1 57 ? -15.023 -4.43 -14.273 1 95.81 57 LEU B N 1
ATOM 2690 C CA . LEU B 1 57 ? -13.867 -5.137 -14.805 1 95.81 57 LEU B CA 1
ATOM 2691 C C . LEU B 1 57 ? -13.555 -6.375 -13.977 1 95.81 57 LEU B C 1
ATOM 2693 O O . LEU B 1 57 ? -13.258 -7.438 -14.523 1 95.81 57 LEU B O 1
ATOM 2697 N N . ASN B 1 58 ? -13.602 -6.25 -12.688 1 96.25 58 ASN B N 1
ATOM 2698 C CA . ASN B 1 58 ? -13.32 -7.383 -11.812 1 96.25 58 ASN B CA 1
ATOM 2699 C C . ASN B 1 58 ? -14.391 -8.461 -11.93 1 96.25 58 ASN B C 1
ATOM 2701 O O . ASN B 1 58 ? -14.078 -9.656 -11.953 1 96.25 58 ASN B O 1
ATOM 2705 N N . ALA B 1 59 ? -15.633 -8.016 -12.023 1 96.12 59 ALA B N 1
ATOM 2706 C CA . ALA B 1 59 ? -16.703 -8.984 -12.219 1 96.12 59 ALA B CA 1
ATOM 2707 C C . ALA B 1 59 ? -16.531 -9.75 -13.523 1 96.12 59 ALA B C 1
ATOM 2709 O O . ALA B 1 59 ? -16.703 -10.969 -13.562 1 96.12 59 ALA B O 1
ATOM 2710 N N . PHE B 1 60 ? -16.172 -9.016 -14.484 1 92.75 60 PHE B N 1
ATOM 2711 C CA . PHE B 1 60 ? -15.953 -9.641 -15.789 1 92.75 60 PHE B CA 1
ATOM 2712 C C . PHE B 1 60 ? -14.766 -10.594 -15.734 1 92.75 60 PHE B C 1
ATOM 2714 O O . PHE B 1 60 ? -14.859 -11.727 -16.203 1 92.75 60 PHE B O 1
ATOM 2721 N N . TYR B 1 61 ? -13.734 -10.18 -15.172 1 89.75 61 TYR B N 1
ATOM 2722 C CA . TYR B 1 61 ? -12.516 -10.977 -15.117 1 89.75 61 TYR B CA 1
ATOM 2723 C C . TYR B 1 61 ? -12.75 -12.266 -14.328 1 89.75 61 TYR B C 1
ATOM 2725 O O . TYR B 1 61 ? -12.5 -13.359 -14.828 1 89.75 61 TYR B O 1
ATOM 2733 N N . PHE B 1 62 ? -13.234 -12.195 -13.148 1 90.75 62 PHE B N 1
ATOM 2734 C CA . PHE B 1 62 ? -13.461 -13.367 -12.312 1 90.75 62 PHE B CA 1
ATOM 2735 C C . PHE B 1 62 ? -14.594 -14.219 -12.875 1 90.75 62 PHE B C 1
ATOM 2737 O O . PHE B 1 62 ? -14.578 -15.445 -12.734 1 90.75 62 PHE B O 1
ATOM 2744 N N . GLY B 1 63 ? -15.531 -13.617 -13.562 1 89.94 63 GLY B N 1
ATOM 2745 C CA . GLY B 1 63 ? -16.672 -14.328 -14.117 1 89.94 63 GLY B CA 1
ATOM 2746 C C . GLY B 1 63 ? -16.344 -15.133 -15.359 1 89.94 63 GLY B C 1
ATOM 2747 O O . GLY B 1 63 ? -17.047 -16.078 -15.703 1 89.94 63 GLY B O 1
ATOM 2748 N N . THR B 1 64 ? -15.234 -14.797 -15.953 1 86.12 64 THR B N 1
ATOM 2749 C CA . THR B 1 64 ? -14.906 -15.477 -17.203 1 86.12 64 THR B CA 1
ATOM 2750 C C . THR B 1 64 ? -13.617 -16.281 -17.062 1 86.12 64 THR B C 1
ATOM 2752 O O . THR B 1 64 ? -13.219 -17 -17.984 1 86.12 64 THR B O 1
ATOM 2755 N N . SER B 1 65 ? -13.109 -16.141 -15.93 1 81.62 65 SER B N 1
ATOM 2756 C CA . SER B 1 65 ? -11.852 -16.844 -15.734 1 81.62 65 SER B CA 1
ATOM 2757 C C . SER B 1 65 ? -12.047 -18.109 -14.906 1 81.62 65 SER B C 1
ATOM 2759 O O . SER B 1 65 ? -12.836 -18.125 -13.961 1 81.62 65 SER B O 1
ATOM 2761 N N . ARG B 1 66 ? -11.383 -19.156 -15.352 1 81.62 66 ARG B N 1
ATOM 2762 C CA . ARG B 1 66 ? -11.195 -20.391 -14.578 1 81.62 66 ARG B CA 1
ATOM 2763 C C . ARG B 1 66 ? -12.531 -20.906 -14.055 1 81.62 66 ARG B C 1
ATOM 2765 O O . ARG B 1 66 ? -12.664 -21.234 -12.867 1 81.62 66 ARG B O 1
ATOM 2772 N N . GLY B 1 67 ? -13.492 -20.938 -14.883 1 80.69 67 GLY B N 1
ATOM 2773 C CA . GLY B 1 67 ? -14.781 -21.547 -14.57 1 80.69 67 GLY B CA 1
ATOM 2774 C C . GLY B 1 67 ? -15.805 -20.547 -14.086 1 80.69 67 GLY B C 1
ATOM 2775 O O . GLY B 1 67 ? -16.953 -20.906 -13.781 1 80.69 67 GLY B O 1
ATOM 2776 N N . GLY B 1 68 ? -15.344 -19.281 -13.945 1 88.44 68 GLY B N 1
ATOM 2777 C CA . GLY B 1 68 ? -16.281 -18.234 -13.57 1 88.44 68 GLY B CA 1
ATOM 2778 C C . GLY B 1 68 ? -16.797 -18.391 -12.156 1 88.44 68 GLY B C 1
ATOM 2779 O O . GLY B 1 68 ? -16.125 -18.953 -11.297 1 88.44 68 GLY B O 1
ATOM 2780 N N . PHE B 1 69 ? -17.922 -17.781 -11.891 1 90.88 69 PHE B N 1
ATOM 2781 C CA . PHE B 1 69 ? -18.547 -17.844 -10.57 1 90.88 69 PHE B CA 1
ATOM 2782 C C . PHE B 1 69 ? -19.359 -19.125 -10.414 1 90.88 69 PHE B C 1
ATOM 2784 O O . PHE B 1 69 ? -20.531 -19.172 -10.789 1 90.88 69 PHE B O 1
ATOM 2791 N N . THR B 1 70 ? -18.719 -20.141 -9.938 1 88.25 70 THR B N 1
ATOM 2792 C CA . THR B 1 70 ? -19.344 -21.438 -9.688 1 88.25 70 THR B CA 1
ATOM 2793 C C . THR B 1 70 ? -19.172 -21.859 -8.234 1 88.25 70 THR B C 1
ATOM 2795 O O . THR B 1 70 ? -18.047 -22 -7.758 1 88.25 70 THR B O 1
ATOM 2798 N N . TRP B 1 71 ? -20.203 -22.031 -7.449 1 84.94 71 TRP B N 1
ATOM 2799 C CA . TRP B 1 71 ? -20.156 -22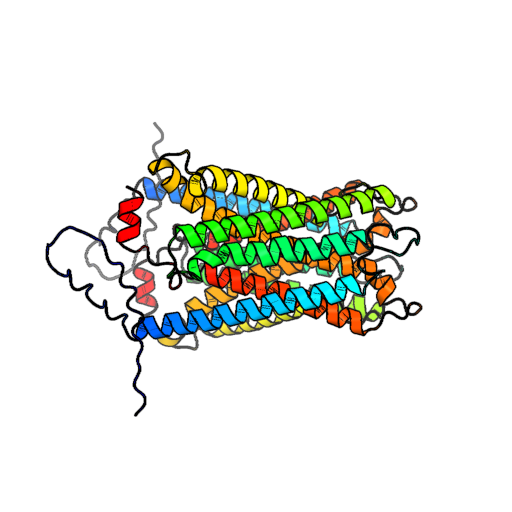.359 -6.027 1 84.94 71 TRP B CA 1
ATOM 2800 C C . TRP B 1 71 ? -20.094 -23.875 -5.828 1 84.94 71 TRP B C 1
ATOM 2802 O O . TRP B 1 71 ? -19.422 -24.359 -4.922 1 84.94 71 TRP B O 1
ATOM 2812 N N . ASN B 1 72 ? -20.875 -24.75 -6.562 1 70.12 72 ASN B N 1
ATOM 2813 C CA . ASN B 1 72 ? -20.922 -26.188 -6.414 1 70.12 72 ASN B CA 1
ATOM 2814 C C . ASN B 1 72 ? -20.156 -26.891 -7.531 1 70.12 72 ASN B C 1
ATOM 2816 O O . ASN B 1 72 ? -20.266 -28.109 -7.695 1 70.12 72 ASN B O 1
ATOM 2820 N N . GLY B 1 73 ? -19.547 -26.203 -8.461 1 55.06 73 GLY B N 1
ATOM 2821 C CA . GLY B 1 73 ? -19.109 -26.844 -9.695 1 55.06 73 GLY B CA 1
ATOM 2822 C C . GLY B 1 73 ? -17.766 -27.531 -9.562 1 55.06 73 GLY B C 1
ATOM 2823 O O . GLY B 1 73 ? -17.125 -27.828 -10.57 1 55.06 73 GLY B O 1
ATOM 2824 N N . HIS B 1 74 ? -17.297 -27.688 -8.461 1 51.88 74 HIS B N 1
ATOM 2825 C CA . HIS B 1 74 ? -15.953 -28.203 -8.273 1 51.88 74 HIS B CA 1
ATOM 2826 C C . HIS B 1 74 ? -15.719 -29.453 -9.109 1 51.88 74 HIS B C 1
ATOM 2828 O O . HIS B 1 74 ? -14.656 -30.078 -9.031 1 51.88 74 HIS B O 1
ATOM 2834 N N . LEU B 1 75 ? -16.734 -29.984 -9.727 1 48.22 75 LEU B N 1
ATOM 2835 C CA . LEU B 1 75 ? -16.422 -31.328 -10.188 1 48.22 75 LEU B CA 1
ATOM 2836 C C . LEU B 1 75 ? -15.258 -31.312 -11.164 1 48.22 75 LEU B C 1
ATOM 2838 O O . LEU B 1 75 ? -14.719 -32.375 -11.508 1 48.22 75 LEU B O 1
ATOM 2842 N N . ARG B 1 76 ? -14.906 -30.125 -11.648 1 50.22 76 ARG B N 1
ATOM 2843 C CA . ARG B 1 76 ? -13.781 -30.328 -12.562 1 50.22 76 ARG B CA 1
ATOM 2844 C C . ARG B 1 76 ? -12.523 -29.656 -12.039 1 50.22 76 ARG B C 1
ATOM 2846 O O . ARG B 1 76 ? -12.602 -28.625 -11.367 1 50.22 76 ARG B O 1
ATOM 2853 N N . ILE B 1 77 ? -11.43 -30.281 -11.859 1 48.75 77 ILE B N 1
ATOM 2854 C CA . ILE B 1 77 ? -10.078 -30.062 -11.359 1 48.75 77 ILE B CA 1
ATOM 2855 C C . ILE B 1 77 ? -9.664 -28.625 -11.602 1 48.75 77 ILE B C 1
ATOM 2857 O O . ILE B 1 77 ? -8.977 -28.016 -10.766 1 48.75 77 ILE B O 1
ATOM 2861 N N . TYR B 1 78 ? -10.227 -27.984 -12.734 1 53.78 78 TYR B N 1
ATOM 2862 C CA . TYR B 1 78 ? -9.648 -26.703 -13.125 1 53.78 78 TYR B CA 1
ATOM 2863 C C . TYR B 1 78 ? -10.578 -25.562 -12.766 1 53.78 78 TYR B C 1
ATOM 2865 O O . TYR B 1 78 ? -10.258 -24.391 -13.008 1 53.78 78 TYR B O 1
ATOM 2873 N N . GLN B 1 79 ? -11.625 -25.922 -11.93 1 61.84 79 GLN B N 1
ATOM 2874 C CA . GLN B 1 79 ? -12.562 -24.844 -11.648 1 61.84 79 GLN B CA 1
ATOM 2875 C C . GLN B 1 79 ? -12.273 -24.203 -10.305 1 61.84 79 GLN B C 1
ATOM 2877 O O . GLN B 1 79 ? -12.266 -24.875 -9.273 1 61.84 79 GLN B O 1
ATOM 2882 N N . GLN B 1 80 ? -11.945 -22.984 -10.352 1 80.12 80 GLN B N 1
ATOM 2883 C CA . GLN B 1 80 ? -11.586 -22.172 -9.188 1 80.12 80 GLN B CA 1
ATOM 2884 C C . GLN B 1 80 ? -12.664 -21.141 -8.875 1 80.12 80 GLN B C 1
ATOM 2886 O O . GLN B 1 80 ? -12.359 -19.969 -8.648 1 80.12 80 GLN B O 1
ATOM 2891 N N . GLY B 1 81 ? -13.961 -21.703 -8.922 1 86.75 81 GLY B N 1
ATOM 2892 C CA . GLY B 1 81 ? -15.094 -20.828 -8.688 1 86.75 81 GLY B CA 1
ATOM 2893 C C . GLY B 1 81 ? -15.062 -20.156 -7.324 1 86.75 81 GLY B C 1
ATOM 2894 O O . GLY B 1 81 ? -15.375 -18.984 -7.191 1 86.75 81 GLY B O 1
ATOM 2895 N N . PHE B 1 82 ? -14.602 -20.906 -6.289 1 90.31 82 PHE B N 1
ATOM 2896 C CA . PHE B 1 82 ? -14.523 -20.375 -4.934 1 90.31 82 PHE B CA 1
ATOM 2897 C C . PHE B 1 82 ? -13.516 -19.234 -4.852 1 90.31 82 PHE B C 1
ATOM 2899 O O . PHE B 1 82 ? -13.773 -18.219 -4.195 1 90.31 82 PHE B O 1
ATOM 2906 N N . ILE B 1 83 ? -12.461 -19.406 -5.562 1 90.25 83 ILE B N 1
ATOM 2907 C CA . ILE B 1 83 ? -11.43 -18.375 -5.559 1 90.25 83 ILE B CA 1
ATOM 2908 C C . ILE B 1 83 ? -11.953 -17.125 -6.273 1 90.25 83 ILE B C 1
ATOM 2910 O O . ILE B 1 83 ? -11.656 -16 -5.863 1 90.25 83 ILE B O 1
ATOM 2914 N N . ASN B 1 84 ? -12.742 -17.344 -7.301 1 93.12 84 ASN B N 1
ATOM 2915 C CA . ASN B 1 84 ? -13.328 -16.234 -8.039 1 93.12 84 ASN B CA 1
ATOM 2916 C C . ASN B 1 84 ? -14.312 -15.453 -7.176 1 93.12 84 ASN B C 1
ATOM 2918 O O . ASN B 1 84 ? -14.289 -14.219 -7.172 1 93.12 84 ASN B O 1
ATOM 2922 N N . PHE B 1 85 ? -15.109 -16.219 -6.434 1 95.19 85 PHE B N 1
ATOM 2923 C CA . PHE B 1 85 ? -16 -15.555 -5.492 1 95.19 85 PHE B CA 1
ATOM 2924 C C . PHE B 1 85 ? -15.219 -14.766 -4.457 1 95.19 85 PHE B C 1
ATOM 2926 O O . PHE B 1 85 ? -15.547 -13.609 -4.168 1 95.19 85 PHE B O 1
ATOM 2933 N N . HIS B 1 86 ? -14.227 -15.398 -3.904 1 96.38 86 HIS B N 1
ATOM 2934 C CA . HIS B 1 86 ? -13.414 -14.773 -2.873 1 96.38 86 HIS B CA 1
ATOM 2935 C C . HIS B 1 86 ? -12.789 -13.477 -3.379 1 96.38 86 HIS B C 1
ATOM 2937 O O . HIS B 1 86 ? -12.945 -12.422 -2.758 1 96.38 86 HIS B O 1
ATOM 2943 N N . GLY B 1 87 ? -12.156 -13.578 -4.539 1 96.25 87 GLY B N 1
ATOM 2944 C CA . GLY B 1 87 ? -11.484 -12.414 -5.086 1 96.25 87 GLY B CA 1
ATOM 2945 C C . GLY B 1 87 ? -12.422 -11.266 -5.383 1 96.25 87 GLY B C 1
ATOM 2946 O O . GLY B 1 87 ? -12.148 -10.117 -5.02 1 96.25 87 GLY B O 1
ATOM 2947 N N . PHE B 1 88 ? -13.523 -11.555 -6.008 1 97.5 88 PHE B N 1
ATOM 2948 C CA . PHE B 1 88 ? -14.461 -10.508 -6.398 1 97.5 88 PHE B CA 1
ATOM 2949 C C . PHE B 1 88 ? -15.109 -9.875 -5.172 1 97.5 88 PHE B C 1
ATOM 2951 O O . PHE B 1 88 ? -15.164 -8.648 -5.062 1 97.5 88 PHE B O 1
ATOM 2958 N N . LEU B 1 89 ? -15.547 -10.656 -4.254 1 98.38 89 LEU B N 1
ATOM 2959 C CA . LEU B 1 89 ? -16.281 -10.141 -3.104 1 98.38 89 LEU B CA 1
ATOM 2960 C C . LEU B 1 89 ? -15.352 -9.375 -2.166 1 98.38 89 LEU B C 1
ATOM 2962 O O . LEU B 1 89 ? -15.773 -8.398 -1.531 1 98.38 89 LEU B O 1
ATOM 2966 N N . MET B 1 90 ? -14.094 -9.82 -2.078 1 98.56 90 MET B N 1
ATOM 2967 C CA . MET B 1 90 ? -13.156 -9.047 -1.274 1 98.56 90 MET B CA 1
ATOM 2968 C C . MET B 1 90 ? -12.859 -7.699 -1.925 1 98.56 90 MET B C 1
ATOM 2970 O O . MET B 1 90 ? -12.68 -6.695 -1.232 1 98.56 90 MET B O 1
ATOM 2974 N N . THR B 1 91 ? -12.789 -7.637 -3.213 1 98.44 91 THR B N 1
ATOM 2975 C CA . THR B 1 91 ? -12.602 -6.371 -3.914 1 98.44 91 THR B CA 1
ATOM 2976 C C . THR B 1 91 ? -13.82 -5.469 -3.727 1 98.44 91 THR B C 1
ATOM 2978 O O . THR B 1 91 ? -13.68 -4.285 -3.404 1 98.44 91 THR B O 1
ATOM 2981 N N . ALA B 1 92 ? -14.977 -6.02 -3.881 1 98.56 92 ALA B N 1
ATOM 2982 C CA . ALA B 1 92 ? -16.219 -5.254 -3.723 1 98.56 92 ALA B CA 1
ATOM 2983 C C . ALA B 1 92 ? -16.375 -4.766 -2.285 1 98.56 92 ALA B C 1
ATOM 2985 O O . ALA B 1 92 ? -16.781 -3.621 -2.055 1 98.56 92 ALA B O 1
ATOM 2986 N N . GLY B 1 93 ? -16.047 -5.586 -1.378 1 98.62 93 GLY B N 1
ATOM 2987 C CA . GLY B 1 93 ? -16.25 -5.277 0.027 1 98.62 93 GLY B CA 1
ATOM 2988 C C . GLY B 1 93 ? -15.156 -4.422 0.623 1 98.62 93 GLY B C 1
ATOM 2989 O O . GLY B 1 93 ? -15.43 -3.373 1.214 1 98.62 93 GLY B O 1
ATOM 2990 N N . PHE B 1 94 ? -13.922 -4.797 0.386 1 98.62 94 PHE B N 1
ATOM 2991 C CA . PHE B 1 94 ? -12.828 -4.219 1.157 1 98.62 94 PHE B CA 1
ATOM 2992 C C . PHE B 1 94 ? -12.086 -3.166 0.34 1 98.62 94 PHE B C 1
ATOM 2994 O O . PHE B 1 94 ? -11.109 -2.584 0.809 1 98.62 94 PHE B O 1
ATOM 3001 N N . ILE B 1 95 ? -12.508 -2.934 -0.886 1 98.62 95 ILE B N 1
ATOM 3002 C CA . ILE B 1 95 ? -12.008 -1.788 -1.64 1 98.62 95 ILE B CA 1
ATOM 3003 C C . ILE B 1 95 ? -13.148 -0.809 -1.907 1 98.62 95 ILE B C 1
ATOM 3005 O O . ILE B 1 95 ? -13.133 0.325 -1.422 1 98.62 95 ILE B O 1
ATOM 3009 N N . PHE B 1 96 ? -14.18 -1.321 -2.557 1 98.69 96 PHE B N 1
ATOM 3010 C CA . PHE B 1 96 ? -15.227 -0.404 -2.982 1 98.69 96 PHE B CA 1
ATOM 3011 C C . PHE B 1 96 ? -16.078 0.04 -1.796 1 98.69 96 PHE B C 1
ATOM 3013 O O . PHE B 1 96 ? -16.141 1.23 -1.485 1 98.69 96 PHE B O 1
ATOM 3020 N N . CYS B 1 97 ? -16.734 -0.904 -1.085 1 98.62 97 CYS B N 1
ATOM 3021 C CA . CYS B 1 97 ? -17.609 -0.544 0.028 1 98.62 97 CYS B CA 1
ATOM 3022 C C . CYS B 1 97 ? -16.828 0.163 1.127 1 98.62 97 CYS B C 1
ATOM 3024 O O . CYS B 1 97 ? -17.266 1.188 1.649 1 98.62 97 CYS B O 1
ATOM 3026 N N . GLN B 1 98 ? -15.695 -0.418 1.458 1 98.69 98 GLN B N 1
ATOM 3027 C CA . GLN B 1 98 ? -14.859 0.204 2.479 1 98.69 98 GLN B CA 1
ATOM 3028 C C . GLN B 1 98 ? -14.422 1.604 2.055 1 98.69 98 GLN B C 1
ATOM 3030 O O . GLN B 1 98 ? -14.469 2.543 2.852 1 98.69 98 GLN B O 1
ATOM 3035 N N . GLY B 1 99 ? -13.953 1.758 0.794 1 98.38 99 GLY B N 1
ATOM 3036 C CA . GLY B 1 99 ? -13.562 3.062 0.283 1 98.38 99 GLY B CA 1
ATOM 3037 C C . GLY B 1 99 ? -14.688 4.078 0.317 1 98.38 99 GLY B C 1
ATOM 3038 O O . GLY B 1 99 ? -14.492 5.219 0.743 1 98.38 99 GLY B O 1
ATOM 3039 N N . GLU B 1 100 ? -15.883 3.67 -0.072 1 98.06 100 GLU B N 1
ATOM 3040 C CA . GLU B 1 100 ? -17.047 4.547 -0.038 1 98.06 100 GLU B CA 1
ATOM 3041 C C . GLU B 1 100 ? -17.391 4.957 1.392 1 98.06 100 GLU B C 1
ATOM 3043 O O . GLU B 1 100 ? -17.781 6.102 1.64 1 98.06 100 GLU B O 1
ATOM 3048 N N . ALA B 1 101 ? -17.25 4.02 2.27 1 98.12 101 ALA B N 1
ATOM 3049 C CA . ALA B 1 101 ? -17.531 4.324 3.67 1 98.12 101 ALA B CA 1
ATOM 3050 C C . ALA B 1 101 ? -16.578 5.387 4.203 1 98.12 101 ALA B C 1
ATOM 3052 O O . ALA B 1 101 ? -16.969 6.234 5.008 1 98.12 101 ALA B O 1
ATOM 3053 N N . LEU B 1 102 ? -15.367 5.363 3.76 1 97.38 102 LEU B N 1
ATOM 3054 C CA . LEU B 1 102 ? -14.344 6.281 4.254 1 97.38 102 LEU B CA 1
ATOM 3055 C C . LEU B 1 102 ? -14.602 7.699 3.752 1 97.38 102 LEU B C 1
ATOM 3057 O O . LEU B 1 102 ? -14.328 8.672 4.461 1 97.38 102 LEU B O 1
ATOM 3061 N N . ILE B 1 103 ? -15.148 7.812 2.559 1 96.25 103 ILE B N 1
ATOM 3062 C CA . ILE B 1 103 ? -15.219 9.156 1.985 1 96.25 103 ILE B CA 1
ATOM 3063 C C . ILE B 1 103 ? -16.625 9.719 2.166 1 96.25 103 ILE B C 1
ATOM 3065 O O . ILE B 1 103 ? -16.875 10.883 1.851 1 96.25 103 ILE B O 1
ATOM 3069 N N . ILE B 1 104 ? -17.547 8.953 2.727 1 95.12 104 ILE B N 1
ATOM 3070 C CA . ILE B 1 104 ? -18.969 9.289 2.738 1 95.12 104 ILE B CA 1
ATOM 3071 C C . ILE B 1 104 ? -19.188 10.586 3.518 1 95.12 104 ILE B C 1
ATOM 3073 O O . ILE B 1 104 ? -20.016 11.406 3.146 1 95.12 104 ILE B O 1
ATOM 3077 N N . TYR B 1 105 ? -18.422 10.891 4.598 1 90.88 105 TYR B N 1
ATOM 3078 C CA . TYR B 1 105 ? -18.578 12.086 5.418 1 90.88 105 TYR B CA 1
ATOM 3079 C C . TYR B 1 105 ? -18.172 13.328 4.641 1 90.88 105 TYR B C 1
ATOM 3081 O O . TYR B 1 105 ? -18.688 14.422 4.887 1 90.88 105 TYR B O 1
ATOM 3089 N N . ARG B 1 106 ? -17.281 13.133 3.719 1 88.75 106 ARG B N 1
ATOM 3090 C CA . ARG B 1 106 ? -16.812 14.273 2.93 1 88.75 106 ARG B CA 1
ATOM 3091 C C . ARG B 1 106 ? -17.703 14.484 1.702 1 88.75 106 ARG B C 1
ATOM 3093 O O . ARG B 1 106 ? -17.906 15.617 1.268 1 88.75 106 ARG B O 1
ATOM 3100 N N . VAL B 1 107 ? -18.172 13.406 1.21 1 89.06 107 VAL B N 1
ATOM 3101 C CA . VAL B 1 107 ? -19.016 13.461 0.025 1 89.06 107 VAL B CA 1
ATOM 3102 C C . VAL B 1 107 ? -20.391 14.039 0.395 1 89.06 107 VAL B C 1
ATOM 3104 O O . VAL B 1 107 ? -20.938 14.859 -0.339 1 89.06 107 VAL B O 1
ATOM 3107 N N . TYR B 1 108 ? -20.938 13.664 1.479 1 87.19 108 TYR B N 1
ATOM 3108 C CA . TYR B 1 108 ? -22.234 14.133 1.938 1 87.19 108 TYR B CA 1
ATOM 3109 C C . TYR B 1 108 ? -22.078 15.172 3.043 1 87.19 108 TYR B C 1
ATOM 3111 O O . TYR B 1 108 ? -22.75 15.094 4.074 1 87.19 108 TYR B O 1
ATOM 3119 N N . ARG B 1 109 ? -21.234 16.109 2.752 1 80.62 109 ARG B N 1
ATOM 3120 C CA . ARG B 1 109 ? -20.891 17.125 3.744 1 80.62 109 ARG B CA 1
ATOM 3121 C C . ARG B 1 109 ? -22.094 17.984 4.102 1 80.62 109 ARG B C 1
ATOM 3123 O O . ARG B 1 109 ? -22.125 18.578 5.184 1 80.62 109 ARG B O 1
ATOM 3130 N N . TYR B 1 110 ? -23.094 17.984 3.277 1 79.62 110 TYR B N 1
ATOM 3131 C CA . TYR B 1 110 ? -24.234 18.875 3.504 1 79.62 110 TYR B CA 1
ATOM 3132 C C . TYR B 1 110 ? -25.406 18.125 4.113 1 79.62 110 TYR B C 1
ATOM 3134 O O . TYR B 1 110 ? -26.422 18.719 4.457 1 79.62 110 TYR B O 1
ATOM 3142 N N . GLU B 1 111 ? -25.234 16.875 4.32 1 84.5 111 GLU B N 1
ATOM 3143 C CA . GLU B 1 111 ? -26.281 16.047 4.926 1 84.5 111 GLU B CA 1
ATOM 3144 C C . GLU B 1 111 ? -26.109 15.992 6.445 1 84.5 111 GLU B C 1
ATOM 3146 O O . GLU B 1 111 ? -25.016 16.172 6.965 1 84.5 111 GLU B O 1
ATOM 3151 N N . PRO B 1 112 ? -27.281 15.844 7.094 1 85.56 112 PRO B N 1
ATOM 3152 C CA . PRO B 1 112 ? -27.172 15.656 8.547 1 85.56 112 PRO B CA 1
ATOM 3153 C C . PRO B 1 112 ? -26.25 14.508 8.922 1 85.56 112 PRO B C 1
ATOM 3155 O O . PRO B 1 112 ? -26.172 13.508 8.211 1 85.56 112 PRO B O 1
ATOM 3158 N N . LYS B 1 113 ? -25.609 14.641 9.992 1 86.25 113 LYS B N 1
ATOM 3159 C CA . LYS B 1 113 ? -24.609 13.68 10.461 1 86.25 113 LYS B CA 1
ATOM 3160 C C . LYS B 1 113 ? -25.234 12.305 10.672 1 86.25 113 LYS B C 1
ATOM 3162 O O . LYS B 1 113 ? -24.578 11.281 10.461 1 86.25 113 LYS B O 1
ATOM 3167 N N . ASN B 1 114 ? -26.469 12.32 11.023 1 88.5 114 ASN B N 1
ATOM 3168 C CA . ASN B 1 114 ? -27.141 11.039 11.266 1 88.5 114 ASN B CA 1
ATOM 3169 C C . ASN B 1 114 ? -27.281 10.227 9.984 1 88.5 114 ASN B C 1
ATOM 3171 O O . ASN B 1 114 ? -27.172 9 10 1 88.5 114 ASN B O 1
ATOM 3175 N N . VAL B 1 115 ? -27.547 10.922 8.977 1 90.06 115 VAL B N 1
ATOM 3176 C CA . VAL B 1 115 ? -27.688 10.242 7.688 1 90.06 115 VAL B CA 1
ATOM 3177 C C . VAL B 1 115 ? -26.328 9.711 7.242 1 90.06 115 VAL B C 1
ATOM 3179 O O . VAL B 1 115 ? -26.203 8.555 6.84 1 90.06 115 VAL B O 1
ATOM 3182 N N . THR B 1 116 ? -25.312 10.539 7.34 1 93 116 THR B N 1
ATOM 3183 C CA . THR B 1 116 ? -23.969 10.133 6.934 1 93 116 THR B CA 1
ATOM 3184 C C . THR B 1 116 ? -23.453 8.992 7.809 1 93 116 THR B C 1
ATOM 3186 O O . THR B 1 116 ? -22.828 8.062 7.309 1 93 116 THR B O 1
ATOM 3189 N N . LYS B 1 117 ? -23.797 9.086 9.016 1 94.19 117 LYS B N 1
ATOM 3190 C CA . LYS B 1 117 ? -23.422 8.023 9.938 1 94.19 117 LYS B CA 1
ATOM 3191 C C . LYS B 1 117 ? -24.109 6.707 9.57 1 94.19 117 LYS B C 1
ATOM 3193 O O . LYS B 1 117 ? -23.469 5.648 9.578 1 94.19 117 LYS B O 1
ATOM 3198 N N . PHE B 1 118 ? -25.359 6.797 9.305 1 94.44 118 PHE B N 1
ATOM 3199 C CA . PHE B 1 118 ? -26.109 5.613 8.906 1 94.44 118 PHE B CA 1
ATOM 3200 C C . PHE B 1 118 ? -25.516 4.988 7.652 1 94.44 118 PHE B C 1
ATOM 3202 O O . PHE B 1 118 ? -25.328 3.77 7.59 1 94.44 118 PHE B O 1
ATOM 3209 N N . LEU B 1 119 ? -25.25 5.773 6.668 1 95.81 119 LEU B N 1
ATOM 3210 C CA . LEU B 1 119 ? -24.672 5.281 5.418 1 95.81 119 LEU B CA 1
ATOM 3211 C C . LEU B 1 119 ? -23.281 4.699 5.648 1 95.81 119 LEU B C 1
ATOM 3213 O O . LEU B 1 119 ? -22.922 3.682 5.051 1 95.81 119 LEU B O 1
ATOM 3217 N N . HIS B 1 120 ? -22.516 5.34 6.516 1 97.69 120 HIS B N 1
ATOM 3218 C CA . HIS B 1 120 ? -21.188 4.852 6.898 1 97.69 120 HIS B CA 1
ATOM 3219 C C . HIS B 1 120 ? -21.266 3.447 7.484 1 97.69 120 HIS B C 1
ATOM 3221 O O . HIS B 1 120 ? -20.562 2.541 7.035 1 97.69 120 HIS B O 1
ATOM 3227 N N . VAL B 1 121 ? -22.188 3.242 8.367 1 97.56 121 VAL B N 1
ATOM 3228 C CA . VAL B 1 121 ? -22.359 1.954 9.031 1 97.56 121 VAL B CA 1
ATOM 3229 C C . VAL B 1 121 ? -22.891 0.925 8.039 1 97.56 121 VAL B C 1
ATOM 3231 O O . VAL B 1 121 ? -22.422 -0.216 8.008 1 97.56 121 VAL B O 1
ATOM 3234 N N . ALA B 1 122 ? -23.844 1.323 7.289 1 97.56 122 ALA B N 1
ATOM 3235 C CA . ALA B 1 122 ? -24.453 0.42 6.312 1 97.56 122 ALA B CA 1
ATOM 3236 C C . ALA B 1 122 ? -23.406 -0.089 5.32 1 97.56 122 ALA B C 1
ATOM 3238 O O . ALA B 1 122 ? -23.406 -1.272 4.973 1 97.56 122 ALA B O 1
ATOM 3239 N N . LEU B 1 123 ? -22.578 0.767 4.828 1 98.38 123 LEU B N 1
ATOM 3240 C CA . LEU B 1 123 ? -21.531 0.392 3.889 1 98.38 123 LEU B CA 1
ATOM 3241 C C . LEU B 1 123 ? -20.531 -0.57 4.535 1 98.38 123 LEU B C 1
ATOM 3243 O O . LEU B 1 123 ? -20.094 -1.53 3.9 1 98.38 123 LEU B O 1
ATOM 3247 N N . HIS B 1 124 ? -20.156 -0.33 5.789 1 98.56 124 HIS B N 1
ATOM 3248 C CA . HIS B 1 124 ? -19.266 -1.246 6.484 1 98.56 124 HIS B CA 1
ATOM 3249 C C . HIS B 1 124 ? -19.938 -2.594 6.727 1 98.56 124 HIS B C 1
ATOM 3251 O O . HIS B 1 124 ? -19.266 -3.635 6.707 1 98.56 124 HIS B O 1
ATOM 3257 N N . LEU B 1 125 ? -21.25 -2.615 6.949 1 97.88 125 LEU B N 1
ATOM 3258 C CA . LEU B 1 125 ? -21.969 -3.873 7.086 1 97.88 125 LEU B CA 1
ATOM 3259 C C . LEU B 1 125 ? -21.969 -4.652 5.777 1 97.88 125 LEU B C 1
ATOM 3261 O O . LEU B 1 125 ? -21.844 -5.879 5.781 1 97.88 125 LEU B O 1
ATOM 3265 N N . CYS B 1 126 ? -22.109 -3.932 4.699 1 98.44 126 CYS B N 1
ATOM 3266 C CA . CYS B 1 126 ? -22 -4.566 3.393 1 98.44 126 CYS B CA 1
ATOM 3267 C C . CYS B 1 126 ? -20.625 -5.18 3.203 1 98.44 126 CYS B C 1
ATOM 3269 O O . CYS B 1 126 ? -20.5 -6.297 2.693 1 98.44 126 CYS B O 1
ATOM 3271 N N . SER B 1 127 ? -19.594 -4.438 3.613 1 98.69 127 SER B N 1
ATOM 3272 C CA . SER B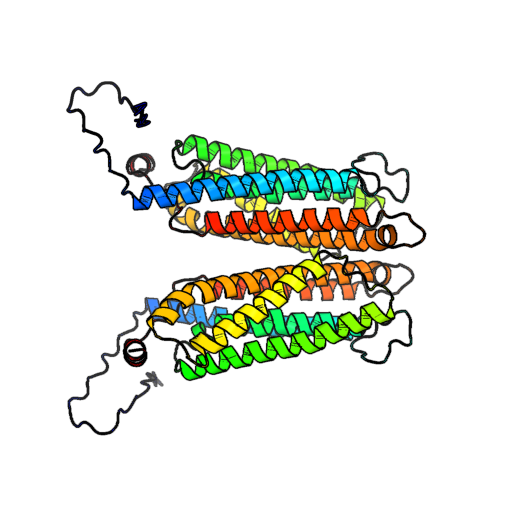 1 127 ? -18.234 -4.953 3.543 1 98.69 127 SER B CA 1
ATOM 3273 C C . SER B 1 127 ? -18.078 -6.25 4.332 1 98.69 127 SER B C 1
ATOM 3275 O O . SER B 1 127 ? -17.516 -7.223 3.836 1 98.69 127 SER B O 1
ATOM 3277 N N . LEU B 1 128 ? -18.656 -6.285 5.488 1 98.5 128 LEU B N 1
ATOM 3278 C CA . LEU B 1 128 ? -18.562 -7.465 6.34 1 98.5 128 LEU B CA 1
ATOM 3279 C C . LEU B 1 128 ? -19.359 -8.633 5.742 1 98.5 128 LEU B C 1
ATOM 3281 O O . LEU B 1 128 ? -18.938 -9.781 5.852 1 98.5 128 LEU B O 1
ATOM 3285 N N . ALA B 1 129 ? -20.469 -8.359 5.152 1 98.5 129 ALA B N 1
ATOM 3286 C CA . ALA B 1 129 ? -21.25 -9.398 4.488 1 98.5 129 ALA B CA 1
ATOM 3287 C C . ALA B 1 129 ? -20.469 -10.008 3.32 1 98.5 129 ALA B C 1
ATOM 3289 O O . ALA B 1 129 ? -20.438 -11.227 3.16 1 98.5 129 ALA B O 1
ATOM 3290 N N . CYS B 1 130 ? -19.906 -9.125 2.521 1 98.56 130 CYS B N 1
ATOM 3291 C CA . CYS B 1 130 ? -19.047 -9.602 1.433 1 98.56 130 CYS B CA 1
ATOM 3292 C C . CYS B 1 130 ? -17.922 -10.469 1.964 1 98.56 130 CYS B C 1
ATOM 3294 O O . CYS B 1 130 ? -17.641 -11.531 1.415 1 98.56 130 CYS B O 1
ATOM 3296 N N . ALA B 1 131 ? -17.312 -10.023 3.039 1 98.44 131 ALA B N 1
ATOM 3297 C CA . ALA B 1 131 ? -16.188 -10.758 3.625 1 98.44 131 ALA B CA 1
ATOM 3298 C C . ALA B 1 131 ? -16.641 -12.125 4.129 1 98.44 131 ALA B C 1
ATOM 3300 O O . ALA B 1 131 ? -15.914 -13.109 3.975 1 98.44 131 ALA B O 1
ATOM 3301 N N . ALA B 1 132 ? -17.781 -12.211 4.691 1 98.12 132 ALA B N 1
ATOM 3302 C CA . ALA B 1 132 ? -18.281 -13.477 5.215 1 98.12 132 ALA B CA 1
ATOM 3303 C C . ALA B 1 132 ? -18.438 -14.508 4.102 1 98.12 132 ALA B C 1
ATOM 3305 O O . ALA B 1 132 ? -17.969 -15.648 4.234 1 98.12 132 ALA B O 1
ATOM 3306 N N . VAL B 1 133 ? -19 -14.125 3.029 1 97.69 133 VAL B N 1
ATOM 3307 C CA . VAL B 1 133 ? -19.188 -15.039 1.904 1 97.69 133 VAL B CA 1
ATOM 3308 C C . VAL B 1 133 ? -17.828 -15.359 1.279 1 97.69 133 VAL B C 1
ATOM 3310 O O . VAL B 1 133 ? -17.547 -16.516 0.964 1 97.69 133 VAL B O 1
ATOM 3313 N N . ALA B 1 134 ? -17.016 -14.328 1.119 1 97.75 134 ALA B N 1
ATOM 3314 C CA . ALA B 1 134 ? -15.703 -14.5 0.494 1 97.75 134 ALA B CA 1
ATOM 3315 C C . ALA B 1 134 ? -14.828 -15.453 1.309 1 97.75 134 ALA B C 1
ATOM 3317 O O . ALA B 1 134 ? -14.148 -16.312 0.749 1 97.75 134 ALA B O 1
ATOM 3318 N N . LEU B 1 135 ? -14.836 -15.305 2.588 1 96.38 135 LEU B N 1
ATOM 3319 C CA . LEU B 1 135 ? -14.016 -16.156 3.449 1 96.38 135 LEU B CA 1
ATOM 3320 C C . LEU B 1 135 ? -14.547 -17.578 3.467 1 96.38 135 LEU B C 1
ATOM 3322 O O . LEU B 1 135 ? -13.766 -18.531 3.5 1 96.38 135 LEU B O 1
ATOM 3326 N N . THR B 1 136 ? -15.844 -17.75 3.441 1 95.19 136 THR B N 1
ATOM 3327 C CA . THR B 1 136 ? -16.422 -19.078 3.318 1 95.19 136 THR B CA 1
ATOM 3328 C C . THR B 1 136 ? -15.953 -19.75 2.027 1 95.19 136 THR B C 1
ATOM 3330 O O . THR B 1 136 ? -15.57 -20.922 2.033 1 95.19 136 THR B O 1
ATOM 3333 N N . ALA B 1 137 ? -15.93 -19 0.969 1 93.44 137 ALA B N 1
ATOM 3334 C CA . ALA B 1 137 ? -15.531 -19.516 -0.333 1 93.44 137 ALA B CA 1
ATOM 3335 C C . ALA B 1 137 ? -14.078 -19.984 -0.311 1 93.44 137 ALA B C 1
ATOM 3337 O O . ALA B 1 137 ? -13.766 -21.094 -0.775 1 93.44 137 ALA B O 1
ATOM 3338 N N . ILE B 1 138 ? -13.234 -19.219 0.273 1 91.31 138 ILE B N 1
ATOM 3339 C CA . ILE B 1 138 ? -11.812 -19.562 0.198 1 91.31 138 ILE B CA 1
ATOM 3340 C C . ILE B 1 138 ? -11.516 -20.719 1.138 1 91.31 138 ILE B C 1
ATOM 3342 O O . ILE B 1 138 ? -10.664 -21.562 0.841 1 91.31 138 ILE B O 1
ATOM 3346 N N . VAL B 1 139 ? -12.188 -20.797 2.271 1 89.5 139 VAL B N 1
ATOM 3347 C CA . VAL B 1 139 ? -12.016 -21.922 3.178 1 89.5 139 VAL B CA 1
ATOM 3348 C C . VAL B 1 139 ? -12.484 -23.203 2.5 1 89.5 139 VAL B C 1
ATOM 3350 O O . VAL B 1 139 ? -11.82 -24.25 2.584 1 89.5 139 VAL B O 1
ATOM 3353 N N . LYS B 1 140 ? -13.578 -23.141 1.804 1 87.69 140 LYS B N 1
ATOM 3354 C CA . LYS B 1 140 ? -14.07 -24.312 1.064 1 87.69 140 LYS B CA 1
ATOM 3355 C C . LYS B 1 140 ? -13.07 -24.734 -0.01 1 87.69 140 LYS B C 1
ATOM 3357 O O . LYS B 1 140 ? -12.828 -25.922 -0.198 1 87.69 140 LYS B O 1
ATOM 3362 N N . GLU B 1 141 ? -12.523 -23.75 -0.699 1 84.5 141 GLU B N 1
ATOM 3363 C CA . GLU B 1 141 ? -11.516 -24.031 -1.714 1 84.5 141 GLU B CA 1
ATOM 3364 C C . GLU B 1 141 ? -10.312 -24.75 -1.109 1 84.5 141 GLU B C 1
ATOM 3366 O O . GLU B 1 141 ? -9.844 -25.75 -1.66 1 84.5 141 GLU B O 1
ATOM 3371 N N . LYS B 1 142 ? -9.836 -24.359 0.009 1 80.25 142 LYS B N 1
ATOM 3372 C CA . LYS B 1 142 ? -8.648 -24.922 0.635 1 80.25 142 LYS B CA 1
ATOM 3373 C C . LYS B 1 142 ? -8.922 -26.328 1.177 1 80.25 142 LYS B C 1
ATOM 3375 O O . LYS B 1 142 ? -8.047 -27.203 1.121 1 80.25 142 LYS B O 1
ATOM 3380 N N . VAL B 1 143 ? -10.078 -26.5 1.67 1 81.19 143 VAL B N 1
ATOM 3381 C CA . VAL B 1 143 ? -10.461 -27.812 2.195 1 81.19 143 VAL B CA 1
ATOM 3382 C C . VAL B 1 143 ? -10.578 -28.812 1.049 1 81.19 143 VAL B C 1
ATOM 3384 O O . VAL B 1 143 ? -10.102 -29.938 1.153 1 81.19 143 VAL B O 1
ATOM 3387 N N . MET B 1 144 ? -11.047 -28.391 -0.01 1 77.12 144 MET B N 1
ATOM 3388 C CA . MET B 1 144 ? -11.273 -29.266 -1.154 1 77.12 144 MET B CA 1
ATOM 3389 C C . MET B 1 144 ? -9.961 -29.609 -1.847 1 77.12 144 MET B C 1
ATOM 3391 O O . MET B 1 144 ? -9.797 -30.703 -2.377 1 77.12 144 MET B O 1
ATOM 3395 N N . THR B 1 145 ? -9.07 -28.672 -1.915 1 71.81 145 THR B N 1
ATOM 3396 C CA . THR B 1 145 ? -7.816 -28.875 -2.625 1 71.81 145 THR B CA 1
ATOM 3397 C C . THR B 1 145 ? -6.75 -29.438 -1.684 1 71.81 145 THR B C 1
ATOM 3399 O O . THR B 1 145 ? -5.625 -29.719 -2.105 1 71.81 145 THR B O 1
ATOM 3402 N N . THR B 1 146 ? -7.027 -29.703 -0.447 1 63.69 146 THR B N 1
ATOM 3403 C CA . THR B 1 146 ? -6.105 -30.203 0.569 1 63.69 146 THR B CA 1
ATOM 3404 C C . THR B 1 146 ? -4.941 -29.234 0.761 1 63.69 146 THR B C 1
ATOM 3406 O O . THR B 1 146 ? -3.834 -29.656 1.108 1 63.69 146 THR B O 1
ATOM 3409 N N . ASN B 1 147 ? -5.055 -28.094 0.257 1 60.03 147 ASN B N 1
ATOM 3410 C CA . ASN B 1 147 ? -4.086 -27.031 0.466 1 60.03 147 ASN B CA 1
ATOM 3411 C C . ASN B 1 147 ? -4.453 -26.172 1.675 1 60.03 147 ASN B C 1
ATOM 3413 O O . ASN B 1 147 ? -4.664 -24.969 1.545 1 60.03 147 ASN B O 1
ATOM 3417 N N . ILE B 1 148 ? -4.633 -26.891 2.797 1 54.19 148 ILE B N 1
ATOM 3418 C CA . ILE B 1 148 ? -5.227 -26.266 3.979 1 54.19 148 ILE B CA 1
ATOM 3419 C C . ILE B 1 148 ? -4.25 -25.25 4.574 1 54.19 148 ILE B C 1
ATOM 3421 O O . ILE B 1 148 ? -4.648 -24.391 5.355 1 54.19 148 ILE B O 1
ATOM 3425 N N . GLN B 1 149 ? -3.014 -25.234 4.082 1 55.59 149 GLN B N 1
ATOM 3426 C CA . GLN B 1 149 ? -2.031 -24.422 4.801 1 55.59 149 GLN B CA 1
ATOM 3427 C C . GLN B 1 149 ? -2.061 -22.969 4.332 1 55.59 149 GLN B C 1
ATOM 3429 O O . GLN B 1 149 ? -2.244 -22.703 3.145 1 55.59 149 GLN B O 1
ATOM 3434 N N . MET B 1 150 ? -2.377 -22.094 5.23 1 56.78 150 MET B N 1
ATOM 3435 C CA . MET B 1 150 ? -2.291 -20.656 5.059 1 56.78 150 MET B CA 1
ATOM 3436 C C . MET B 1 150 ? -0.844 -20.219 4.848 1 56.78 150 MET B C 1
ATOM 3438 O O . MET B 1 150 ? -0.267 -19.531 5.703 1 56.78 150 MET B O 1
ATOM 3442 N N . TYR B 1 151 ? -0.381 -20.562 3.748 1 64.25 151 TYR B N 1
ATOM 3443 C CA . TYR B 1 151 ? 1.068 -20.438 3.652 1 64.25 151 TYR B CA 1
ATOM 3444 C C . TYR B 1 151 ? 1.457 -19.172 2.904 1 64.25 151 TYR B C 1
ATOM 3446 O O . TYR B 1 151 ? 2.602 -18.719 2.992 1 64.25 151 TYR B O 1
ATOM 3454 N N . SER B 1 152 ? 0.364 -18.516 2.436 1 76.88 152 SER B N 1
ATOM 3455 C CA . SER B 1 152 ? 0.803 -17.391 1.624 1 76.88 152 SER B CA 1
ATOM 3456 C C . SER B 1 152 ? 0.851 -16.109 2.445 1 76.88 152 SER B C 1
ATOM 3458 O O . SER B 1 152 ? 0.097 -15.953 3.408 1 76.88 152 SER B O 1
ATOM 3460 N N . PHE B 1 153 ? 1.791 -15.297 2.199 1 83.06 153 PHE B N 1
ATOM 3461 C CA . PHE B 1 153 ? 1.859 -14 2.857 1 83.06 153 PHE B CA 1
ATOM 3462 C C . PHE B 1 153 ? 0.555 -13.227 2.68 1 83.06 153 PHE B C 1
ATOM 3464 O O . PHE B 1 153 ? 0.102 -12.547 3.6 1 83.06 153 PHE B O 1
ATOM 3471 N N . HIS B 1 154 ? -0.14 -13.367 1.559 1 89.38 154 HIS B N 1
ATOM 3472 C CA . HIS B 1 154 ? -1.453 -12.773 1.325 1 89.38 154 HIS B CA 1
ATOM 3473 C C . HIS B 1 154 ? -2.449 -13.203 2.396 1 89.38 154 HIS B C 1
ATOM 3475 O O . HIS B 1 154 ? -3.174 -12.375 2.947 1 89.38 154 HIS B O 1
ATOM 3481 N N . SER B 1 155 ? -2.363 -14.469 2.709 1 89.5 155 SER B N 1
ATOM 3482 C CA . SER B 1 155 ? -3.312 -14.984 3.691 1 89.5 155 SER B CA 1
ATOM 3483 C C . SER B 1 155 ? -3.014 -14.445 5.086 1 89.5 155 SER B C 1
ATOM 3485 O O . SER B 1 155 ? -3.932 -14.164 5.859 1 89.5 155 SER B O 1
ATOM 3487 N N . TRP B 1 156 ? -1.747 -14.258 5.395 1 88.94 156 TRP B N 1
ATOM 3488 C CA . TRP B 1 156 ? -1.372 -13.695 6.688 1 88.94 156 TRP B CA 1
ATOM 3489 C C . TRP B 1 156 ? -1.855 -12.258 6.816 1 88.94 156 TRP B C 1
ATOM 3491 O O . TRP B 1 156 ? -2.479 -11.891 7.816 1 88.94 156 TRP B O 1
ATOM 3501 N N . VAL B 1 157 ? -1.553 -11.508 5.824 1 92 157 VAL B N 1
ATOM 3502 C CA . VAL B 1 157 ? -1.964 -10.109 5.84 1 92 157 VAL B CA 1
ATOM 3503 C C . VAL B 1 157 ? -3.488 -10.016 5.844 1 92 157 VAL B C 1
ATOM 3505 O O . VAL B 1 157 ? -4.062 -9.172 6.531 1 92 157 VAL B O 1
ATOM 3508 N N . GLY B 1 158 ? -4.117 -10.898 5.121 1 95 158 GLY B N 1
ATOM 3509 C CA . GLY B 1 158 ? -5.57 -10.93 5.09 1 95 158 GLY B CA 1
ATOM 3510 C C . GLY B 1 158 ? -6.191 -11.141 6.457 1 95 158 GLY B C 1
ATOM 3511 O O . GLY B 1 158 ? -7.148 -10.461 6.824 1 95 158 GLY B O 1
ATOM 3512 N N . VAL B 1 159 ? -5.633 -12.039 7.172 1 93.94 159 VAL B N 1
ATOM 3513 C CA . VAL B 1 159 ? -6.145 -12.336 8.508 1 93.94 159 VAL B CA 1
ATOM 3514 C C . VAL B 1 159 ? -5.945 -11.125 9.414 1 93.94 159 VAL B C 1
ATOM 3516 O O . VAL B 1 159 ? -6.832 -10.773 10.195 1 93.94 159 VAL B O 1
ATOM 3519 N N . ILE B 1 160 ? -4.82 -10.492 9.258 1 93.5 160 ILE B N 1
ATOM 3520 C CA . ILE B 1 160 ? -4.543 -9.297 10.047 1 93.5 160 ILE B CA 1
ATOM 3521 C C . ILE B 1 160 ? -5.555 -8.203 9.711 1 93.5 160 ILE B C 1
ATOM 3523 O O . ILE B 1 160 ? -6.141 -7.59 10.602 1 93.5 160 ILE B O 1
ATOM 3527 N N . VAL B 1 161 ? -5.812 -8 8.461 1 97.12 161 VAL B N 1
ATOM 3528 C CA . VAL B 1 161 ? -6.695 -6.938 7.992 1 97.12 161 VAL B CA 1
ATOM 3529 C C . VAL B 1 161 ? -8.117 -7.203 8.477 1 97.12 161 VAL B C 1
ATOM 3531 O O . VAL B 1 161 ? -8.773 -6.312 9.023 1 97.12 161 VAL B O 1
ATOM 3534 N N . ILE B 1 162 ? -8.609 -8.414 8.312 1 97.69 162 ILE B N 1
ATOM 3535 C CA . ILE B 1 162 ? -9.992 -8.719 8.688 1 97.69 162 ILE B CA 1
ATOM 3536 C C . ILE B 1 162 ? -10.148 -8.602 10.203 1 97.69 162 ILE B C 1
ATOM 3538 O O . ILE B 1 162 ? -11.188 -8.141 10.688 1 97.69 162 ILE B O 1
ATOM 3542 N N . SER B 1 163 ? -9.133 -9.023 10.945 1 97.62 163 SER B N 1
ATOM 3543 C CA . SER B 1 163 ? -9.18 -8.898 12.398 1 97.62 163 SER B CA 1
ATOM 3544 C C . SER B 1 163 ? -9.234 -7.434 12.828 1 97.62 163 SER B C 1
ATOM 3546 O O . SER B 1 163 ? -10.078 -7.055 13.648 1 97.62 163 SER B O 1
ATOM 3548 N N . MET B 1 164 ? -8.367 -6.652 12.266 1 97.88 164 MET B N 1
ATOM 3549 C CA . MET B 1 164 ? -8.375 -5.223 12.555 1 97.88 164 MET B CA 1
ATOM 3550 C C . MET B 1 164 ? -9.703 -4.59 12.156 1 97.88 164 MET B C 1
ATOM 3552 O O . MET B 1 164 ? -10.227 -3.734 12.875 1 97.88 164 MET B O 1
ATOM 3556 N N . TYR B 1 165 ? -10.211 -5.008 11.07 1 98.44 165 TYR B N 1
ATOM 3557 C CA . TYR B 1 165 ? -11.461 -4.465 10.555 1 98.44 165 TYR B CA 1
ATOM 3558 C C . TYR B 1 165 ? -12.609 -4.758 11.516 1 98.44 165 TYR B C 1
ATOM 3560 O O . TYR B 1 165 ? -13.414 -3.873 11.812 1 98.44 165 TYR B O 1
ATOM 3568 N N . CYS B 1 166 ? -12.672 -5.977 12.016 1 98 166 CYS B N 1
ATOM 3569 C CA . CYS B 1 166 ? -13.719 -6.371 12.945 1 98 166 CYS B CA 1
ATOM 3570 C C . CYS B 1 166 ? -13.617 -5.59 14.25 1 98 166 CYS B C 1
ATOM 3572 O O . CYS B 1 166 ? -14.617 -5.098 14.773 1 98 166 CYS B O 1
ATOM 3574 N N . ILE B 1 167 ? -12.422 -5.457 14.727 1 97.94 167 ILE B N 1
ATOM 3575 C CA . ILE B 1 167 ? -12.203 -4.699 15.953 1 97.94 167 ILE B CA 1
ATOM 3576 C C . ILE B 1 167 ? -12.609 -3.242 15.734 1 97.94 167 ILE B C 1
ATOM 3578 O O . ILE B 1 167 ? -13.312 -2.658 16.562 1 97.94 167 ILE B O 1
ATOM 3582 N N . GLN B 1 168 ? -12.172 -2.684 14.602 1 97.62 168 GLN B N 1
ATOM 3583 C CA . GLN B 1 168 ? -12.516 -1.31 14.25 1 97.62 168 GLN B CA 1
ATOM 3584 C C . GLN B 1 168 ? -14.023 -1.124 14.156 1 97.62 168 GLN B C 1
ATOM 3586 O O . GLN B 1 168 ? -14.562 -0.112 14.609 1 97.62 168 GLN B O 1
ATOM 3591 N N . PHE B 1 169 ? -14.68 -2.062 13.523 1 97.62 169 PHE B N 1
ATOM 3592 C CA . PHE B 1 169 ? -16.125 -1.993 13.367 1 97.62 169 PHE B CA 1
ATOM 3593 C C . PHE B 1 169 ? -16.812 -2.021 14.727 1 97.62 169 PHE B C 1
ATOM 3595 O O . PHE B 1 169 ? -17.719 -1.226 14.984 1 97.62 169 PHE B O 1
ATOM 3602 N N . ILE B 1 170 ? -16.391 -2.861 15.625 1 96.12 170 ILE B N 1
ATOM 3603 C CA . ILE B 1 170 ? -17 -3.025 16.938 1 96.12 170 ILE B CA 1
ATOM 3604 C C . ILE B 1 170 ? -16.781 -1.764 17.766 1 96.12 170 ILE B C 1
ATOM 3606 O O . ILE B 1 170 ? -17.719 -1.232 18.375 1 96.12 170 ILE B O 1
ATOM 3610 N N . VAL B 1 171 ? -15.594 -1.273 17.797 1 94.94 171 VAL B N 1
ATOM 3611 C CA . VAL B 1 171 ? -15.266 -0.062 18.547 1 94.94 171 VAL B CA 1
ATOM 3612 C C . VAL B 1 171 ? -16.062 1.117 17.984 1 94.94 171 VAL B C 1
ATOM 3614 O O . VAL B 1 171 ? -16.641 1.895 18.75 1 94.94 171 VAL B O 1
ATOM 3617 N N . GLY B 1 172 ? -16.094 1.205 16.672 1 94.81 172 GLY B N 1
ATOM 3618 C CA . GLY B 1 172 ? -16.844 2.277 16.047 1 94.81 172 GLY B CA 1
ATOM 3619 C C . GLY B 1 172 ? -18.328 2.182 16.297 1 94.81 172 GLY B C 1
ATOM 3620 O O . GLY B 1 172 ? -19 3.191 16.547 1 94.81 172 GLY B O 1
ATOM 3621 N N . PHE B 1 173 ? -18.812 0.993 16.25 1 94.31 173 PHE B N 1
ATOM 3622 C CA . PHE B 1 173 ? -20.25 0.78 16.422 1 94.31 173 PHE B CA 1
ATOM 3623 C C . PHE B 1 173 ? -20.688 1.163 17.828 1 94.31 173 PHE B C 1
ATOM 3625 O O . PHE B 1 173 ? -21.672 1.885 18 1 94.31 173 PHE B O 1
ATOM 3632 N N . PHE B 1 174 ? -19.969 0.884 18.859 1 92.38 174 PHE B N 1
ATOM 3633 C CA . PHE B 1 174 ? -20.391 1.071 20.234 1 92.38 174 PHE B CA 1
ATOM 3634 C C . PHE B 1 174 ? -20.078 2.482 20.719 1 92.38 174 PHE B C 1
ATOM 3636 O O . PHE B 1 174 ? -20.703 2.984 21.641 1 92.38 174 PHE B O 1
ATOM 3643 N N . ASN B 1 175 ? -19.172 3.141 20.016 1 91.88 175 ASN B N 1
ATOM 3644 C CA . ASN B 1 175 ? -18.812 4.477 20.469 1 91.88 175 ASN B CA 1
ATOM 3645 C C . ASN B 1 175 ? -19.5 5.559 19.641 1 91.88 175 ASN B C 1
ATOM 3647 O O . ASN B 1 175 ? -19.781 6.648 20.156 1 91.88 175 ASN B O 1
ATOM 3651 N N . PHE B 1 176 ? -19.812 5.211 18.453 1 91.75 176 PHE B N 1
ATOM 3652 C CA . PHE B 1 176 ? -20.281 6.305 17.594 1 91.75 176 PHE B CA 1
ATOM 3653 C C . PHE B 1 176 ? -21.672 5.996 17.031 1 91.75 176 PHE B C 1
ATOM 3655 O O . PHE B 1 176 ? -22.547 6.859 17.031 1 91.75 176 PHE B O 1
ATOM 3662 N N . ALA B 1 177 ? -21.922 4.859 16.5 1 88.94 177 ALA B N 1
ATOM 3663 C CA . ALA B 1 177 ? -23.234 4.527 15.953 1 88.94 177 ALA B CA 1
ATOM 3664 C C . ALA B 1 177 ? -24.266 4.328 17.062 1 88.94 177 ALA B C 1
ATOM 3666 O O . ALA B 1 177 ? -25.406 4.781 16.938 1 88.94 177 ALA B O 1
ATOM 3667 N N . PHE B 1 178 ? -23.922 3.646 18.047 1 85.62 178 PHE B N 1
ATOM 3668 C CA . PHE B 1 178 ? -24.734 3.428 19.234 1 85.62 178 PHE B CA 1
ATOM 3669 C C . PHE B 1 178 ? -23.984 3.877 20.484 1 85.62 178 PHE B C 1
ATOM 3671 O O . PHE B 1 178 ? -23.547 3.047 21.281 1 85.62 178 PHE B O 1
ATOM 3678 N N . PRO B 1 179 ? -24 5.293 20.625 1 79.94 179 PRO B N 1
ATOM 3679 C CA . PRO B 1 179 ? -23.125 5.863 21.656 1 79.94 179 PRO B CA 1
ATOM 3680 C C . PRO B 1 179 ? -23.484 5.387 23.062 1 79.94 179 PRO B C 1
ATOM 3682 O O . PRO B 1 179 ? -24.547 5.742 23.578 1 79.94 179 PRO B O 1
ATOM 3685 N N . ARG B 1 180 ? -22.578 4.5 23.562 1 82.06 180 ARG B N 1
ATOM 3686 C CA . ARG B 1 180 ? -22.688 3.986 24.922 1 82.06 180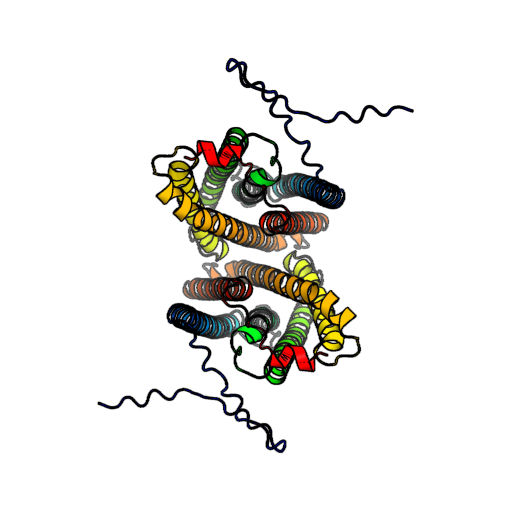 ARG B CA 1
ATOM 3687 C C . ARG B 1 180 ? -21.672 4.656 25.844 1 82.06 180 ARG B C 1
ATOM 3689 O O . ARG B 1 180 ? -21.594 4.348 27.031 1 82.06 180 ARG B O 1
ATOM 3696 N N . THR B 1 181 ? -20.922 5.539 25.203 1 85.5 181 THR B N 1
ATOM 3697 C CA . THR B 1 181 ? -19.875 6.191 25.969 1 85.5 181 THR B CA 1
ATOM 3698 C C . THR B 1 181 ? -20.094 7.699 26.016 1 85.5 181 THR B C 1
ATOM 3700 O O . THR B 1 181 ? -20.875 8.242 25.234 1 85.5 181 THR B O 1
ATOM 3703 N N . GLY B 1 182 ? -19.438 8.234 26.922 1 85.94 182 GLY B N 1
ATOM 3704 C CA . GLY B 1 182 ? -19.547 9.68 27.078 1 85.94 182 GLY B CA 1
ATOM 3705 C C . GLY B 1 182 ? -18.766 10.453 26.031 1 85.94 182 GLY B C 1
ATOM 3706 O O . GLY B 1 182 ? -17.969 9.867 25.281 1 85.94 182 GLY B O 1
ATOM 3707 N N . TYR B 1 183 ? -19.016 11.727 25.953 1 86.19 183 TYR B N 1
ATOM 3708 C CA . TYR B 1 183 ? -18.422 12.609 24.969 1 86.19 183 TYR B CA 1
ATOM 3709 C C . TYR B 1 183 ? -16.906 12.641 25.109 1 86.19 183 TYR B C 1
ATOM 3711 O O . TYR B 1 183 ? -16.188 12.656 24.109 1 86.19 183 TYR B O 1
ATOM 3719 N N . LYS B 1 184 ? -16.484 12.727 26.281 1 87.56 184 LYS B N 1
ATOM 3720 C CA . LYS B 1 184 ? -15.047 12.805 26.531 1 87.56 184 LYS B CA 1
ATOM 3721 C C . LYS B 1 184 ? -14.328 11.594 25.953 1 87.56 184 LYS B C 1
ATOM 3723 O O . LYS B 1 184 ? -13.273 11.734 25.312 1 87.56 184 LYS B O 1
ATOM 3728 N N . VAL B 1 185 ? -14.953 10.453 26.172 1 88.44 185 VAL B N 1
ATOM 3729 C CA . VAL B 1 185 ? -14.359 9.211 25.672 1 88.44 185 VAL B CA 1
ATOM 3730 C C . VAL B 1 185 ? -14.414 9.188 24.156 1 88.44 185 VAL B C 1
ATOM 3732 O O . VAL B 1 185 ? -13.422 8.867 23.5 1 88.44 185 VAL B O 1
ATOM 3735 N N . ARG B 1 186 ? -15.477 9.586 23.562 1 89.94 186 ARG B N 1
ATOM 3736 C CA . ARG B 1 186 ? -15.648 9.594 22.109 1 89.94 186 ARG B CA 1
ATOM 3737 C C . ARG B 1 186 ? -14.664 10.555 21.438 1 89.94 186 ARG B C 1
ATOM 3739 O O . ARG B 1 186 ? -14.086 10.234 20.406 1 89.94 186 ARG B O 1
ATOM 3746 N N . SER B 1 187 ? -14.453 11.664 22.078 1 88.94 187 SER B N 1
ATOM 3747 C CA . SER B 1 187 ? -13.547 12.664 21.531 1 88.94 187 SER B CA 1
ATOM 3748 C C . SER B 1 187 ? -12.102 12.18 21.562 1 88.94 187 SER B C 1
ATOM 3750 O O . SER B 1 187 ? -11.297 12.547 20.703 1 88.94 187 SER B O 1
ATOM 3752 N N . TRP B 1 188 ? -11.953 11.328 22.531 1 88.25 188 TRP B N 1
ATOM 3753 C CA . TRP B 1 188 ? -10.609 10.789 22.688 1 88.25 188 TRP B CA 1
ATOM 3754 C C . TRP B 1 188 ? -10.367 9.664 21.688 1 88.25 188 TRP B C 1
ATOM 3756 O O . TRP B 1 188 ? -9.258 9.516 21.156 1 88.25 188 TRP B O 1
ATOM 3766 N N . ILE B 1 189 ? -11.352 8.922 21.312 1 91.75 189 ILE B N 1
ATOM 3767 C CA . ILE B 1 189 ? -11.234 7.734 20.469 1 91.75 189 ILE B CA 1
ATOM 3768 C C . ILE B 1 189 ? -11.312 8.133 19 1 91.75 189 ILE B C 1
ATOM 3770 O O . ILE B 1 189 ? -10.734 7.469 18.125 1 91.75 189 ILE B O 1
ATOM 3774 N N . MET B 1 190 ? -11.828 9.234 18.641 1 92.5 190 MET B N 1
ATOM 3775 C CA . MET B 1 190 ? -12.195 9.633 17.297 1 92.5 190 MET B CA 1
ATOM 3776 C C . MET B 1 190 ? -10.961 9.75 16.406 1 92.5 190 MET B C 1
ATOM 3778 O O . MET B 1 190 ? -10.914 9.18 15.312 1 92.5 190 MET B O 1
ATOM 3782 N N . PRO B 1 191 ? -9.953 10.398 16.906 1 90.19 191 PRO B N 1
ATOM 3783 C CA . PRO B 1 191 ? -8.773 10.508 16.031 1 90.19 191 PRO B CA 1
ATOM 3784 C C . PRO B 1 191 ? -8.133 9.148 15.742 1 90.19 191 PRO B C 1
ATOM 3786 O O . PRO B 1 191 ? -7.68 8.906 14.625 1 90.19 191 PRO B O 1
ATOM 3789 N N . GLY B 1 192 ? -8.078 8.344 16.75 1 92.31 192 GLY B N 1
ATOM 3790 C CA . GLY B 1 192 ? -7.574 6.992 16.562 1 92.31 192 GLY B CA 1
ATOM 3791 C C . GLY B 1 192 ? -8.414 6.172 15.594 1 92.31 192 GLY B C 1
ATOM 3792 O O . GLY B 1 192 ? -7.875 5.461 14.75 1 92.31 192 GLY B O 1
ATOM 3793 N N . HIS B 1 193 ? -9.758 6.281 15.789 1 95.38 193 HIS B N 1
ATOM 3794 C CA . HIS B 1 193 ? -10.68 5.574 14.906 1 95.38 193 HIS B CA 1
ATOM 3795 C C . HIS B 1 193 ? -10.469 5.969 13.453 1 95.38 193 HIS B C 1
ATOM 3797 O O . HIS B 1 193 ? -10.406 5.109 12.57 1 95.38 193 HIS B O 1
ATOM 3803 N N . LYS B 1 194 ? -10.25 7.23 13.203 1 93.56 194 LYS B N 1
ATOM 3804 C CA . LYS B 1 194 ? -10.039 7.734 11.844 1 93.56 194 LYS B CA 1
ATOM 3805 C C . LYS B 1 194 ? -8.711 7.242 11.281 1 93.56 194 LYS B C 1
ATOM 3807 O O . LYS B 1 194 ? -8.648 6.809 10.125 1 93.56 194 LYS B O 1
ATOM 3812 N N . TRP B 1 195 ? -7.734 7.281 12.086 1 91.69 195 TRP B N 1
ATOM 3813 C CA . TRP B 1 195 ? -6.398 6.875 11.656 1 91.69 195 TRP B CA 1
ATOM 3814 C C . TRP B 1 195 ? -6.352 5.379 11.375 1 91.69 195 TRP B C 1
ATOM 3816 O O . TRP B 1 195 ? -5.824 4.953 10.344 1 91.69 195 TRP B O 1
ATOM 3826 N N . VAL B 1 196 ? -6.848 4.609 12.25 1 95.44 196 VAL B N 1
ATOM 3827 C CA . VAL B 1 196 ? -6.832 3.158 12.094 1 95.44 196 VAL B CA 1
ATOM 3828 C C . VAL B 1 196 ? -7.68 2.758 10.883 1 95.44 196 VAL B C 1
ATOM 3830 O O . VAL B 1 196 ? -7.316 1.847 10.141 1 95.44 196 VAL B O 1
ATOM 3833 N N . GLY B 1 197 ? -8.828 3.389 10.75 1 96.38 197 GLY B N 1
ATOM 3834 C CA . GLY B 1 197 ? -9.633 3.135 9.562 1 96.38 197 GLY B CA 1
ATOM 3835 C C . GLY B 1 197 ? -8.875 3.357 8.266 1 96.38 197 GLY B C 1
ATOM 3836 O O . GLY B 1 197 ? -8.961 2.541 7.348 1 96.38 197 GLY B O 1
ATOM 3837 N N . SER B 1 198 ? -8.172 4.434 8.211 1 94.44 198 SER B N 1
ATOM 3838 C CA . SER B 1 198 ? -7.359 4.742 7.035 1 94.44 198 SER B CA 1
ATOM 3839 C C . SER B 1 198 ? -6.273 3.689 6.82 1 94.44 198 SER B C 1
ATOM 3841 O O . SER B 1 198 ? -6.016 3.281 5.688 1 94.44 198 SER B O 1
ATOM 3843 N N . LEU B 1 199 ? -5.633 3.279 7.879 1 93.88 199 LEU B N 1
ATOM 3844 C CA . LEU B 1 199 ? -4.59 2.262 7.809 1 93.88 199 LEU B CA 1
ATOM 3845 C C . LEU B 1 199 ? -5.152 0.942 7.289 1 93.88 199 LEU B C 1
ATOM 3847 O O . LEU B 1 199 ? -4.547 0.3 6.426 1 93.88 199 LEU B O 1
ATOM 3851 N N . ILE B 1 200 ? -6.266 0.562 7.809 1 97.25 200 ILE B N 1
ATOM 3852 C CA . ILE B 1 200 ? -6.895 -0.688 7.387 1 97.25 200 ILE B CA 1
ATOM 3853 C C . ILE B 1 200 ? -7.168 -0.649 5.887 1 97.25 200 ILE B C 1
ATOM 3855 O O . ILE B 1 200 ? -6.957 -1.64 5.184 1 97.25 200 ILE B O 1
ATOM 3859 N N . PHE B 1 201 ? -7.645 0.448 5.41 1 97.69 201 PHE B N 1
ATOM 3860 C CA . PHE B 1 201 ? -7.945 0.564 3.988 1 97.69 201 PHE B CA 1
ATOM 3861 C C . PHE B 1 201 ? -6.68 0.402 3.152 1 97.69 201 PHE B C 1
ATOM 3863 O O . PHE B 1 201 ? -6.695 -0.278 2.125 1 97.69 201 PHE B O 1
ATOM 3870 N N . LYS B 1 202 ? -5.605 1.013 3.541 1 93.88 202 LYS B N 1
ATOM 3871 C CA . LYS B 1 202 ? -4.332 0.882 2.836 1 93.88 202 LYS B CA 1
ATOM 3872 C C . LYS B 1 202 ? -3.85 -0.566 2.84 1 93.88 202 LYS B C 1
ATOM 3874 O O . LYS B 1 202 ? -3.373 -1.068 1.819 1 93.88 202 LYS B O 1
ATOM 3879 N N . LEU B 1 203 ? -3.975 -1.185 3.959 1 95.69 203 LEU B N 1
ATOM 3880 C CA . LEU B 1 203 ? -3.586 -2.586 4.062 1 95.69 203 LEU B CA 1
ATOM 3881 C C . LEU B 1 203 ? -4.492 -3.467 3.205 1 95.69 203 LEU B C 1
ATOM 3883 O O . LEU B 1 203 ? -4.027 -4.434 2.598 1 95.69 203 LEU B O 1
ATOM 3887 N N . SER B 1 204 ? -5.797 -3.135 3.229 1 97.88 204 SER B N 1
ATOM 3888 C CA . SER B 1 204 ? -6.73 -3.863 2.381 1 97.88 204 SER B CA 1
ATOM 3889 C C . SER B 1 204 ? -6.348 -3.752 0.909 1 97.88 204 SER B C 1
ATOM 3891 O O . SER B 1 204 ? -6.359 -4.746 0.181 1 97.88 204 SER B O 1
ATOM 3893 N N . ALA B 1 205 ? -6.027 -2.584 0.489 1 96.25 205 ALA B N 1
ATOM 3894 C CA . ALA B 1 205 ? -5.629 -2.371 -0.899 1 96.25 205 ALA B CA 1
ATOM 3895 C C . ALA B 1 205 ? -4.383 -3.182 -1.242 1 96.25 205 ALA B C 1
ATOM 3897 O O . ALA B 1 205 ? -4.34 -3.863 -2.27 1 96.25 205 ALA B O 1
ATOM 3898 N N . ALA B 1 206 ? -3.393 -3.156 -0.371 1 93.12 206 ALA B N 1
ATOM 3899 C CA . ALA B 1 206 ? -2.17 -3.926 -0.592 1 93.12 206 ALA B CA 1
ATOM 3900 C C . ALA B 1 206 ? -2.471 -5.418 -0.678 1 93.12 206 ALA B C 1
ATOM 3902 O O . ALA B 1 206 ? -1.915 -6.121 -1.525 1 93.12 206 ALA B O 1
ATOM 3903 N N . ASN B 1 207 ? -3.336 -5.84 0.195 1 96 207 ASN B N 1
ATOM 3904 C CA . ASN B 1 207 ? -3.643 -7.266 0.241 1 96 207 ASN B CA 1
ATOM 3905 C C . ASN B 1 207 ? -4.41 -7.715 -1 1 96 207 ASN B C 1
ATOM 3907 O O . ASN B 1 207 ? -4.172 -8.805 -1.52 1 96 207 ASN B O 1
ATOM 3911 N N . VAL B 1 208 ? -5.398 -6.895 -1.43 1 96.75 208 VAL B N 1
ATOM 3912 C CA . VAL B 1 208 ? -6.168 -7.219 -2.625 1 96.75 208 VAL B CA 1
ATOM 3913 C C . VAL B 1 208 ? -5.25 -7.246 -3.844 1 96.75 208 VAL B C 1
ATOM 3915 O O . VAL B 1 208 ? -5.379 -8.109 -4.711 1 96.75 208 VAL B O 1
ATOM 3918 N N . LEU B 1 209 ? -4.316 -6.34 -3.875 1 92.94 209 LEU B N 1
ATOM 3919 C CA . LEU B 1 209 ? -3.348 -6.332 -4.965 1 92.94 209 LEU B CA 1
ATOM 3920 C C . LEU B 1 209 ? -2.486 -7.59 -4.938 1 92.94 209 LEU B C 1
ATOM 3922 O O . LEU B 1 209 ? -2.242 -8.203 -5.977 1 92.94 209 LEU B O 1
ATOM 3926 N N . MET B 1 210 ? -2.064 -7.973 -3.766 1 90.69 210 MET B N 1
ATOM 3927 C CA . MET B 1 210 ? -1.295 -9.203 -3.621 1 90.69 210 MET B CA 1
ATOM 3928 C C . MET B 1 210 ? -2.113 -10.414 -4.062 1 90.69 210 MET B C 1
ATOM 3930 O O . MET B 1 210 ? -1.593 -11.312 -4.723 1 90.69 210 MET B O 1
ATOM 3934 N N . GLY B 1 211 ? -3.369 -10.422 -3.686 1 91.38 211 GLY B N 1
ATOM 3935 C CA . GLY B 1 211 ? -4.242 -11.516 -4.086 1 91.38 211 GLY B CA 1
ATOM 3936 C C . GLY B 1 211 ? -4.414 -11.625 -5.586 1 91.38 211 GLY B C 1
ATOM 3937 O O . GLY B 1 211 ? -4.371 -12.719 -6.148 1 91.38 211 GLY B O 1
ATOM 3938 N N . HIS B 1 212 ? -4.637 -10.492 -6.234 1 90.5 212 HIS B N 1
ATOM 3939 C CA . HIS B 1 212 ? -4.773 -10.469 -7.688 1 90.5 212 HIS B CA 1
ATOM 3940 C C . HIS B 1 212 ? -3.494 -10.953 -8.367 1 90.5 212 HIS B C 1
ATOM 3942 O O . HIS B 1 212 ? -3.549 -11.672 -9.367 1 90.5 212 HIS B O 1
ATOM 3948 N N . GLN B 1 213 ? -2.369 -10.547 -7.82 1 85.88 213 GLN B N 1
ATOM 3949 C CA . GLN B 1 213 ? -1.098 -10.992 -8.383 1 85.88 213 GLN B CA 1
ATOM 3950 C C . GLN B 1 213 ? -0.932 -12.508 -8.234 1 85.88 213 GLN B C 1
ATOM 3952 O O . GLN B 1 213 ? -0.484 -13.18 -9.164 1 85.88 213 GLN B O 1
ATOM 3957 N N . GLY B 1 214 ? -1.256 -13 -7.066 1 83.12 214 GLY B N 1
ATOM 3958 C CA . GLY B 1 214 ? -1.213 -14.438 -6.879 1 83.12 214 GLY B CA 1
ATOM 3959 C C . GLY B 1 214 ? -2.133 -15.195 -7.82 1 83.12 214 GLY B C 1
ATOM 3960 O O . GLY B 1 214 ? -1.754 -16.234 -8.367 1 83.12 214 GLY B O 1
ATOM 3961 N N . TYR B 1 215 ? -3.303 -14.664 -7.941 1 83.5 215 TYR B N 1
ATOM 3962 C CA . TYR B 1 215 ? -4.273 -15.273 -8.844 1 83.5 215 TYR B CA 1
ATOM 3963 C C . TYR B 1 215 ? -3.742 -15.297 -10.273 1 83.5 215 TYR B C 1
ATOM 3965 O O . TYR B 1 215 ? -3.904 -16.297 -10.984 1 83.5 215 TYR B O 1
ATOM 3973 N N . ALA B 1 216 ? -3.143 -14.25 -10.719 1 79.19 216 ALA B N 1
ATOM 3974 C CA . ALA B 1 216 ? -2.576 -14.172 -12.062 1 79.19 216 ALA B CA 1
ATOM 3975 C C . ALA B 1 216 ? -1.427 -15.156 -12.242 1 79.19 216 ALA B C 1
ATOM 3977 O O . ALA B 1 216 ? -1.283 -15.773 -13.297 1 79.19 216 ALA B O 1
ATOM 3978 N N . CYS B 1 217 ? -0.6 -15.359 -11.258 1 74.5 217 CYS B N 1
ATOM 3979 C CA . CYS B 1 217 ? 0.566 -16.234 -11.336 1 74.5 217 CYS B CA 1
ATOM 3980 C C . CYS B 1 217 ? 0.149 -17.703 -11.383 1 74.5 217 CYS B C 1
ATOM 3982 O O . CYS B 1 217 ? 0.77 -18.5 -12.086 1 74.5 217 CYS B O 1
ATOM 3984 N N . PHE B 1 218 ? -0.821 -18 -10.672 1 68.56 218 PHE B N 1
ATOM 3985 C CA . PHE B 1 218 ? -1.277 -19.391 -10.703 1 68.56 218 PHE B CA 1
ATOM 3986 C C . PHE B 1 218 ? -1.977 -19.703 -12.016 1 68.56 218 PHE B C 1
ATOM 3988 O O . PHE B 1 218 ? -2.012 -20.859 -12.453 1 68.56 218 PHE B O 1
ATOM 3995 N N . GLY B 1 219 ? -2.553 -18.641 -12.562 1 59.38 219 GLY B N 1
ATOM 3996 C CA . GLY B 1 219 ? -3.277 -18.859 -13.797 1 59.38 219 GLY B CA 1
ATOM 3997 C C . GLY B 1 219 ? -2.404 -18.734 -15.031 1 59.38 219 GLY B C 1
ATOM 3998 O O . GLY B 1 219 ? -2.85 -19.016 -16.156 1 59.38 219 GLY B O 1
ATOM 3999 N N . ILE B 1 220 ? -1.132 -18.234 -14.82 1 54.88 220 ILE B N 1
ATOM 4000 C CA . ILE B 1 220 ? -0.266 -17.984 -15.969 1 54.88 220 ILE B CA 1
ATOM 4001 C C . ILE B 1 220 ? -0.065 -19.281 -16.75 1 54.88 220 ILE B C 1
ATOM 4003 O O . ILE B 1 220 ? 0.005 -19.25 -17.984 1 54.88 220 ILE B O 1
ATOM 4007 N N . ASP B 1 221 ? 0.264 -20.297 -16.016 1 49.91 221 ASP B N 1
ATOM 4008 C CA . ASP B 1 221 ? 0.359 -21.531 -16.797 1 49.91 221 ASP B CA 1
ATOM 4009 C C . ASP B 1 221 ? -0.889 -21.734 -17.656 1 49.91 221 ASP B C 1
ATOM 4011 O O . ASP B 1 221 ? -0.815 -22.312 -18.734 1 49.91 221 ASP B O 1
ATOM 4015 N N . GLN B 1 222 ? -1.887 -21.391 -17.094 1 44.5 222 GLN B N 1
ATOM 4016 C CA . GLN B 1 222 ? -3.107 -21.531 -17.875 1 44.5 222 GLN B CA 1
ATOM 4017 C C . GLN B 1 222 ? -3.201 -20.453 -18.953 1 44.5 222 GLN B C 1
ATOM 4019 O O . GLN B 1 222 ? -3.748 -20.688 -20.031 1 44.5 222 GLN B O 1
ATOM 4024 N N . TRP B 1 223 ? -2.701 -19.297 -18.531 1 42.44 223 TRP B N 1
ATOM 4025 C CA . TRP B 1 223 ? -2.82 -18.219 -19.516 1 42.44 223 TRP B CA 1
ATOM 4026 C C . TRP B 1 223 ? -1.746 -18.344 -20.594 1 42.44 223 TRP B C 1
ATOM 4028 O O . TRP B 1 223 ? -1.995 -18.062 -21.766 1 42.44 223 TRP B O 1
ATOM 4038 N N . CYS B 1 224 ? -0.496 -18.562 -20.109 1 43.25 224 CYS B N 1
ATOM 4039 C CA . CYS B 1 224 ? 0.575 -18.516 -21.094 1 43.25 224 CYS B CA 1
ATOM 4040 C C . CYS B 1 224 ? 0.913 -19.922 -21.594 1 43.25 224 CYS B C 1
ATOM 4042 O O . CYS B 1 224 ? 1.94 -20.125 -22.234 1 43.25 224 CYS B O 1
ATOM 4044 N N . ASN B 1 225 ? 0.242 -20.844 -21.047 1 41.47 225 ASN B N 1
ATOM 4045 C CA . ASN B 1 225 ? 0.611 -22.125 -21.656 1 41.47 225 ASN B CA 1
ATOM 4046 C C . ASN B 1 225 ? 0.298 -22.141 -23.156 1 41.47 225 ASN B C 1
ATOM 4048 O O . ASN B 1 225 ? -0.824 -21.828 -23.562 1 41.47 225 ASN B O 1
ATOM 4052 N N . PRO B 1 226 ? 1.293 -22.203 -23.906 1 42.5 226 PRO B N 1
ATOM 4053 C CA . PRO B 1 226 ? 1.057 -22.391 -25.344 1 42.5 226 PRO B CA 1
ATOM 4054 C C . PRO B 1 226 ? -0.111 -23.328 -25.625 1 42.5 226 PRO B C 1
ATOM 4056 O O . PRO B 1 226 ? -0.775 -23.203 -26.656 1 42.5 226 PRO B O 1
ATOM 4059 N N . LEU B 1 227 ? -0.157 -24.312 -24.859 1 41.19 227 LEU B N 1
ATOM 4060 C CA . LEU B 1 227 ? -1.153 -25.312 -25.203 1 41.19 227 LEU B CA 1
ATOM 4061 C C . LEU B 1 227 ? -2.557 -24.844 -24.844 1 41.19 227 LEU B C 1
ATOM 4063 O O . LEU B 1 227 ? -3.549 -25.406 -25.297 1 41.19 227 LEU B O 1
ATOM 4067 N N . HIS B 1 228 ? -2.631 -24.016 -23.828 1 42.38 228 HIS B N 1
ATOM 4068 C CA . HIS B 1 228 ? -3.98 -23.594 -23.484 1 42.38 228 HIS B CA 1
ATOM 4069 C C . HIS B 1 228 ? -4.273 -22.188 -24 1 42.38 228 HIS B C 1
ATOM 4071 O O . HIS B 1 228 ? -3.391 -21.328 -24 1 42.38 228 HIS B O 1
ATOM 4077 N N . ASN B 1 229 ? -5.094 -22.047 -25 1 41.47 229 ASN B N 1
ATOM 4078 C CA . ASN B 1 229 ? -5.617 -20.844 -25.625 1 41.47 229 ASN B CA 1
ATOM 4079 C C . ASN B 1 229 ? -5.863 -19.75 -24.594 1 41.47 229 ASN B C 1
ATOM 4081 O O . ASN B 1 229 ? -6.918 -19.703 -23.953 1 41.47 229 ASN B O 1
ATOM 4085 N N . CYS B 1 230 ? -4.98 -19.531 -23.719 1 47.62 230 CYS B N 1
ATOM 4086 C CA . CYS B 1 230 ? -5.332 -18.391 -22.891 1 47.62 230 CYS B CA 1
ATOM 4087 C C . CYS B 1 230 ? -5.453 -17.125 -23.734 1 47.62 230 CYS B C 1
ATOM 4089 O O . CYS B 1 230 ? -4.535 -16.781 -24.469 1 47.62 230 CYS B O 1
ATOM 4091 N N . PRO B 1 231 ? -6.613 -16.641 -23.891 1 50.25 231 PRO B N 1
ATOM 4092 C CA . PRO B 1 231 ? -6.668 -15.406 -24.688 1 50.25 231 PRO B CA 1
ATOM 4093 C C . PRO B 1 231 ? -5.758 -14.312 -24.141 1 50.25 231 PRO B C 1
ATOM 4095 O O . PRO B 1 231 ? -5.805 -14 -22.938 1 50.25 231 PRO B O 1
ATOM 4098 N N . LYS B 1 232 ? -4.496 -14.07 -24.766 1 58.41 232 LYS B N 1
ATOM 4099 C CA . LYS B 1 232 ? -3.637 -12.914 -24.562 1 58.41 232 LYS B CA 1
ATOM 4100 C C . LYS B 1 232 ? -4.43 -11.734 -24 1 58.41 232 LYS B C 1
ATOM 4102 O O . LYS B 1 232 ? -3.947 -11.008 -23.125 1 58.41 232 LYS B O 1
ATOM 4107 N N . ASN B 1 233 ? -5.715 -11.828 -24.25 1 67 233 ASN B N 1
ATOM 4108 C CA . ASN B 1 233 ? -6.551 -10.68 -23.922 1 67 233 ASN B CA 1
ATOM 4109 C C . ASN B 1 233 ? -6.984 -10.711 -22.453 1 67 233 ASN B C 1
ATOM 4111 O O . ASN B 1 233 ? -7.211 -9.656 -21.859 1 67 233 ASN B O 1
ATOM 4115 N N . MET B 1 234 ? -6.875 -11.859 -21.844 1 71.62 234 MET B N 1
ATOM 4116 C CA . MET B 1 234 ? -7.34 -11.922 -20.453 1 71.62 234 MET B CA 1
ATOM 4117 C C . MET B 1 234 ? -6.312 -11.305 -19.516 1 71.62 234 MET B C 1
ATOM 4119 O O . MET B 1 234 ? -6.676 -10.711 -18.5 1 71.62 234 MET B O 1
ATOM 4123 N N . GLY B 1 235 ? -5.074 -11.391 -19.906 1 74.69 235 GLY B N 1
ATOM 4124 C CA . GLY B 1 235 ? -4.031 -10.734 -19.125 1 74.69 235 GLY B CA 1
ATOM 4125 C C . GLY B 1 235 ? -4.16 -9.227 -19.125 1 74.69 235 GLY B C 1
ATOM 4126 O O . GLY B 1 235 ? -3.93 -8.586 -18.094 1 74.69 235 GLY B O 1
ATOM 4127 N N . ILE B 1 236 ? -4.586 -8.773 -20.219 1 78.69 236 ILE B N 1
ATOM 4128 C CA . ILE B 1 236 ? -4.754 -7.324 -20.328 1 78.69 236 ILE B CA 1
ATOM 4129 C C . ILE B 1 236 ? -5.938 -6.875 -19.469 1 78.69 236 ILE B C 1
ATOM 4131 O O . ILE B 1 236 ? -5.863 -5.852 -18.797 1 78.69 236 ILE B O 1
ATOM 4135 N N . VAL B 1 237 ? -7.027 -7.68 -19.516 1 81.12 237 VAL B N 1
ATOM 4136 C CA . VAL B 1 237 ? -8.203 -7.355 -18.703 1 81.12 237 VAL B CA 1
ATOM 4137 C C . VAL B 1 237 ? -7.844 -7.395 -17.219 1 81.12 237 VAL B C 1
ATOM 4139 O O . VAL B 1 237 ? -8.266 -6.531 -16.453 1 81.12 237 VAL B O 1
ATOM 4142 N N . LEU B 1 238 ? -7.074 -8.352 -16.875 1 83.19 238 LEU B N 1
ATOM 4143 C CA . LEU B 1 238 ? -6.641 -8.445 -15.492 1 83.19 238 LEU B CA 1
ATOM 4144 C C . LEU B 1 238 ? -5.805 -7.238 -15.094 1 83.19 238 LEU B C 1
ATOM 4146 O O . LEU B 1 238 ? -5.996 -6.668 -14.016 1 83.19 238 LEU B O 1
ATOM 4150 N N . ASN B 1 239 ? -4.957 -6.863 -16.031 1 85.06 239 ASN B N 1
ATOM 4151 C CA . ASN B 1 239 ? -4.09 -5.727 -15.742 1 85.06 239 ASN B CA 1
ATOM 4152 C C . ASN B 1 239 ? -4.891 -4.441 -15.562 1 85.06 239 ASN B C 1
ATOM 4154 O O . ASN B 1 239 ? -4.637 -3.67 -14.641 1 85.06 239 ASN B O 1
ATOM 4158 N N . PHE B 1 240 ? -5.871 -4.281 -16.328 1 87.81 240 PHE B N 1
ATOM 4159 C CA . PHE B 1 240 ? -6.695 -3.082 -16.219 1 87.81 240 PHE B CA 1
ATOM 4160 C C . PHE B 1 240 ? -7.566 -3.146 -14.969 1 87.81 240 PHE B C 1
ATOM 4162 O O . PHE B 1 240 ? -7.844 -2.119 -14.344 1 87.81 240 PHE B O 1
ATOM 4169 N N . SER B 1 241 ? -7.973 -4.32 -14.609 1 90 241 SER B N 1
ATOM 4170 C CA . SER B 1 241 ? -8.75 -4.496 -13.391 1 90 241 SER B CA 1
ATOM 4171 C C . SER B 1 241 ? -7.938 -4.102 -12.156 1 90 241 SER B C 1
ATOM 4173 O O . SER B 1 241 ? -8.422 -3.367 -11.297 1 90 241 SER B O 1
ATOM 4175 N N . VAL B 1 242 ? -6.75 -4.492 -12.156 1 91.88 242 VAL B N 1
ATOM 4176 C CA . VAL B 1 242 ? -5.898 -4.23 -11.008 1 91.88 242 VAL B CA 1
ATOM 4177 C C . VAL B 1 242 ? -5.488 -2.758 -10.992 1 91.88 242 VAL B C 1
ATOM 4179 O O . VAL B 1 242 ? -5.449 -2.129 -9.93 1 91.88 242 VAL B O 1
ATOM 4182 N N . ILE B 1 243 ? -5.254 -2.193 -12.148 1 92.38 243 ILE B N 1
ATOM 4183 C CA . ILE B 1 243 ? -4.914 -0.777 -12.25 1 92.38 243 ILE B CA 1
ATOM 4184 C C . ILE B 1 243 ? -6.07 0.068 -11.719 1 92.38 243 ILE B C 1
ATOM 4186 O O . ILE B 1 243 ? -5.855 1.073 -11.039 1 92.38 243 ILE B O 1
ATOM 419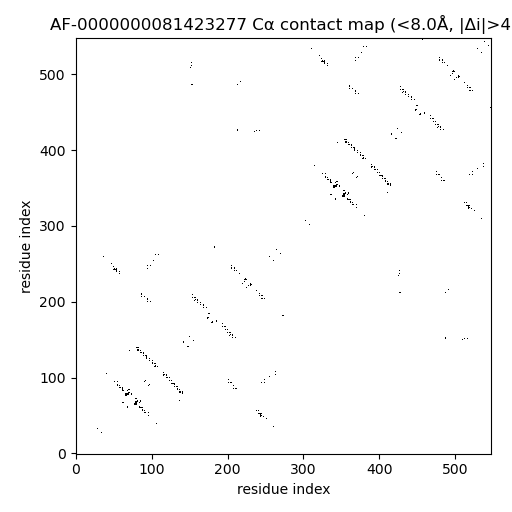0 N N . SER B 1 244 ? -7.227 -0.325 -12.031 1 95.5 244 SER B N 1
ATOM 4191 C CA . SER B 1 244 ? -8.391 0.413 -11.562 1 95.5 244 SER B CA 1
ATOM 4192 C C . SER B 1 244 ? -8.516 0.344 -10.047 1 95.5 244 SER B C 1
ATOM 4194 O O . SER B 1 244 ? -8.938 1.31 -9.406 1 95.5 244 SER B O 1
ATOM 4196 N N . ILE B 1 245 ? -8.117 -0.761 -9.469 1 96.44 245 ILE B N 1
ATOM 4197 C CA . ILE B 1 245 ? -8.117 -0.897 -8.016 1 96.44 245 ILE B CA 1
ATOM 4198 C C . ILE B 1 245 ? -7.121 0.082 -7.406 1 96.44 245 ILE B C 1
ATOM 4200 O O . ILE B 1 245 ? -7.445 0.804 -6.461 1 96.44 245 ILE B O 1
ATOM 4204 N N . LEU B 1 246 ? -5.973 0.087 -8.008 1 94.88 246 LEU B N 1
ATOM 4205 C CA . LEU B 1 246 ? -4.906 0.955 -7.523 1 94.88 246 LEU B CA 1
ATOM 4206 C C . LEU B 1 246 ? -5.312 2.422 -7.613 1 94.88 246 LEU B C 1
ATOM 4208 O O . LEU B 1 246 ? -5.16 3.172 -6.648 1 94.88 246 LEU B O 1
ATOM 4212 N N . PHE B 1 247 ? -5.848 2.795 -8.688 1 95.06 247 PHE B N 1
ATOM 4213 C CA . PHE B 1 247 ? -6.238 4.184 -8.891 1 95.06 247 PHE B CA 1
ATOM 4214 C C . PHE B 1 247 ? -7.379 4.57 -7.961 1 95.06 247 PHE B C 1
ATOM 4216 O O . PHE B 1 247 ? -7.391 5.672 -7.402 1 95.06 247 PHE B O 1
ATOM 4223 N N . TYR B 1 248 ? -8.383 3.73 -7.875 1 97.75 248 TYR B N 1
ATOM 4224 C CA . TYR B 1 248 ? -9.492 4.004 -6.965 1 97.75 248 TYR B CA 1
ATOM 4225 C C . TYR B 1 248 ? -8.992 4.199 -5.539 1 97.75 248 TYR B C 1
ATOM 4227 O O . TYR B 1 248 ? -9.391 5.148 -4.859 1 97.75 248 TYR B O 1
ATOM 4235 N N . ALA B 1 249 ? -8.102 3.293 -5.078 1 96.81 249 ALA B N 1
ATOM 4236 C CA . ALA B 1 249 ? -7.574 3.375 -3.721 1 96.81 249 ALA B CA 1
ATOM 4237 C C . ALA B 1 249 ? -6.805 4.676 -3.51 1 96.81 249 ALA B C 1
ATOM 4239 O O . ALA B 1 249 ? -6.945 5.324 -2.471 1 96.81 249 ALA B O 1
ATOM 4240 N N . ILE B 1 250 ? -6.016 5.062 -4.504 1 94.12 250 ILE B N 1
ATOM 4241 C CA . ILE B 1 250 ? -5.246 6.301 -4.422 1 94.12 250 ILE B CA 1
ATOM 4242 C C . ILE B 1 250 ? -6.195 7.492 -4.301 1 94.12 250 ILE B C 1
ATOM 4244 O O . ILE B 1 250 ? -5.984 8.383 -3.473 1 94.12 250 ILE B O 1
ATOM 4248 N N . CYS B 1 251 ? -7.242 7.504 -5.074 1 95.56 251 CYS B N 1
ATOM 4249 C CA . CYS B 1 251 ? -8.211 8.594 -5.043 1 95.56 251 CYS B CA 1
ATOM 4250 C C . CYS B 1 251 ? -8.875 8.695 -3.68 1 95.56 251 CYS B C 1
ATOM 4252 O O . CYS B 1 251 ? -9.031 9.789 -3.137 1 95.56 251 CYS B O 1
ATOM 4254 N N . VAL B 1 252 ? -9.25 7.551 -3.154 1 96.31 252 VAL B N 1
ATOM 4255 C CA . VAL B 1 252 ? -9.891 7.523 -1.843 1 96.31 252 VAL B CA 1
ATOM 4256 C C . VAL B 1 252 ? -8.938 8.094 -0.793 1 96.31 252 VAL B C 1
ATOM 4258 O O . VAL B 1 252 ? -9.344 8.922 0.029 1 96.31 252 VAL B O 1
ATOM 4261 N N . ILE B 1 253 ? -7.684 7.734 -0.862 1 92.69 253 ILE B N 1
ATOM 4262 C CA . ILE B 1 253 ? -6.691 8.188 0.109 1 92.69 253 ILE B CA 1
ATOM 4263 C C . ILE B 1 253 ? -6.48 9.688 -0.029 1 92.69 253 ILE B C 1
ATOM 4265 O O . ILE B 1 253 ? -6.367 10.398 0.972 1 92.69 253 ILE B O 1
ATOM 4269 N N . ILE B 1 254 ? -6.484 10.195 -1.23 1 91.88 254 ILE B N 1
ATOM 4270 C CA . ILE B 1 254 ? -6.336 11.625 -1.465 1 91.88 254 ILE B CA 1
ATOM 4271 C C . ILE B 1 254 ? -7.516 12.375 -0.85 1 91.88 254 ILE B C 1
ATOM 4273 O O . ILE B 1 254 ? -7.332 13.398 -0.187 1 91.88 254 ILE B O 1
ATOM 4277 N N . ILE B 1 255 ? -8.672 11.828 -1.002 1 93 255 ILE B N 1
ATOM 4278 C CA . ILE B 1 255 ? -9.875 12.492 -0.507 1 93 255 ILE B CA 1
ATOM 4279 C C . ILE B 1 255 ? -9.836 12.562 1.019 1 93 255 ILE B C 1
ATOM 4281 O O . ILE B 1 255 ? -10.133 13.602 1.606 1 93 255 ILE B O 1
ATOM 4285 N N . ILE B 1 256 ? -9.328 11.539 1.669 1 91.56 256 ILE B N 1
ATOM 4286 C CA . ILE B 1 256 ? -9.453 11.508 3.123 1 91.56 256 ILE B CA 1
ATOM 4287 C C . ILE B 1 256 ? -8.258 12.227 3.758 1 91.56 256 ILE B C 1
ATOM 4289 O O . ILE B 1 256 ? -8.281 12.531 4.953 1 91.56 256 ILE B O 1
ATOM 4293 N N . THR B 1 257 ? -7.227 12.477 3.018 1 85.56 257 THR B N 1
ATOM 4294 C CA . THR B 1 257 ? -6.035 13.094 3.592 1 85.56 257 THR B CA 1
ATOM 4295 C C . THR B 1 257 ? -6.023 14.594 3.326 1 85.56 257 THR B C 1
ATOM 4297 O O . THR B 1 257 ? -5.359 15.352 4.039 1 85.56 257 THR B O 1
ATOM 4300 N N . LYS B 1 258 ? -6.691 15.039 2.324 1 81.19 258 LYS B N 1
ATOM 4301 C CA . LYS B 1 258 ? -6.691 16.469 2.014 1 81.19 258 LYS B CA 1
ATOM 4302 C C . LYS B 1 258 ? -7.492 17.25 3.045 1 81.19 258 LYS B C 1
ATOM 4304 O O . LYS B 1 258 ? -8.703 17.047 3.188 1 81.19 258 LYS B O 1
ATOM 4309 N N . LYS B 1 259 ? -6.875 18.141 3.691 1 73.62 259 LYS B N 1
ATOM 4310 C CA . LYS B 1 259 ? -7.465 18.906 4.785 1 73.62 259 LYS B CA 1
ATOM 4311 C C . LYS B 1 259 ? -8.539 19.875 4.27 1 73.62 259 LYS B C 1
ATOM 4313 O O . LYS B 1 259 ? -9.57 20.047 4.914 1 73.62 259 LYS B O 1
ATOM 4318 N N . ASN B 1 260 ? -8.305 20.422 3.115 1 70.81 260 ASN B N 1
ATOM 4319 C CA . ASN B 1 260 ? -9.227 21.422 2.58 1 70.81 260 ASN B CA 1
ATOM 4320 C C . ASN B 1 260 ? -10.578 20.797 2.229 1 70.81 260 ASN B C 1
ATOM 4322 O O . ASN B 1 260 ? -11.562 21.516 2.041 1 70.81 260 ASN B O 1
ATOM 4326 N N . TRP B 1 261 ? -10.617 19.562 2.264 1 72.06 261 TRP B N 1
ATOM 4327 C CA . TRP B 1 261 ? -11.844 18.891 1.858 1 72.06 261 TRP B CA 1
ATOM 4328 C C . TRP B 1 261 ? -12.562 18.297 3.064 1 72.06 261 TRP B C 1
ATOM 4330 O O . TRP B 1 261 ? -13.539 17.562 2.912 1 72.06 261 TRP B O 1
ATOM 4340 N N . SER B 1 262 ? -12.055 18.625 4.188 1 70.19 262 SER B N 1
ATOM 4341 C CA . SER B 1 262 ? -12.68 18.094 5.395 1 70.19 262 SER B CA 1
ATOM 4342 C C . SER B 1 262 ? -14.023 18.766 5.66 1 70.19 262 SER B C 1
ATOM 4344 O O . SER B 1 262 ? -14.242 19.906 5.258 1 70.19 262 SER B O 1
ATOM 4346 N N . ARG B 1 263 ? -14.914 17.969 6.234 1 61.31 263 ARG B N 1
ATOM 4347 C CA . ARG B 1 263 ? -16.219 18.5 6.598 1 61.31 263 ARG B CA 1
ATOM 4348 C C . ARG B 1 263 ? -16.109 19.578 7.684 1 61.31 263 ARG B C 1
ATOM 4350 O O . ARG B 1 263 ? -15.383 19.375 8.664 1 61.31 263 ARG B O 1
ATOM 4357 N N . ARG B 1 264 ? -16.531 20.781 7.289 1 52.59 264 ARG B N 1
ATOM 4358 C CA . ARG B 1 264 ? -16.562 21.844 8.289 1 52.59 264 ARG B CA 1
ATOM 4359 C C . ARG B 1 264 ? -17.672 21.594 9.312 1 52.59 264 ARG B C 1
ATOM 4361 O O . ARG B 1 264 ? -18.797 21.281 8.945 1 52.59 264 ARG B O 1
ATOM 4368 N N . ILE B 1 265 ? -17.219 21.219 10.57 1 51.41 265 ILE B N 1
ATOM 4369 C CA . ILE B 1 265 ? -18.172 21.047 11.664 1 51.41 265 ILE B CA 1
ATOM 4370 C C . ILE B 1 265 ? -19.062 22.281 11.773 1 51.41 265 ILE B C 1
ATOM 4372 O O . ILE B 1 265 ? -18.562 23.406 11.898 1 51.41 265 ILE B O 1
ATOM 4376 N N . THR B 1 266 ? -20.25 22.234 11.344 1 47.09 266 THR B N 1
ATOM 4377 C CA . THR B 1 266 ? -21.188 23.344 11.516 1 47.09 266 THR B CA 1
ATOM 4378 C C . THR B 1 266 ? -21.484 23.578 12.992 1 47.09 266 THR B C 1
ATOM 4380 O O . THR B 1 266 ? -21.391 22.656 13.805 1 47.09 266 THR B O 1
ATOM 4383 N N . ASN B 1 267 ? -21.453 24.766 13.391 1 44 267 ASN B N 1
ATOM 4384 C CA . ASN B 1 267 ? -21.812 25.219 14.727 1 44 267 ASN B CA 1
ATOM 4385 C C . ASN B 1 267 ? -22.984 24.438 15.289 1 44 267 ASN B C 1
ATOM 4387 O O . ASN B 1 267 ? -23.062 24.203 16.5 1 44 267 ASN B O 1
ATOM 4391 N N . ASP B 1 268 ? -23.953 24.109 14.648 1 44 268 ASP B N 1
ATOM 4392 C CA . ASP B 1 268 ? -25.141 23.406 15.141 1 44 268 ASP B CA 1
ATOM 4393 C C . ASP B 1 268 ? -24.797 22 15.609 1 44 268 ASP B C 1
ATOM 4395 O O . ASP B 1 268 ? -25.391 21.5 16.562 1 44 268 ASP B O 1
ATOM 4399 N N . GLU B 1 269 ? -23.938 21.344 15.039 1 49.56 269 GLU B N 1
ATOM 4400 C CA . GLU B 1 269 ? -23.562 19.984 15.406 1 49.56 269 GLU B CA 1
ATOM 4401 C C . GLU B 1 269 ? -22.703 19.969 16.656 1 49.56 269 GLU B C 1
ATOM 4403 O O . GLU B 1 269 ? -22.719 19 17.422 1 49.56 269 GLU B O 1
ATOM 4408 N N . LYS B 1 270 ? -21.922 20.938 16.969 1 47.25 270 LYS B N 1
ATOM 4409 C CA . LYS B 1 270 ? -21.219 21.094 18.234 1 47.25 270 LYS B CA 1
ATOM 4410 C C . LYS B 1 270 ? -22.203 21.188 19.406 1 47.25 270 LYS B C 1
ATOM 4412 O O . LYS B 1 270 ? -21.922 20.688 20.5 1 47.25 270 LYS B O 1
ATOM 4417 N N . GLU B 1 271 ? -23.281 21.766 19.219 1 43.56 271 GLU B N 1
ATOM 4418 C CA . GLU B 1 271 ? -24.281 21.938 20.266 1 43.56 271 GLU B CA 1
ATOM 4419 C C . GLU B 1 271 ? -25 20.625 20.578 1 43.56 271 GLU B C 1
ATOM 4421 O O . GLU B 1 271 ? -25.406 20.391 21.719 1 43.56 271 GLU B O 1
ATOM 4426 N N . HIS B 1 272 ? -25.188 19.781 19.641 1 42.53 272 HIS B N 1
ATOM 4427 C CA . HIS B 1 272 ? -25.922 18.562 19.938 1 42.53 272 HIS B CA 1
ATOM 4428 C C . HIS B 1 272 ? -25.016 17.5 20.531 1 42.53 272 HIS B C 1
ATOM 4430 O O . HIS B 1 272 ? -25.484 16.484 21.047 1 42.53 272 HIS B O 1
ATOM 4436 N N . ASP B 1 273 ? -23.859 17.562 20.328 1 42.25 273 ASP B N 1
ATOM 4437 C CA . ASP B 1 273 ? -22.953 16.641 21.016 1 42.25 273 ASP B CA 1
ATOM 4438 C C . ASP B 1 273 ? -22.734 17.078 22.469 1 42.25 273 ASP B C 1
ATOM 4440 O O . ASP B 1 273 ? -22.094 16.344 23.234 1 42.25 273 ASP B O 1
ATOM 4444 N N . GLU B 1 274 ? -23.078 18.281 22.859 1 32.12 274 GLU B N 1
ATOM 4445 C CA . GLU B 1 274 ? -23.141 18.672 24.281 1 32.12 274 GLU B CA 1
ATOM 4446 C C . GLU B 1 274 ? -24.438 18.188 24.922 1 32.12 274 GLU B C 1
ATOM 4448 O O . GLU B 1 274 ? -25.5 18.266 24.312 1 32.12 274 GLU B O 1
#

Solvent-accessible surface area (backbone atoms only — not comparable to full-atom values): 29519 Å² total; per-residue (Å²): 138,90,71,83,73,76,73,84,69,80,75,80,77,78,82,76,80,85,70,79,79,72,68,73,70,74,71,72,69,49,72,68,54,53,52,52,50,50,53,48,49,51,51,50,52,49,40,50,51,37,44,53,50,23,52,51,39,36,49,48,47,32,48,69,38,52,69,6,75,30,89,85,55,60,83,43,94,72,40,44,11,27,52,25,43,20,53,44,27,39,44,48,11,48,42,47,28,40,44,50,33,64,41,36,55,51,72,44,54,85,49,59,65,66,59,42,49,49,51,31,50,51,28,46,49,49,18,50,53,28,41,52,54,16,51,52,26,41,52,50,45,22,62,72,67,70,51,68,67,77,60,44,55,49,52,52,52,44,52,51,43,54,51,52,48,50,52,49,49,52,55,44,39,43,46,62,76,49,61,76,57,55,61,70,56,41,64,63,45,46,64,53,53,53,50,52,52,52,49,46,45,54,51,35,48,45,36,51,49,22,46,52,37,31,52,50,48,66,39,32,63,50,40,66,26,83,85,40,84,28,61,76,61,52,46,52,50,47,34,50,24,51,49,30,48,51,51,32,54,50,47,47,51,50,57,68,63,40,69,90,55,51,62,75,82,51,72,71,59,61,57,67,70,96,138,89,74,81,76,76,72,84,68,79,76,77,75,77,82,78,80,84,70,77,78,71,69,72,70,75,70,71,70,48,72,67,54,52,53,52,51,52,53,46,52,51,50,52,51,49,39,51,52,37,43,51,49,24,52,51,41,35,48,50,47,32,47,71,38,51,69,6,76,30,90,84,56,61,82,42,93,74,40,44,12,27,51,25,43,21,54,44,28,40,45,48,10,50,42,47,28,40,42,49,31,66,43,36,56,48,73,43,55,87,48,59,65,67,56,42,49,48,52,32,51,51,28,47,50,49,17,52,52,28,40,53,54,16,52,51,26,42,51,50,45,22,62,71,66,69,52,68,68,79,60,44,54,50,50,53,53,43,53,52,43,53,52,52,48,50,51,51,49,52,54,43,39,42,44,64,75,50,62,76,57,54,61,71,57,42,64,62,44,44,63,55,53,55,51,50,53,54,49,46,45,54,52,35,49,46,36,52,50,22,45,52,35,32,53,50,49,66,39,32,62,51,40,65,26,84,85,39,84,28,62,76,59,52,46,53,50,47,33,52,24,51,49,29,47,53,50,33,52,52,46,46,51,51,58,71,64,40,71,90,53,52,59,76,81,50,74,70,59,62,55,67,71,99

Secondary structure (DSSP, 8-state):
---------------S--------------HHHHHHHHHHHHHHHHHHHHHHHHHHHHHHHHHHSTT-S-SS-TTSTT--HHHHHHHHHHHIIIIIIHHHHHHHHHHTTTS-HHHHHHHHHHHHHHHHHHHHHHHHHHHHHHHHHT-----SHHHHHHHHHHHHHHHHHHHHIIIIIS--S-HHHHHHHHHHHHHHHHHHHHHHHHHHHHHHHHHHHHHHHHHT-TTS---HHHHHHHHHHHHHHHHHHHHHHHHHH-GGGS----HHHHHHT-/---------------S--------------HHHHHHHHHHHHHHHHHHHHHHHHHHHHHHHHHHSTT-S-SS-TTSTT--HHHHHHHHHHHIIIIIIHHHHHHHHHHTTTS-HHHHHHHHHHHHHHHHHHHHHHHHHHHHHHHHHT-----SHHHHHHHHHHHHHHHHHHHHIIIIIS--S-HHHHHHHHHHHHHHHHHHHHHHHHHHHHHHHHHHHHHHHHHT-TTS---HHHHHHHHHHHHHHHHHHHHHHHHHH-GGGS----HHHHHHT-

pLDDT: mean 78.58, std 22.49, range [23.61, 98.69]

Organism: NCBI:txid290746